Protein AF-A0A9D6WIT3-F1 (afdb_monomer)

Solvent-accessible surface area (backbone atoms only — not comparable to full-atom values): 23420 Å² total; per-residue (Å²): 140,81,87,80,89,79,89,79,88,78,91,86,83,83,88,82,92,84,84,86,88,78,90,77,88,78,84,79,80,78,80,74,71,82,71,76,78,69,75,80,72,73,62,34,66,44,81,76,45,66,59,95,50,35,38,30,36,36,42,45,43,90,58,74,47,80,42,80,44,73,57,97,87,44,78,23,31,46,61,43,38,78,65,44,44,74,50,80,89,53,70,12,30,73,40,42,34,26,33,79,48,34,37,59,41,41,62,51,43,46,81,46,81,43,80,76,46,73,44,70,48,70,54,88,69,76,51,52,56,32,32,19,60,39,81,34,64,45,74,53,96,87,45,89,83,59,78,40,82,65,54,68,45,62,60,63,33,67,72,56,50,58,32,87,50,56,40,60,82,60,52,62,46,79,63,61,69,53,66,63,82,48,39,31,33,36,34,36,42,35,35,47,46,28,40,20,43,61,75,21,39,39,41,38,36,36,31,39,32,38,35,40,35,45,43,39,93,85,56,87,44,65,78,31,34,25,35,72,65,86,67,66,86,52,44,63,55,47,56,75,54,23,77,47,33,83,65,40,41,43,20,13,54,71,84,70,74,72,78,69,72,78,76,52,93,82,56,43,83,42,81,28,66,56,70,42,81,45,76,47,42,34,67,58,41,45,74,75,63,51,66,65,85,43,45,50,49,14,42,34,42,26,49,92,81,42,77,44,58,29,43,63,44,67,32,87,81,41,53,48,45,85,76,25,33,39,37,37,79,41,57,39,30,89,53,100,87,41,48,60,23,67,35,36,40,40,67,61,83,65,70,37,56,61,56,83,87,74,91,76,78,74,89,80,68,78,86,68,95,70,80,92,79,85,84,87,85,84,82,85,90,71,90,82,74,96,63,135

Foldseek 3Di:
DDDDDDDDDDDDDDDDDDDDDDDDPDDDDDPPPPPPPDPQPDLQKDWDDDDQFKTKIKGAFQDKDWDWDQDPNDIAIEIGTRNWDWDQDDFQAFTATKHKAKAFHFQQWDKDKDWPDWDKDKDPDFHRGFTRWDFDWPPDVPCNPDGDGPDTDRHHDVVNLQAQDWPPPDQKDWDDWDDPDQTTIIMMMGGQWTARRNRRMIMGTRMIMMMIGTDRPPDDDLQRQAAQDDPPPCLVVQVVRHNPSVNRNGRTHDDPPLPPLPPDVQKDKDKDLAWDKDKAFLVNCVVSPRDQPFQQQFKFKDFSNHTDAKAWAPNPVSGSDRRTMIIDTDDFDDDPVGRMGMMIIDGDDDGYHHDDDDDPPDPDDPDDPDDDDDDDDDDDPDDDDPDD

Mean predicted aligned error: 16.09 Å

Structure (mmCIF, N/CA/C/O backbone):
data_AF-A0A9D6WIT3-F1
#
_entry.id   AF-A0A9D6WIT3-F1
#
loop_
_atom_site.group_PDB
_atom_site.id
_atom_site.type_symbol
_atom_site.label_atom_id
_atom_site.label_alt_id
_atom_site.label_comp_id
_atom_site.label_asym_id
_atom_site.label_entity_id
_atom_site.label_seq_id
_atom_site.pdbx_PDB_ins_code
_atom_site.Cartn_x
_atom_site.Cartn_y
_atom_site.Cartn_z
_atom_site.occupancy
_atom_site.B_iso_or_equiv
_atom_site.auth_seq_id
_atom_site.auth_comp_id
_atom_site.auth_asym_id
_atom_site.auth_atom_id
_atom_site.pdbx_PDB_model_num
ATOM 1 N N . MET A 1 1 ? 76.792 -41.025 44.762 1.00 42.53 1 MET A N 1
ATOM 2 C CA . MET A 1 1 ? 76.712 -39.551 44.869 1.00 42.53 1 MET A CA 1
ATOM 3 C C . MET A 1 1 ? 75.248 -39.204 45.094 1.00 42.53 1 MET A C 1
ATOM 5 O O . MET A 1 1 ? 74.536 -38.863 44.169 1.00 42.53 1 MET A O 1
ATOM 9 N N . ASP A 1 2 ? 74.652 -39.734 46.148 1.00 32.66 2 ASP A N 1
ATOM 10 C CA . ASP A 1 2 ? 74.742 -39.351 47.561 1.00 32.66 2 ASP A CA 1
ATOM 11 C C . ASP A 1 2 ? 73.666 -38.317 47.921 1.00 32.66 2 ASP A C 1
ATOM 13 O O . ASP A 1 2 ? 73.581 -37.224 47.367 1.00 32.66 2 ASP A O 1
ATOM 17 N N . ARG A 1 3 ? 72.781 -38.788 48.797 1.00 34.69 3 ARG A N 1
ATOM 18 C CA . ARG A 1 3 ? 71.613 -38.129 49.371 1.00 34.69 3 ARG A CA 1
ATOM 19 C C . ARG A 1 3 ? 72.086 -37.384 50.610 1.00 34.69 3 ARG A C 1
ATOM 21 O O . ARG A 1 3 ? 72.700 -38.025 51.448 1.00 34.69 3 ARG A O 1
ATOM 28 N N . ALA A 1 4 ? 71.653 -36.150 50.851 1.00 34.16 4 ALA A N 1
ATOM 29 C CA . ALA A 1 4 ? 71.568 -35.626 52.223 1.00 34.16 4 ALA A CA 1
ATOM 30 C C . ALA A 1 4 ? 70.828 -34.280 52.249 1.00 34.16 4 ALA A C 1
ATOM 32 O O . ALA A 1 4 ? 71.194 -33.364 51.531 1.00 34.16 4 ALA A O 1
ATOM 33 N N . GLN A 1 5 ? 69.687 -34.202 52.943 1.00 35.25 5 GLN A N 1
ATOM 34 C CA . GLN A 1 5 ? 69.521 -33.654 54.311 1.00 35.25 5 GLN A CA 1
ATOM 35 C C . GLN A 1 5 ? 69.148 -32.162 54.293 1.00 35.25 5 GLN A C 1
ATOM 37 O O . GLN A 1 5 ? 69.837 -31.344 53.706 1.00 35.25 5 GLN A O 1
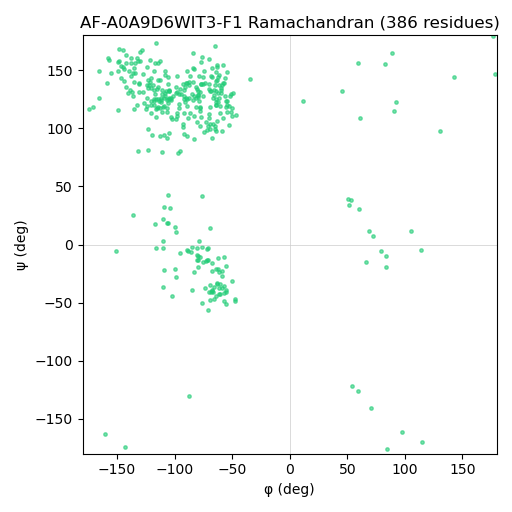ATOM 42 N N . LYS A 1 6 ? 68.023 -31.756 54.890 1.00 33.69 6 LYS A N 1
ATOM 43 C CA . LYS A 1 6 ? 67.839 -31.482 56.335 1.00 33.69 6 LYS A CA 1
ATOM 44 C C . LYS A 1 6 ? 66.315 -31.404 56.606 1.00 33.69 6 LYS A C 1
ATOM 46 O O . LYS A 1 6 ? 65.621 -30.777 55.819 1.00 33.69 6 LYS A O 1
ATOM 51 N N . ARG A 1 7 ? 65.692 -32.140 57.551 1.00 32.84 7 ARG A N 1
ATOM 52 C CA . ARG A 1 7 ? 65.614 -31.911 59.027 1.00 32.84 7 ARG A CA 1
ATOM 53 C C . ARG A 1 7 ? 65.289 -30.432 59.361 1.00 32.84 7 ARG A C 1
ATOM 55 O O . ARG A 1 7 ? 65.980 -29.574 58.845 1.00 32.84 7 ARG A O 1
ATOM 62 N N . LEU A 1 8 ? 64.357 -30.016 60.228 1.00 30.70 8 LEU A N 1
ATOM 63 C CA . LEU A 1 8 ? 63.749 -30.586 61.442 1.00 30.70 8 LEU A CA 1
ATOM 64 C C . LEU A 1 8 ? 62.738 -29.550 62.016 1.00 30.70 8 LEU A C 1
ATOM 66 O O . LEU A 1 8 ? 63.080 -28.375 62.013 1.00 30.70 8 LEU A O 1
ATOM 70 N N . SER A 1 9 ? 61.629 -30.002 62.635 1.00 29.45 9 SER A N 1
ATOM 71 C CA . SER A 1 9 ? 60.844 -29.346 63.728 1.00 29.45 9 SER A CA 1
ATOM 72 C C . SER A 1 9 ? 60.228 -27.943 63.475 1.00 29.45 9 SER A C 1
ATOM 74 O O . SER A 1 9 ? 60.692 -27.204 62.631 1.00 29.45 9 SER A O 1
ATOM 76 N N . ALA A 1 10 ? 59.177 -27.452 64.135 1.00 32.03 10 ALA A N 1
ATOM 77 C CA . ALA A 1 10 ? 58.555 -27.767 65.412 1.00 32.03 10 ALA A CA 1
ATOM 78 C C . ALA A 1 10 ? 57.086 -27.279 65.421 1.00 32.03 10 ALA A C 1
ATOM 80 O O . ALA A 1 10 ? 56.687 -26.418 64.641 1.00 32.03 10 ALA A O 1
ATOM 81 N N . ARG A 1 11 ? 56.292 -27.842 66.339 1.00 33.56 11 ARG A N 1
ATOM 82 C CA . ARG A 1 11 ? 54.910 -27.460 66.677 1.00 33.56 11 ARG A CA 1
ATOM 83 C C . ARG A 1 11 ? 54.818 -26.043 67.25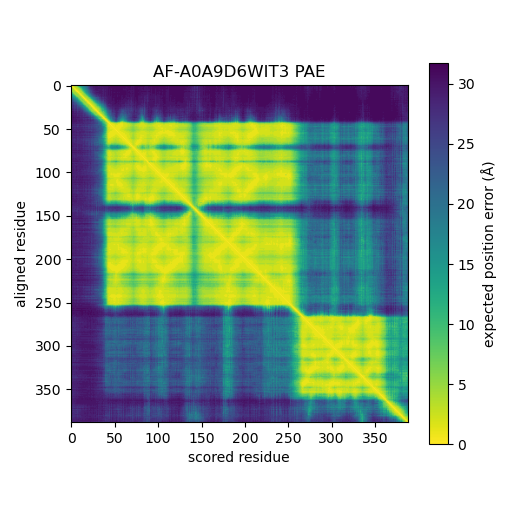9 1.00 33.56 11 ARG A C 1
ATOM 85 O O . ARG A 1 11 ? 55.653 -25.682 68.081 1.00 33.56 11 ARG A O 1
ATOM 92 N N . SER A 1 12 ? 53.690 -25.374 66.998 1.00 30.84 12 SER A N 1
ATOM 93 C CA . SER A 1 12 ? 52.768 -24.730 67.968 1.00 30.84 12 SER A CA 1
ATOM 94 C C . SER A 1 12 ? 52.200 -23.407 67.438 1.00 30.84 12 SER A C 1
ATOM 96 O O . SER A 1 12 ? 52.899 -22.663 66.764 1.00 30.84 12 SER A O 1
ATOM 98 N N . GLY A 1 13 ? 50.937 -23.108 67.768 1.00 30.62 13 GLY A N 1
ATOM 99 C CA . GLY A 1 13 ? 50.405 -21.741 67.678 1.00 30.62 13 GLY A CA 1
ATOM 100 C C . GLY A 1 13 ? 49.074 -21.579 66.942 1.00 30.62 13 GLY A C 1
ATOM 101 O O . GLY A 1 13 ? 49.019 -21.495 65.727 1.00 30.62 13 GLY A O 1
ATOM 102 N N . ARG A 1 14 ? 48.011 -21.518 67.741 1.00 33.56 14 ARG A N 1
ATOM 103 C CA . ARG A 1 14 ? 46.609 -21.147 67.487 1.00 33.56 14 ARG A CA 1
ATOM 104 C C . ARG A 1 14 ? 46.319 -20.043 66.438 1.00 33.56 14 ARG A C 1
ATOM 106 O O . ARG A 1 14 ? 46.932 -18.989 66.469 1.00 33.56 14 ARG A O 1
ATOM 113 N N . VAL A 1 15 ? 45.222 -20.287 65.699 1.00 32.53 15 VAL A N 1
ATOM 114 C CA . VAL A 1 15 ? 44.086 -19.391 65.350 1.00 32.53 15 VAL A CA 1
ATOM 115 C C . VAL A 1 15 ? 44.373 -18.110 64.546 1.00 32.53 15 VAL A C 1
ATOM 117 O O . VAL A 1 15 ? 44.800 -17.1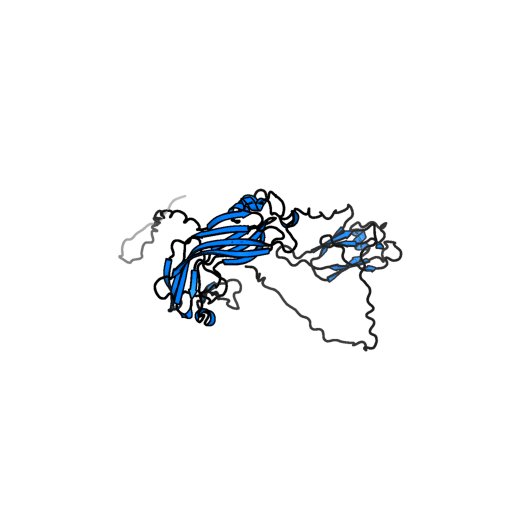16 65.115 1.00 32.53 15 VAL A O 1
ATOM 120 N N . ALA A 1 16 ? 43.950 -18.099 63.271 1.00 31.34 16 ALA A N 1
ATOM 121 C CA . ALA A 1 16 ? 43.075 -17.069 62.679 1.00 31.34 16 ALA A CA 1
ATOM 122 C C . ALA A 1 16 ? 42.679 -17.432 61.225 1.00 31.34 16 ALA A C 1
ATOM 124 O O . ALA A 1 16 ? 43.520 -17.568 60.345 1.00 31.34 16 ALA A O 1
ATOM 125 N N . THR A 1 17 ? 41.375 -17.635 61.034 1.00 34.62 17 THR A N 1
ATOM 126 C CA . THR A 1 17 ? 40.500 -17.319 59.886 1.00 34.62 17 THR A CA 1
ATOM 127 C C . THR A 1 17 ? 41.139 -16.880 58.554 1.00 34.62 17 THR A C 1
ATOM 129 O O . THR A 1 17 ? 41.741 -15.821 58.531 1.00 34.62 17 THR A O 1
ATOM 132 N N . VAL A 1 18 ? 40.859 -17.580 57.437 1.00 32.31 18 VAL A N 1
ATOM 133 C CA . VAL A 1 18 ? 40.330 -17.026 56.158 1.00 32.31 18 VAL A CA 1
ATOM 134 C C . VAL A 1 18 ? 39.661 -18.162 55.362 1.00 32.31 18 VAL A C 1
ATOM 136 O O . VAL A 1 18 ? 40.117 -19.302 55.348 1.00 32.31 18 VAL A O 1
ATOM 139 N N . ALA A 1 19 ? 38.519 -17.811 54.776 1.00 33.16 19 ALA A N 1
ATOM 140 C CA . ALA A 1 19 ? 37.466 -18.637 54.217 1.00 33.16 19 ALA A CA 1
ATOM 141 C C . ALA A 1 19 ? 37.821 -19.444 52.956 1.00 33.16 19 ALA A C 1
ATOM 143 O O . ALA A 1 19 ? 38.638 -19.056 52.124 1.00 33.16 19 ALA A O 1
ATOM 144 N N . ALA A 1 20 ? 37.105 -20.562 52.832 1.00 32.41 20 ALA A N 1
ATOM 145 C CA . ALA A 1 20 ? 37.090 -21.489 51.715 1.00 32.41 20 ALA A CA 1
ATOM 146 C C . ALA A 1 20 ? 36.343 -20.921 50.496 1.00 32.41 20 ALA A C 1
ATOM 148 O O . ALA A 1 20 ? 35.253 -20.367 50.632 1.00 32.41 20 ALA A O 1
ATOM 149 N N . LEU A 1 21 ? 36.890 -21.155 49.302 1.00 31.03 21 LEU A N 1
ATOM 150 C CA . LEU A 1 21 ? 36.177 -21.032 48.032 1.00 31.03 21 LEU A CA 1
ATOM 151 C C . LEU A 1 21 ? 36.193 -22.411 47.354 1.00 31.03 21 LEU A C 1
ATOM 153 O O . LEU A 1 21 ? 37.160 -22.782 46.696 1.00 31.03 21 LEU A O 1
ATOM 157 N N . ILE A 1 22 ? 35.137 -23.198 47.564 1.00 37.66 22 ILE A N 1
ATOM 158 C CA . ILE A 1 22 ? 34.844 -24.402 46.776 1.00 37.66 22 ILE A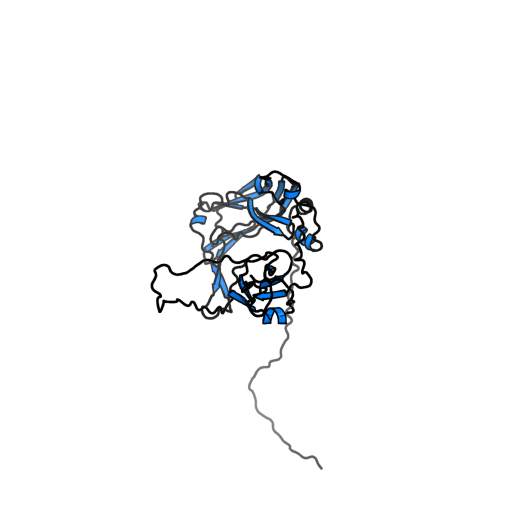 CA 1
ATOM 159 C C . ILE A 1 22 ? 33.599 -24.073 45.960 1.00 37.66 22 ILE A C 1
ATOM 161 O O . ILE A 1 22 ? 32.532 -23.814 46.515 1.00 37.66 22 ILE A O 1
ATOM 165 N N . GLY A 1 23 ? 33.767 -24.024 44.639 1.00 28.97 23 GLY A N 1
ATOM 166 C CA . GLY A 1 23 ? 32.695 -23.773 43.688 1.00 28.97 23 GLY A CA 1
ATOM 167 C C . GLY A 1 23 ? 31.655 -24.890 43.718 1.00 28.97 23 GLY A C 1
ATOM 168 O O . GLY A 1 23 ? 31.966 -26.046 43.442 1.00 28.97 23 GLY A O 1
ATOM 169 N N . LEU A 1 24 ? 30.415 -24.519 44.029 1.00 32.31 24 LEU A N 1
ATOM 170 C CA . LEU A 1 24 ? 29.230 -25.343 43.840 1.00 32.31 24 LEU A CA 1
ATOM 171 C C . LEU A 1 24 ? 28.569 -24.906 42.525 1.00 32.31 24 LEU A C 1
ATOM 173 O O . LEU A 1 24 ? 28.034 -23.802 42.424 1.00 32.31 24 LEU A O 1
ATOM 177 N N . VAL A 1 25 ? 28.621 -25.762 41.506 1.00 32.81 25 VAL A N 1
ATOM 178 C CA . VAL A 1 25 ? 27.847 -25.597 40.271 1.00 32.81 25 VAL A CA 1
ATOM 179 C C . VAL A 1 25 ? 26.384 -25.896 40.601 1.00 32.81 25 VAL A C 1
ATOM 181 O O . VAL A 1 25 ? 25.979 -27.051 40.703 1.00 32.81 25 VAL A O 1
ATOM 184 N N . GLY A 1 26 ? 25.595 -24.845 40.817 1.00 30.98 26 GLY A N 1
ATOM 185 C CA . GLY A 1 26 ? 24.141 -24.930 40.916 1.00 30.98 26 GLY A CA 1
ATOM 186 C C . GLY A 1 26 ? 23.524 -24.982 39.521 1.00 30.98 26 GLY A C 1
ATOM 187 O O . GLY A 1 26 ? 23.473 -23.972 38.824 1.00 30.98 26 GLY A O 1
ATOM 188 N N . ILE A 1 27 ? 23.053 -26.158 39.111 1.00 38.28 27 ILE A N 1
ATOM 189 C CA . ILE A 1 27 ? 22.209 -26.325 37.924 1.00 38.28 27 ILE A CA 1
ATOM 190 C C . ILE A 1 27 ? 20.821 -25.774 38.270 1.00 38.28 27 ILE A C 1
ATOM 192 O O . ILE A 1 27 ? 20.059 -26.394 39.011 1.00 38.28 27 ILE A O 1
ATOM 196 N N . VAL A 1 28 ? 20.496 -24.592 37.749 1.00 32.88 28 VAL A N 1
ATOM 197 C CA . VAL A 1 28 ? 19.140 -24.035 37.800 1.00 32.88 28 VAL A CA 1
ATOM 198 C C . VAL A 1 28 ? 18.308 -24.738 36.729 1.00 32.88 28 VAL A C 1
ATOM 200 O O . VAL A 1 28 ? 18.411 -24.430 35.543 1.00 32.88 28 VAL A O 1
ATOM 203 N N . PHE A 1 29 ? 17.483 -25.701 37.141 1.00 32.56 29 PHE A N 1
ATOM 204 C CA . PHE A 1 29 ? 16.409 -26.228 36.305 1.00 32.56 29 PHE A CA 1
ATOM 205 C C . PHE A 1 29 ? 15.336 -25.144 36.143 1.00 32.56 29 PHE A C 1
ATOM 207 O O . PHE A 1 29 ? 14.542 -24.894 37.049 1.00 32.56 29 PHE A O 1
ATOM 214 N N . PHE A 1 30 ? 15.302 -24.496 34.978 1.00 33.72 30 PHE A N 1
ATOM 215 C CA . PHE A 1 30 ? 14.117 -23.772 34.531 1.00 33.72 30 PHE A CA 1
ATOM 216 C C . PHE A 1 30 ? 13.014 -24.801 34.262 1.00 33.72 30 PHE A C 1
ATOM 218 O O . PHE A 1 30 ? 13.025 -25.484 33.239 1.00 33.72 30 PHE A O 1
ATOM 225 N N . PHE A 1 31 ? 12.049 -24.914 35.175 1.00 35.56 31 PHE A N 1
ATOM 226 C CA . PHE A 1 31 ? 10.761 -25.513 34.849 1.00 35.56 31 PHE A CA 1
ATOM 227 C C . PHE A 1 31 ? 10.055 -24.573 33.868 1.00 35.56 31 PHE A C 1
ATOM 229 O O . PHE A 1 31 ? 9.379 -23.624 34.259 1.00 35.56 31 PHE A O 1
ATOM 236 N N . ALA A 1 32 ? 10.252 -24.813 32.572 1.00 33.91 32 ALA A N 1
ATOM 237 C CA . ALA A 1 32 ? 9.352 -24.310 31.554 1.00 33.91 32 ALA A CA 1
ATOM 238 C C . ALA A 1 32 ? 8.008 -25.009 31.781 1.00 33.91 32 ALA A C 1
ATOM 240 O O . ALA A 1 32 ? 7.835 -26.174 31.420 1.00 33.91 32 ALA A O 1
ATOM 241 N N . SER A 1 33 ? 7.071 -24.325 32.439 1.00 37.16 33 SER A N 1
ATOM 242 C CA . SER A 1 33 ? 5.679 -24.761 32.451 1.00 37.16 33 SER A CA 1
ATOM 243 C C . SER A 1 33 ? 5.264 -25.007 30.999 1.00 37.16 33 SER A C 1
ATOM 245 O O . SER A 1 33 ? 5.503 -24.123 30.167 1.00 37.16 33 SER A O 1
ATOM 247 N N . PRO A 1 34 ? 4.677 -26.170 30.657 1.00 37.19 34 PRO A N 1
ATOM 248 C CA . PRO A 1 34 ? 4.137 -26.369 29.326 1.00 37.19 34 PRO A CA 1
ATOM 249 C C . PRO A 1 34 ? 3.103 -25.270 29.125 1.00 37.19 34 PRO A C 1
ATOM 251 O O . PRO A 1 34 ? 2.064 -25.238 29.782 1.00 37.19 34 PRO A O 1
ATOM 254 N N . THR A 1 35 ? 3.442 -24.309 28.270 1.00 37.12 35 THR A N 1
ATOM 255 C CA . THR A 1 35 ? 2.479 -23.329 27.796 1.00 37.12 35 THR A CA 1
ATOM 256 C C . THR A 1 35 ? 1.471 -24.175 27.047 1.00 37.12 35 THR A C 1
ATOM 258 O O . THR A 1 35 ? 1.799 -24.739 26.004 1.00 37.12 35 THR A O 1
ATOM 261 N N . SER A 1 36 ? 0.292 -24.376 27.633 1.00 40.31 36 SER A N 1
ATOM 262 C CA . SER A 1 36 ? -0.839 -24.930 26.912 1.00 40.31 36 SER A CA 1
ATOM 263 C C . SER A 1 36 ? -0.951 -24.100 25.645 1.00 40.31 36 SER A C 1
ATOM 265 O O . SER A 1 36 ? -1.195 -22.896 25.707 1.00 40.31 36 SER A O 1
ATOM 267 N N . ALA A 1 37 ? -0.643 -24.724 24.508 1.00 37.91 37 ALA A N 1
ATOM 268 C CA . ALA A 1 37 ? -0.770 -24.102 23.210 1.00 37.91 37 ALA A CA 1
ATOM 269 C C . ALA A 1 37 ? -2.240 -23.717 23.069 1.00 37.91 37 ALA A C 1
ATOM 271 O O . ALA A 1 37 ? -3.103 -24.554 22.803 1.00 37.91 37 ALA A O 1
ATOM 272 N N . GLN A 1 38 ? -2.527 -22.452 23.360 1.00 32.25 38 GLN A N 1
ATOM 273 C CA . GLN A 1 38 ? -3.816 -21.853 23.110 1.00 32.25 38 GLN A CA 1
ATOM 274 C C . GLN A 1 38 ? -4.076 -22.079 21.618 1.00 32.25 38 GLN A C 1
ATOM 276 O O . GLN A 1 38 ? -3.199 -21.744 20.814 1.00 32.25 38 GLN A O 1
ATOM 281 N N . PRO A 1 39 ? -5.193 -22.722 21.232 1.00 33.53 39 PRO A N 1
ATOM 282 C CA . PRO A 1 39 ? -5.475 -22.962 19.826 1.00 33.53 39 PRO A CA 1
ATOM 283 C C . PRO A 1 39 ? -5.345 -21.628 19.100 1.00 33.53 39 PRO A C 1
ATOM 285 O O . PRO A 1 39 ? -5.896 -20.628 19.569 1.00 33.53 39 PRO A O 1
ATOM 288 N N . ALA A 1 40 ? -4.547 -21.612 18.026 1.00 37.84 40 ALA A N 1
ATOM 289 C CA . ALA A 1 40 ? -4.336 -20.433 17.202 1.00 37.84 40 ALA A CA 1
ATOM 290 C C . ALA A 1 40 ? -5.709 -19.823 16.926 1.00 37.84 40 ALA A C 1
ATOM 292 O O . ALA A 1 40 ? -6.558 -20.458 16.296 1.00 37.84 40 ALA A O 1
ATOM 293 N N . ALA A 1 41 ? -5.960 -18.649 17.509 1.00 43.00 41 ALA A N 1
ATOM 294 C CA . ALA A 1 41 ? -7.220 -17.963 17.322 1.00 43.00 41 ALA A CA 1
ATOM 295 C C . ALA A 1 41 ? -7.416 -17.829 15.812 1.00 43.00 41 ALA A C 1
ATOM 297 O O . ALA A 1 41 ? -6.530 -17.324 15.121 1.00 43.00 41 ALA A O 1
ATOM 298 N N . SER A 1 42 ? -8.532 -18.347 15.295 1.00 54.84 42 SER A N 1
ATOM 299 C CA . SER A 1 42 ? -8.895 -18.139 13.897 1.00 54.84 42 SER A CA 1
ATOM 300 C C . SER A 1 42 ? -8.779 -16.650 13.612 1.00 54.84 42 SER A C 1
ATOM 302 O O . SER A 1 42 ? -9.323 -15.853 14.378 1.00 54.84 42 SER A O 1
ATOM 304 N N . ASP A 1 43 ? -8.101 -16.282 12.535 1.00 77.19 43 ASP A N 1
ATOM 305 C CA . ASP A 1 43 ? -7.675 -14.908 12.262 1.00 77.19 43 ASP A CA 1
ATOM 306 C C . ASP A 1 43 ? -8.824 -13.925 11.938 1.00 77.19 43 ASP A C 1
ATOM 308 O O . ASP A 1 43 ? -8.635 -12.860 11.355 1.00 77.19 43 ASP A O 1
ATOM 312 N N . GLY A 1 44 ? -10.062 -14.335 12.228 1.00 89.00 44 GLY A N 1
ATOM 313 C CA . GLY A 1 44 ? -11.307 -13.607 12.012 1.00 89.00 44 GLY A CA 1
ATOM 314 C C . GLY A 1 44 ? -11.664 -13.379 10.545 1.00 89.00 44 GLY A C 1
ATOM 315 O O . GLY A 1 44 ? -12.803 -13.027 10.256 1.00 89.00 44 GLY A O 1
ATOM 316 N N . LEU A 1 45 ? -10.719 -13.564 9.626 1.00 94.75 45 LEU A N 1
ATOM 317 C CA . LEU A 1 45 ? -10.822 -13.172 8.233 1.00 94.75 45 LEU A CA 1
ATOM 318 C C . LEU A 1 45 ? -11.307 -14.333 7.365 1.00 94.75 45 LEU A C 1
ATOM 320 O O . LEU A 1 45 ? -10.741 -15.427 7.383 1.00 94.75 45 LEU A O 1
ATOM 324 N N . ARG A 1 46 ? -12.334 -14.079 6.557 1.00 95.38 46 ARG A N 1
ATOM 325 C CA . ARG A 1 46 ? -12.914 -15.066 5.646 1.00 95.38 46 ARG A CA 1
ATOM 326 C C . ARG A 1 46 ? -13.177 -14.454 4.279 1.00 95.38 46 ARG A C 1
ATOM 328 O O . ARG A 1 46 ? -13.854 -13.435 4.168 1.00 95.38 46 ARG A O 1
ATOM 335 N N . LEU A 1 47 ? -12.686 -15.107 3.229 1.00 97.75 47 LEU A N 1
ATOM 336 C CA . LEU A 1 47 ? -13.049 -14.782 1.851 1.00 97.75 47 LEU A CA 1
ATOM 337 C C . LEU A 1 47 ? -14.458 -15.316 1.551 1.00 97.75 47 LEU A C 1
ATOM 339 O O . LEU A 1 47 ? -14.733 -16.493 1.775 1.00 97.75 47 LEU A O 1
ATOM 343 N N . ILE A 1 48 ? -15.340 -14.460 1.038 1.00 98.12 48 ILE A N 1
ATOM 344 C CA . ILE A 1 48 ? -16.713 -14.812 0.641 1.00 98.12 48 ILE A CA 1
ATOM 345 C C . ILE A 1 48 ? -16.807 -14.962 -0.879 1.00 98.12 48 ILE A C 1
ATOM 347 O O . ILE A 1 48 ? -17.419 -15.904 -1.374 1.00 98.12 48 ILE A O 1
ATOM 351 N N . LYS A 1 49 ? -16.200 -14.032 -1.623 1.00 98.06 49 LYS A N 1
ATOM 352 C CA . LYS A 1 49 ? -16.263 -13.969 -3.087 1.00 98.06 49 LYS A CA 1
ATOM 353 C C . LYS A 1 49 ? -14.950 -13.433 -3.644 1.00 98.06 49 LYS A C 1
ATOM 355 O O . LYS A 1 49 ? -14.370 -12.522 -3.062 1.00 98.06 49 LYS A O 1
ATOM 360 N N . SER A 1 50 ? -14.511 -13.953 -4.787 1.00 98.31 50 SER A N 1
ATOM 361 C CA . SER A 1 50 ? -13.425 -13.358 -5.565 1.00 98.31 50 SER A CA 1
ATOM 362 C C . SER A 1 50 ? -13.618 -13.639 -7.047 1.00 98.31 50 SER A C 1
ATOM 364 O O . SER A 1 50 ? -13.517 -14.787 -7.476 1.00 98.31 50 SER A O 1
ATOM 366 N N . ASP A 1 51 ? -13.819 -12.586 -7.828 1.00 97.75 51 ASP A N 1
ATOM 367 C CA . ASP A 1 51 ? -13.848 -12.618 -9.286 1.00 97.75 51 ASP A CA 1
ATOM 368 C C . ASP A 1 51 ? -13.214 -11.344 -9.868 1.00 97.75 51 ASP A C 1
ATOM 370 O O . ASP A 1 51 ? -12.633 -10.533 -9.150 1.00 97.75 51 ASP A O 1
ATOM 374 N N . THR A 1 52 ? -13.272 -11.176 -11.188 1.00 95.81 52 THR A N 1
ATOM 375 C CA . THR A 1 52 ? -12.667 -10.036 -11.890 1.00 95.81 52 THR A CA 1
ATOM 376 C C . THR A 1 52 ? -13.388 -8.702 -11.673 1.00 95.81 52 THR A C 1
ATOM 378 O O . THR A 1 52 ? -12.911 -7.690 -12.182 1.00 95.81 52 THR A O 1
ATOM 381 N N . HIS A 1 53 ? -14.512 -8.681 -10.953 1.00 97.25 53 HIS A N 1
ATOM 382 C CA . HIS A 1 53 ? -15.301 -7.487 -10.642 1.00 97.25 53 HIS A CA 1
ATOM 383 C C . HIS A 1 53 ? -15.209 -7.101 -9.171 1.00 97.25 53 HIS A C 1
ATOM 385 O O . HIS A 1 53 ? -15.219 -5.912 -8.859 1.00 97.25 53 HIS A O 1
ATOM 391 N N . SER A 1 54 ? -15.148 -8.072 -8.259 1.00 98.38 54 SER A N 1
ATOM 392 C CA . SER A 1 54 ? -14.997 -7.776 -6.841 1.00 98.38 54 SER A CA 1
ATOM 393 C C . SER A 1 54 ? -14.403 -8.908 -6.012 1.00 98.38 54 SER A C 1
ATOM 395 O O . SER A 1 54 ? -14.457 -10.092 -6.356 1.00 98.38 54 SER A O 1
ATOM 397 N N . VAL A 1 55 ? -13.868 -8.515 -4.858 1.00 98.69 55 VAL A N 1
ATOM 398 C CA . VAL A 1 55 ? -13.513 -9.411 -3.759 1.00 98.69 55 VAL A CA 1
ATOM 399 C C . VAL A 1 55 ? -14.362 -9.028 -2.555 1.00 98.69 55 VAL A C 1
ATOM 401 O O . VAL A 1 55 ? -14.327 -7.883 -2.115 1.00 98.69 55 VAL A O 1
ATOM 404 N N . VAL A 1 56 ? -15.116 -9.980 -2.011 1.00 98.81 56 VAL A N 1
ATOM 405 C CA . VAL A 1 56 ? -15.909 -9.793 -0.790 1.00 98.81 56 VAL A CA 1
ATOM 406 C C . VAL A 1 56 ? -15.286 -10.621 0.315 1.00 98.81 56 VAL A C 1
ATOM 408 O O . VAL A 1 56 ? -15.040 -11.816 0.136 1.00 98.81 56 VAL A O 1
ATOM 411 N N . PHE A 1 57 ? -15.047 -9.997 1.460 1.00 98.38 57 PHE A N 1
ATOM 412 C CA . PHE A 1 57 ? -14.473 -10.649 2.628 1.00 98.38 57 PHE A CA 1
ATOM 413 C C . PHE A 1 57 ? -15.101 -10.123 3.916 1.00 98.38 57 PHE A C 1
ATOM 415 O O . PHE A 1 57 ? -15.647 -9.021 3.977 1.00 98.38 57 PHE A O 1
ATOM 422 N N . GLU A 1 58 ? -15.032 -10.949 4.949 1.00 98.25 58 GLU A N 1
ATOM 423 C CA . GLU A 1 58 ? -15.592 -10.688 6.266 1.00 98.25 58 GLU A CA 1
ATOM 424 C C . GLU A 1 58 ? -14.493 -10.754 7.319 1.00 98.25 58 GLU A C 1
ATOM 426 O O . GLU A 1 58 ? -13.651 -11.651 7.284 1.00 98.25 58 GLU A O 1
ATOM 431 N N . LEU A 1 59 ? -14.526 -9.810 8.254 1.00 98.12 59 LEU A N 1
ATOM 432 C CA . LEU A 1 59 ? -13.747 -9.827 9.482 1.00 98.12 59 LEU A CA 1
ATOM 433 C C . LEU A 1 59 ? -14.688 -10.072 10.666 1.00 98.12 59 LEU A C 1
ATOM 435 O O . LEU A 1 59 ? -15.655 -9.335 10.858 1.00 98.12 59 LEU A O 1
ATOM 439 N N . SER A 1 60 ? -14.375 -11.081 11.474 1.00 97.56 60 SER A N 1
ATOM 440 C CA . SER A 1 60 ? -15.061 -11.433 12.715 1.00 97.56 60 SER A CA 1
ATOM 441 C C . SER A 1 60 ? -14.120 -11.260 13.904 1.00 97.56 60 SER A C 1
ATOM 443 O O . SER A 1 60 ? -13.122 -11.966 14.020 1.00 97.56 60 SER A O 1
ATOM 445 N N . VAL A 1 61 ? -14.470 -10.359 14.820 1.00 96.75 61 VAL A N 1
ATOM 446 C CA . VAL A 1 61 ? -13.718 -10.053 16.044 1.00 96.75 61 VAL A CA 1
ATOM 447 C C . VAL A 1 61 ? -14.649 -10.264 17.241 1.00 96.75 61 VAL A C 1
ATOM 449 O O . VAL A 1 61 ? -15.259 -9.305 17.711 1.00 96.75 61 VAL A O 1
ATOM 452 N N . PRO A 1 62 ? -14.834 -11.515 17.713 1.00 95.44 62 PRO A N 1
ATOM 453 C CA . PRO A 1 62 ? -15.856 -11.860 18.708 1.00 95.44 62 PRO A CA 1
ATOM 454 C C . PRO A 1 62 ? -15.455 -11.535 20.151 1.00 95.44 62 PRO A C 1
ATOM 456 O O . PRO A 1 62 ? -16.313 -11.529 21.033 1.00 95.44 62 PRO A O 1
ATOM 459 N N . THR A 1 63 ? -14.178 -11.249 20.407 1.00 95.88 63 THR A N 1
ATOM 460 C CA . THR A 1 63 ? -13.656 -10.918 21.736 1.00 95.88 63 THR A CA 1
ATOM 461 C C . THR A 1 63 ? -12.663 -9.761 21.670 1.00 95.88 63 THR A C 1
ATOM 463 O O . THR A 1 63 ? -12.046 -9.506 20.635 1.00 95.88 63 THR A O 1
ATOM 466 N N . TYR A 1 64 ? -12.500 -9.067 22.795 1.00 96.94 64 TYR A N 1
ATOM 467 C CA . TYR A 1 64 ? -11.488 -8.036 23.001 1.00 96.94 64 TYR A CA 1
ATOM 468 C C . TYR A 1 64 ? -10.951 -8.112 24.434 1.00 96.94 64 TYR A C 1
ATOM 470 O O . TYR A 1 64 ? -11.566 -8.716 25.315 1.00 96.94 64 TYR A O 1
ATOM 478 N N . GLN A 1 65 ? -9.807 -7.483 24.667 1.00 97.38 65 GLN A N 1
ATOM 479 C CA . GLN A 1 65 ? -9.223 -7.262 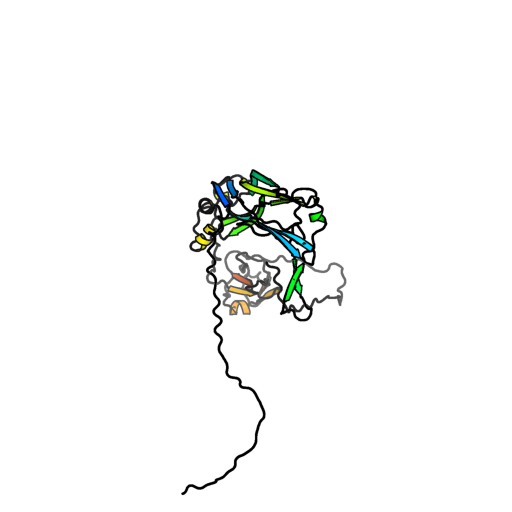25.983 1.00 97.38 65 GLN A CA 1
ATOM 480 C C . GLN A 1 65 ? -9.015 -5.764 26.178 1.00 97.38 65 GLN A C 1
ATOM 482 O O . GLN A 1 65 ? -8.510 -5.086 25.285 1.00 97.38 65 GLN A O 1
ATOM 487 N N . LEU A 1 66 ? -9.399 -5.257 27.348 1.00 97.00 66 LEU A N 1
ATOM 488 C CA . LEU A 1 66 ? -9.165 -3.875 27.746 1.00 97.00 66 LEU A CA 1
ATOM 489 C C . LEU A 1 66 ? -8.327 -3.877 29.020 1.00 97.00 66 LEU A C 1
ATOM 491 O O . LEU A 1 66 ? -8.774 -4.345 30.066 1.00 97.00 66 LEU A O 1
ATOM 495 N N . ALA A 1 67 ? -7.098 -3.386 28.920 1.00 95.81 67 ALA A N 1
ATOM 496 C CA . ALA A 1 67 ? -6.141 -3.418 30.011 1.00 95.81 67 ALA A CA 1
ATOM 497 C C . ALA A 1 67 ? -5.755 -2.005 30.439 1.00 95.81 67 ALA A C 1
ATOM 499 O O . ALA A 1 67 ? -5.315 -1.202 29.620 1.00 95.81 67 ALA A O 1
ATOM 500 N N . ARG A 1 68 ? -5.834 -1.717 31.739 1.00 94.31 68 ARG A N 1
ATOM 501 C CA . ARG A 1 68 ? -5.322 -0.459 32.284 1.00 94.31 68 ARG A CA 1
ATOM 502 C C . ARG A 1 68 ? -3.800 -0.518 32.412 1.00 94.31 68 ARG A C 1
ATOM 504 O O . ARG A 1 68 ? -3.243 -1.497 32.924 1.00 94.31 68 ARG A O 1
ATOM 511 N N . ARG A 1 69 ? -3.119 0.515 31.921 1.00 88.75 69 ARG A N 1
ATOM 512 C CA . ARG A 1 69 ? -1.660 0.662 31.932 1.00 88.75 69 ARG A CA 1
ATOM 513 C C . ARG A 1 69 ? -1.300 2.087 32.330 1.00 88.75 69 ARG A C 1
ATOM 515 O O . ARG A 1 69 ? -1.841 3.039 31.781 1.00 88.75 69 ARG A O 1
ATOM 522 N N . ALA A 1 70 ? -0.379 2.232 33.276 1.00 85.25 70 ALA A N 1
ATOM 523 C CA . ALA A 1 70 ? 0.204 3.530 33.585 1.00 85.25 70 ALA A CA 1
ATOM 524 C C . ALA A 1 70 ? 1.351 3.810 32.604 1.00 85.25 70 ALA A C 1
ATOM 526 O O . ALA A 1 70 ? 2.272 2.999 32.501 1.00 85.25 70 ALA A O 1
ATOM 527 N N . ARG A 1 71 ? 1.297 4.940 31.895 1.00 78.19 71 ARG A N 1
ATOM 528 C CA . ARG A 1 71 ? 2.387 5.453 31.053 1.00 78.19 71 ARG A CA 1
ATOM 529 C C . ARG A 1 71 ? 2.720 6.871 31.523 1.00 78.19 71 ARG A C 1
ATOM 531 O O . ARG A 1 71 ? 1.838 7.721 31.566 1.00 78.19 71 ARG A O 1
ATOM 538 N N . ASN A 1 72 ? 3.958 7.102 31.971 1.00 74.00 72 ASN A N 1
ATOM 539 C CA . ASN A 1 72 ? 4.412 8.379 32.554 1.00 74.00 72 ASN A CA 1
ATOM 540 C C . ASN A 1 72 ? 3.499 8.931 33.676 1.00 74.00 72 ASN A C 1
ATOM 542 O O . ASN A 1 72 ? 3.238 10.127 33.750 1.00 74.00 72 ASN A O 1
ATOM 546 N N . GLY A 1 73 ? 2.978 8.051 34.540 1.00 78.00 73 GLY A N 1
ATOM 547 C CA . GLY A 1 73 ? 2.079 8.429 35.641 1.00 78.00 73 GLY A CA 1
ATOM 548 C C . GLY A 1 73 ? 0.620 8.684 35.238 1.00 78.00 73 GLY A C 1
ATOM 549 O O . GLY A 1 73 ? -0.225 8.843 36.115 1.00 78.00 73 GLY A O 1
ATOM 550 N N . ILE A 1 74 ? 0.295 8.654 33.941 1.00 84.00 74 ILE A N 1
ATOM 551 C CA . ILE A 1 74 ? -1.075 8.764 33.428 1.00 84.00 74 ILE A CA 1
ATOM 552 C C . ILE A 1 74 ? -1.625 7.359 33.169 1.00 84.00 74 ILE A C 1
ATOM 554 O O . ILE A 1 74 ? -0.987 6.529 32.517 1.00 84.00 74 ILE A O 1
ATOM 558 N N . ALA A 1 75 ? -2.816 7.072 33.694 1.00 90.62 75 ALA A N 1
ATOM 559 C CA . ALA A 1 75 ? -3.505 5.815 33.434 1.00 90.62 75 ALA A CA 1
ATOM 560 C C . ALA A 1 75 ? -4.231 5.872 32.082 1.00 90.62 75 ALA A C 1
ATOM 562 O O . ALA A 1 75 ? -5.161 6.660 31.891 1.00 90.62 75 ALA A O 1
ATOM 563 N N . PHE A 1 76 ? -3.828 4.991 31.174 1.00 94.50 76 PHE A N 1
ATOM 564 C CA . PHE A 1 76 ? -4.486 4.761 29.897 1.00 94.50 76 PHE A CA 1
ATOM 565 C C . PHE A 1 76 ? -5.074 3.355 29.835 1.00 94.50 76 PHE A C 1
ATOM 567 O O . PHE A 1 76 ? -4.611 2.427 30.504 1.00 94.50 76 PHE A O 1
ATOM 574 N N . ASP A 1 77 ? -6.078 3.195 28.990 1.00 96.00 77 ASP A N 1
ATOM 575 C CA . ASP A 1 77 ? -6.648 1.913 28.630 1.00 96.00 77 ASP A CA 1
ATOM 576 C C . ASP A 1 77 ? -6.049 1.466 27.285 1.00 96.00 77 ASP A C 1
ATOM 578 O O . ASP A 1 77 ? -5.973 2.226 26.320 1.00 96.00 77 ASP A O 1
ATOM 582 N N . VAL A 1 78 ? -5.576 0.225 27.227 1.00 95.62 78 VAL A N 1
ATOM 583 C CA . VAL A 1 78 ? -5.013 -0.400 26.028 1.00 95.62 78 VAL A CA 1
ATOM 584 C C . VAL A 1 78 ? -5.987 -1.465 25.562 1.00 95.62 78 VAL A C 1
ATOM 586 O O . VAL A 1 78 ? -6.275 -2.417 26.293 1.00 95.62 78 VAL A O 1
ATOM 589 N N . LEU A 1 79 ? -6.502 -1.282 24.352 1.00 96.75 79 LEU A N 1
ATOM 590 C CA . LEU A 1 79 ? -7.417 -2.208 23.705 1.00 96.75 79 LEU A CA 1
ATOM 591 C C . LEU A 1 79 ? -6.621 -3.185 22.834 1.00 96.75 79 LEU A C 1
ATOM 593 O O . LEU A 1 79 ? -5.688 -2.780 22.146 1.00 96.75 79 LEU A O 1
ATOM 597 N N . ALA A 1 80 ? -6.992 -4.460 22.859 1.00 96.62 80 ALA A N 1
ATOM 598 C CA . ALA A 1 80 ? -6.424 -5.499 22.006 1.00 96.62 80 ALA A CA 1
ATOM 599 C C . ALA A 1 80 ? -7.508 -6.501 21.595 1.00 96.62 80 ALA A C 1
ATOM 601 O O . ALA A 1 80 ? -8.457 -6.737 22.344 1.00 96.62 80 ALA A O 1
ATOM 602 N N . ALA A 1 81 ? -7.362 -7.120 20.425 1.00 95.75 81 ALA A N 1
ATOM 603 C CA . ALA A 1 81 ? -8.248 -8.189 19.977 1.00 95.75 81 ALA A CA 1
ATOM 604 C C . ALA A 1 81 ? -7.482 -9.254 19.169 1.00 95.75 81 ALA A C 1
ATOM 606 O O . ALA A 1 81 ? -6.463 -8.935 18.548 1.00 95.75 81 ALA A O 1
ATOM 607 N N . PRO A 1 82 ? -7.936 -10.521 19.154 1.00 93.19 82 PRO A N 1
ATOM 608 C CA . PRO A 1 82 ? -7.295 -11.565 18.356 1.00 93.19 82 PRO A CA 1
ATOM 609 C C . PRO A 1 82 ? -7.225 -11.203 16.866 1.00 93.19 82 PRO A C 1
ATOM 611 O O . PRO A 1 82 ? -8.179 -10.655 16.317 1.00 93.19 82 PRO A O 1
ATOM 614 N N . GLY A 1 83 ? -6.096 -11.510 16.222 1.00 91.06 83 GLY A N 1
ATOM 615 C CA . GLY A 1 83 ? -5.876 -11.235 14.798 1.00 91.06 83 GLY A CA 1
ATOM 616 C C . GLY A 1 83 ? -5.667 -9.757 14.455 1.00 91.06 83 GLY A C 1
ATOM 617 O O . GLY A 1 83 ? -5.617 -9.417 13.278 1.00 91.06 83 GLY A O 1
ATOM 618 N N . THR A 1 84 ? -5.542 -8.868 15.443 1.00 95.69 84 THR A N 1
ATOM 619 C CA . THR A 1 84 ? -5.326 -7.430 15.218 1.00 95.69 84 THR A CA 1
ATOM 620 C C . THR A 1 84 ? -3.990 -6.962 15.776 1.00 95.69 84 THR A C 1
ATOM 622 O O . THR A 1 84 ? -3.447 -7.555 16.706 1.00 95.69 84 THR A O 1
ATOM 625 N N . GLU A 1 85 ? -3.489 -5.867 15.222 1.00 94.81 85 GLU A N 1
ATOM 626 C CA . GLU A 1 85 ? -2.273 -5.184 15.646 1.00 94.81 85 GLU A CA 1
ATOM 627 C C . GLU A 1 85 ? -2.593 -3.719 15.964 1.00 94.81 85 GLU A C 1
ATOM 629 O O . GLU A 1 85 ? -3.540 -3.171 15.397 1.00 94.81 85 GLU A O 1
ATOM 634 N N . PRO A 1 86 ? -1.846 -3.051 16.856 1.00 94.62 86 PRO A N 1
ATOM 635 C CA . PRO A 1 86 ? -2.012 -1.618 17.068 1.00 94.62 86 PRO A CA 1
ATOM 636 C C . PRO A 1 86 ? -1.782 -0.837 15.769 1.00 94.62 86 PRO A C 1
ATOM 638 O O . PRO A 1 86 ? -0.828 -1.103 15.039 1.00 94.62 86 PRO A O 1
ATOM 641 N N . ASN A 1 87 ? -2.619 0.159 15.490 1.00 93.88 87 ASN A N 1
ATOM 642 C CA . ASN A 1 87 ? -2.332 1.118 14.431 1.00 93.88 87 ASN A CA 1
ATOM 643 C C . ASN A 1 87 ? -1.063 1.931 14.746 1.00 93.88 87 ASN A C 1
ATOM 645 O O . ASN A 1 87 ? -0.695 2.148 15.903 1.00 93.88 87 ASN A O 1
ATOM 649 N N . ALA A 1 88 ? -0.404 2.391 13.685 1.00 87.06 88 ALA A N 1
ATOM 650 C CA . ALA A 1 88 ? 0.859 3.123 13.761 1.00 87.06 88 ALA A CA 1
ATOM 651 C C . ALA A 1 88 ? 0.874 4.347 12.824 1.00 87.06 88 ALA A C 1
ATOM 653 O O . ALA A 1 88 ? 1.931 4.760 12.363 1.00 87.06 88 ALA A O 1
ATOM 654 N N . ASP A 1 89 ? -0.306 4.895 12.501 1.00 85.44 89 ASP A N 1
ATOM 655 C CA . ASP A 1 89 ? -0.451 5.919 11.459 1.00 85.44 89 ASP A CA 1
ATOM 656 C C . ASP A 1 89 ? 0.145 7.279 11.879 1.00 85.44 89 ASP A C 1
ATOM 658 O O . ASP A 1 89 ? 0.991 7.832 11.182 1.00 85.44 89 ASP A O 1
ATOM 662 N N . THR A 1 90 ? -0.296 7.856 13.001 1.00 91.81 90 THR A N 1
ATOM 663 C CA . THR A 1 90 ? 0.141 9.190 13.452 1.00 91.81 90 THR A CA 1
ATOM 664 C C . THR A 1 90 ? 0.449 9.160 14.946 1.00 91.81 90 THR A C 1
ATOM 666 O O . THR A 1 90 ? -0.457 8.904 15.738 1.00 91.81 90 THR A O 1
ATOM 669 N N . PRO A 1 91 ? 1.704 9.398 15.364 1.00 92.44 91 PRO A N 1
ATOM 670 C CA . PRO A 1 91 ? 2.045 9.396 16.780 1.00 92.44 91 PRO A CA 1
ATOM 671 C C . PRO A 1 91 ? 1.202 10.384 17.594 1.00 92.44 91 PRO A C 1
ATOM 673 O O . PRO A 1 91 ? 0.870 11.470 17.123 1.00 92.44 91 PRO A O 1
ATOM 676 N N . GLY A 1 92 ? 0.848 9.998 18.818 1.00 94.06 92 GLY A N 1
ATOM 677 C CA . GLY A 1 92 ? -0.019 10.781 19.696 1.00 94.06 92 GLY A CA 1
ATOM 678 C C . GLY A 1 92 ? -1.522 10.599 19.455 1.00 94.06 92 GLY A C 1
ATOM 679 O O . GLY A 1 92 ? -2.299 10.886 20.363 1.00 94.06 92 GLY A O 1
ATOM 680 N N . ASP A 1 93 ? -1.966 10.105 18.295 1.00 96.00 93 ASP A N 1
ATOM 681 C CA . ASP A 1 93 ? -3.384 9.786 18.066 1.00 96.00 93 ASP A CA 1
ATOM 682 C C . ASP A 1 93 ? -3.815 8.553 18.887 1.00 96.00 93 ASP A C 1
ATOM 684 O O . ASP A 1 93 ? -2.962 7.765 19.294 1.00 96.00 93 ASP A O 1
ATOM 688 N N . PRO A 1 94 ? -5.120 8.341 19.149 1.00 96.69 94 PRO A N 1
ATOM 689 C CA . PRO A 1 94 ? -5.593 7.162 19.873 1.00 96.69 94 PRO A CA 1
ATOM 690 C C . PRO A 1 94 ? -5.160 5.840 19.221 1.00 96.69 94 PRO A C 1
ATOM 692 O O . PRO A 1 94 ? -5.411 5.591 18.038 1.00 96.69 94 PRO A O 1
ATOM 695 N N . GLN A 1 95 ? -4.550 4.964 20.020 1.00 96.44 95 GLN A N 1
ATOM 696 C CA . GLN A 1 95 ? -4.118 3.639 19.596 1.00 96.44 95 GLN A CA 1
ATOM 697 C C . GLN A 1 95 ? -5.313 2.679 19.546 1.00 96.44 95 GLN A C 1
ATOM 699 O O . GLN A 1 95 ? -5.949 2.387 20.560 1.00 96.44 95 GLN A O 1
ATOM 704 N N . LEU A 1 96 ? -5.598 2.161 18.355 1.00 97.38 96 LEU A N 1
ATOM 705 C CA . LEU A 1 96 ? -6.685 1.234 18.064 1.00 97.38 96 LEU A CA 1
ATOM 706 C C . LEU A 1 96 ? -6.144 -0.053 17.432 1.00 97.38 96 LEU A C 1
ATOM 708 O O . LEU A 1 96 ? -5.267 0.019 16.570 1.00 97.38 96 LEU A O 1
ATOM 712 N N . PRO A 1 97 ? -6.693 -1.230 17.782 1.00 97.31 97 PRO A N 1
ATOM 713 C CA . PRO A 1 97 ? -6.389 -2.458 17.065 1.00 97.31 97 PRO A CA 1
ATOM 714 C C . PRO A 1 97 ? -6.986 -2.435 15.658 1.00 97.31 97 PRO A C 1
ATOM 716 O O . PRO A 1 97 ? -8.168 -2.132 15.472 1.00 97.31 97 PRO A O 1
ATOM 719 N N . VAL A 1 98 ? -6.178 -2.796 14.670 1.00 97.44 98 VAL A N 1
ATOM 720 C CA . VAL A 1 98 ? -6.536 -2.889 13.257 1.00 97.44 98 VAL A CA 1
ATOM 721 C C . VAL A 1 98 ? -6.102 -4.228 12.678 1.00 97.44 98 VAL A C 1
ATOM 723 O O . VAL A 1 98 ? -5.209 -4.895 13.192 1.00 97.44 98 VAL A O 1
ATOM 726 N N . ARG A 1 99 ? -6.734 -4.632 11.580 1.00 96.62 99 ARG A N 1
ATOM 727 C CA . ARG A 1 99 ? -6.370 -5.816 10.810 1.00 96.62 99 ARG A CA 1
ATOM 728 C C . ARG A 1 99 ? -5.877 -5.405 9.429 1.00 96.62 99 ARG A C 1
ATOM 730 O O . ARG A 1 99 ? -6.646 -4.846 8.649 1.00 96.62 99 ARG A O 1
ATOM 737 N N . GLY A 1 100 ? -4.625 -5.722 9.116 1.00 95.38 100 GLY A N 1
ATOM 738 C CA . GLY A 1 100 ? -4.084 -5.625 7.761 1.00 95.38 100 GLY A CA 1
ATOM 739 C C . GLY A 1 100 ? -4.353 -6.895 6.949 1.00 95.38 100 GLY A C 1
ATOM 740 O O . GLY A 1 100 ? -4.343 -8.003 7.487 1.00 95.38 100 GLY A O 1
ATOM 741 N N . LEU A 1 101 ? -4.586 -6.747 5.648 1.00 96.00 101 LEU A N 1
ATOM 742 C CA . LEU A 1 101 ? -4.549 -7.854 4.691 1.00 96.00 101 LEU A CA 1
ATOM 743 C C . LEU A 1 101 ? -4.082 -7.376 3.314 1.00 96.00 101 LEU A C 1
ATOM 745 O O . LEU A 1 101 ? -4.225 -6.200 2.972 1.00 96.00 101 LEU A O 1
ATOM 749 N N . LEU A 1 102 ? -3.579 -8.306 2.502 1.00 98.25 102 LEU A N 1
ATOM 750 C CA . LEU A 1 102 ? -3.363 -8.075 1.078 1.00 98.25 102 LEU A CA 1
ATOM 751 C C . LEU A 1 102 ? -4.446 -8.791 0.277 1.00 98.25 102 LEU A C 1
ATOM 753 O O . LEU A 1 102 ? -4.712 -9.980 0.474 1.00 98.25 102 LEU A O 1
ATOM 757 N N . ILE A 1 103 ? -5.033 -8.071 -0.673 1.00 98.50 103 ILE A N 1
ATOM 758 C CA . ILE A 1 103 ? -5.817 -8.672 -1.748 1.00 98.50 103 ILE A CA 1
ATOM 759 C C . ILE A 1 103 ? -5.107 -8.414 -3.066 1.00 98.50 103 ILE A C 1
ATOM 761 O O . ILE A 1 103 ? -4.550 -7.340 -3.298 1.00 98.50 103 ILE A O 1
ATOM 765 N N . ALA A 1 104 ? -5.123 -9.398 -3.945 1.00 98.44 104 ALA A N 1
ATOM 766 C CA . ALA A 1 104 ? -4.718 -9.190 -5.314 1.00 98.44 104 ALA A CA 1
ATOM 767 C C . ALA A 1 104 ? -5.811 -8.436 -6.063 1.00 98.44 104 ALA A C 1
ATOM 769 O O . ALA A 1 104 ? -7.003 -8.664 -5.842 1.00 98.44 104 ALA A O 1
ATOM 770 N N . ILE A 1 105 ? -5.379 -7.569 -6.972 1.00 98.25 105 ILE A N 1
ATOM 771 C CA . ILE A 1 105 ? -6.252 -6.757 -7.816 1.00 98.25 105 ILE A CA 1
ATOM 772 C C . ILE A 1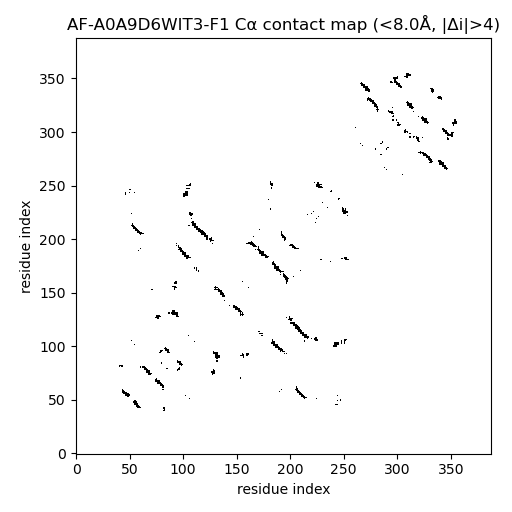 105 ? -5.850 -6.938 -9.287 1.00 98.25 105 ILE A C 1
ATOM 774 O O . ILE A 1 105 ? -4.660 -7.117 -9.564 1.00 98.25 105 ILE A O 1
ATOM 778 N N . PRO A 1 106 ? -6.797 -6.886 -10.239 1.00 98.06 106 PRO A N 1
ATOM 779 C CA . PRO A 1 106 ? -6.473 -6.916 -11.663 1.00 98.06 106 PRO A CA 1
ATOM 780 C C . PRO A 1 106 ? -5.543 -5.768 -12.090 1.00 98.06 106 PRO A C 1
ATOM 782 O O . PRO A 1 106 ? -5.515 -4.702 -11.467 1.00 98.06 106 PRO A O 1
ATOM 785 N N . GLN A 1 107 ? -4.778 -5.964 -13.165 1.00 95.62 107 GLN A N 1
ATOM 786 C CA . GLN A 1 107 ? -3.700 -5.051 -13.581 1.00 95.62 107 GLN A CA 1
ATOM 787 C C . GLN A 1 107 ? -4.163 -3.602 -13.815 1.00 95.62 107 GLN A C 1
ATOM 789 O O . GLN A 1 107 ? -3.569 -2.667 -13.285 1.00 95.62 107 GLN A O 1
ATOM 794 N N . GLY A 1 108 ? -5.244 -3.414 -14.571 1.00 94.75 108 GLY A N 1
ATOM 795 C CA . GLY A 1 108 ? -5.808 -2.113 -14.940 1.00 94.75 108 GLY A CA 1
ATOM 796 C C . GLY A 1 108 ? -7.013 -1.681 -14.104 1.00 94.75 108 GLY A C 1
ATOM 797 O O . GLY A 1 108 ? -7.740 -0.791 -14.537 1.00 94.75 108 GLY A O 1
ATOM 798 N N . ALA A 1 109 ? -7.259 -2.330 -12.962 1.00 97.06 109 ALA A N 1
ATOM 799 C CA . ALA A 1 109 ? -8.368 -1.984 -12.079 1.00 97.06 109 ALA A CA 1
ATOM 800 C C . ALA A 1 109 ? -7.989 -0.888 -11.069 1.00 97.06 109 ALA A C 1
ATOM 802 O O . ALA A 1 109 ? -6.918 -0.917 -10.458 1.00 97.06 109 ALA A O 1
ATOM 803 N N . GLU A 1 110 ? -8.903 0.035 -10.823 1.00 96.44 110 GLU A N 1
ATOM 804 C CA . GLU A 1 110 ? -8.956 0.835 -9.606 1.00 96.44 110 GLU A CA 1
ATOM 805 C C . GLU A 1 110 ? -9.807 0.109 -8.563 1.00 96.44 110 GLU A C 1
ATOM 807 O O . GLU A 1 110 ? -10.721 -0.645 -8.903 1.00 96.44 110 GLU A O 1
ATOM 812 N N . ILE A 1 111 ? -9.487 0.310 -7.287 1.00 97.38 111 ILE A N 1
ATOM 813 C CA . ILE A 1 111 ? -10.164 -0.348 -6.172 1.00 97.38 111 ILE A CA 1
ATOM 814 C C . ILE A 1 111 ? -11.030 0.653 -5.412 1.00 97.38 111 ILE A C 1
ATOM 816 O O . ILE A 1 111 ? -10.557 1.709 -4.998 1.00 97.38 111 ILE A O 1
ATOM 820 N N . VAL A 1 112 ? -12.288 0.286 -5.178 1.00 97.62 112 VAL A N 1
ATOM 821 C CA . VAL A 1 112 ? -13.220 1.042 -4.336 1.00 97.62 112 VAL A CA 1
ATOM 822 C C . VAL A 1 112 ? -13.752 0.120 -3.249 1.00 97.62 112 VAL A C 1
ATOM 824 O O . VAL A 1 112 ? -14.281 -0.949 -3.548 1.00 97.62 112 VAL A O 1
ATOM 827 N N . LEU A 1 113 ? -13.622 0.520 -1.983 1.00 98.25 113 LEU A N 1
ATOM 828 C CA . LEU A 1 113 ? -14.169 -0.246 -0.863 1.00 98.25 113 LEU A CA 1
ATOM 829 C C . LEU A 1 113 ? -15.598 0.181 -0.547 1.00 98.25 113 LEU A C 1
ATOM 831 O O . LEU A 1 113 ? -15.906 1.372 -0.504 1.00 98.25 113 LEU A O 1
ATOM 835 N N . ARG A 1 114 ? -16.450 -0.798 -0.250 1.00 98.12 114 ARG A N 1
ATOM 836 C CA . ARG A 1 114 ? -17.795 -0.591 0.285 1.00 98.12 114 ARG A CA 1
ATOM 837 C C . ARG A 1 114 ? -18.020 -1.486 1.491 1.00 98.12 114 ARG A C 1
ATOM 839 O O . ARG A 1 114 ? -17.782 -2.688 1.429 1.00 98.12 114 ARG A O 1
ATOM 846 N N . VAL A 1 115 ? -18.514 -0.906 2.578 1.00 98.25 115 VAL A N 1
ATOM 847 C CA . VAL A 1 115 ? -19.018 -1.684 3.714 1.00 98.25 115 VAL A CA 1
ATOM 848 C C . VAL A 1 115 ? -20.401 -2.203 3.337 1.00 98.25 115 VAL A C 1
ATOM 850 O O . VAL A 1 115 ? -21.314 -1.410 3.123 1.00 98.25 115 VAL A O 1
ATOM 853 N N . LEU A 1 116 ? -20.544 -3.523 3.223 1.00 98.44 116 LEU A N 1
ATOM 854 C CA . LEU A 1 116 ? -21.819 -4.162 2.887 1.00 98.44 116 LEU A CA 1
ATOM 855 C C . LEU A 1 116 ? -22.685 -4.376 4.129 1.00 98.44 116 LEU A C 1
ATOM 857 O O . LEU A 1 116 ? -23.899 -4.207 4.080 1.00 98.44 116 LEU A O 1
ATOM 861 N N . ALA A 1 117 ? -22.055 -4.760 5.238 1.00 98.19 117 ALA A N 1
ATOM 862 C CA . ALA A 1 117 ? -22.730 -5.009 6.502 1.00 98.19 117 ALA A CA 1
ATOM 863 C C . ALA A 1 117 ? -21.762 -4.820 7.671 1.00 98.19 117 ALA A C 1
ATOM 865 O O . ALA A 1 117 ? -20.573 -5.130 7.561 1.00 98.19 117 ALA A O 1
ATOM 866 N N . GLN A 1 118 ? -22.287 -4.359 8.805 1.00 97.62 118 GLN A N 1
ATOM 867 C CA . GLN A 1 118 ? -21.561 -4.340 10.068 1.00 97.62 118 GLN A CA 1
ATOM 868 C C . GLN A 1 118 ? -22.498 -4.630 11.242 1.00 97.62 118 GLN A C 1
ATOM 870 O O . GLN A 1 118 ? -23.625 -4.140 11.279 1.00 97.62 118 GLN A O 1
ATOM 875 N N . GLU A 1 119 ? -22.014 -5.399 12.211 1.00 98.31 119 GLU A N 1
ATOM 876 C CA . GLU A 1 119 ? -22.663 -5.619 13.502 1.00 98.31 119 GLU A CA 1
ATOM 877 C C . GLU A 1 119 ? -21.797 -4.972 14.582 1.00 98.31 119 GLU A C 1
ATOM 879 O O . GLU A 1 119 ? -20.644 -5.368 14.774 1.00 98.31 119 GLU A O 1
ATOM 884 N N . SER A 1 120 ? -22.331 -3.968 15.280 1.00 97.94 120 SER A N 1
ATOM 885 C CA . SER A 1 120 ? -21.558 -3.190 16.248 1.00 97.94 120 SER A CA 1
ATOM 886 C C . SER A 1 120 ? -22.281 -2.973 17.567 1.00 97.94 120 SER A C 1
ATOM 888 O O . SER A 1 120 ? -23.495 -2.784 17.588 1.00 97.94 120 SER A O 1
ATOM 890 N N . VAL A 1 121 ? -21.510 -2.907 18.648 1.00 98.31 121 VAL A N 1
ATOM 891 C CA . VAL A 1 121 ? -21.961 -2.532 19.993 1.00 98.31 121 VAL A CA 1
ATOM 892 C C . VAL A 1 121 ? -21.001 -1.504 20.588 1.00 98.31 121 VAL A C 1
ATOM 894 O O . VAL A 1 121 ? -19.859 -1.395 20.146 1.00 98.31 121 VAL A O 1
ATOM 897 N N . GLU A 1 122 ? -21.430 -0.753 21.596 1.00 98.06 122 GLU A N 1
ATOM 898 C CA . GLU A 1 122 ? -20.512 0.098 22.360 1.00 98.06 122 GLU A CA 1
ATOM 899 C C . GLU A 1 122 ? -19.921 -0.662 23.542 1.00 98.06 122 GLU A C 1
ATOM 901 O O . GLU A 1 122 ? -20.614 -1.424 24.220 1.00 98.06 122 GLU A O 1
ATOM 906 N N . ILE A 1 123 ? -18.624 -0.460 23.775 1.00 97.62 123 ILE A N 1
ATOM 907 C CA . ILE A 1 123 ? -17.952 -0.981 24.964 1.00 97.62 123 ILE A CA 1
ATOM 908 C C . ILE A 1 123 ? -18.500 -0.227 26.190 1.00 97.62 123 ILE A C 1
ATOM 910 O O . ILE A 1 123 ? -18.566 1.004 26.153 1.00 97.62 123 ILE A O 1
ATOM 914 N N . PRO A 1 124 ? -18.884 -0.921 27.279 1.00 96.00 124 PRO A N 1
ATOM 915 C CA . PRO A 1 124 ? -19.390 -0.267 28.481 1.00 96.00 124 PRO A CA 1
ATOM 916 C C . PRO A 1 124 ? -18.360 0.648 29.156 1.00 96.00 124 PRO A C 1
ATOM 918 O O . PRO A 1 124 ? -17.192 0.288 29.300 1.00 96.00 124 PRO A O 1
ATOM 921 N N . GLY A 1 125 ? -18.829 1.787 29.670 1.00 95.44 125 GLY A N 1
ATOM 922 C CA . GLY A 1 125 ? -18.015 2.734 30.436 1.00 95.44 125 GLY A CA 1
ATOM 923 C C . GLY A 1 125 ? -17.233 3.729 29.575 1.00 95.44 125 GLY A C 1
ATOM 924 O O . GLY A 1 125 ? -17.384 3.792 28.358 1.00 95.44 125 GLY A O 1
ATOM 925 N N . ARG A 1 126 ? -16.415 4.552 30.240 1.00 96.81 126 ARG A N 1
ATOM 926 C CA . ARG A 1 126 ? -15.498 5.488 29.577 1.00 96.81 126 ARG A CA 1
ATOM 927 C C . ARG A 1 126 ? -14.145 4.818 29.384 1.00 96.81 126 ARG A C 1
ATOM 929 O O . ARG A 1 126 ? -13.613 4.247 30.334 1.00 96.81 126 ARG A O 1
ATOM 936 N N . VAL A 1 127 ? -13.597 4.929 28.181 1.00 97.06 127 VAL A N 1
ATOM 937 C CA . VAL A 1 127 ? -12.306 4.353 27.797 1.00 97.06 127 VAL A CA 1
ATOM 938 C C . VAL A 1 127 ? -11.344 5.481 27.459 1.00 97.06 127 VAL A C 1
ATOM 940 O O . VAL A 1 127 ? -11.575 6.221 26.508 1.00 97.06 127 VAL A O 1
ATOM 943 N N . ASN A 1 128 ? -10.260 5.610 28.218 1.00 95.50 128 ASN A N 1
ATOM 944 C CA . ASN A 1 128 ? -9.198 6.571 27.945 1.00 95.50 128 ASN A CA 1
ATOM 945 C C . ASN A 1 128 ? -8.081 5.890 27.148 1.00 95.50 128 ASN A C 1
ATOM 947 O O . ASN A 1 128 ? -7.087 5.457 27.732 1.00 95.50 128 ASN A O 1
ATOM 951 N N . LEU A 1 129 ? -8.261 5.741 25.832 1.00 96.25 129 LEU A N 1
ATOM 952 C CA . LEU A 1 129 ? -7.299 5.002 25.010 1.00 96.25 129 LEU A CA 1
ATOM 953 C C . LEU A 1 129 ? -5.891 5.594 25.101 1.00 96.25 129 LEU A C 1
ATOM 955 O O . LEU A 1 129 ? -5.719 6.814 25.076 1.00 96.25 129 LEU A O 1
ATOM 959 N N . ALA A 1 130 ? -4.890 4.720 25.185 1.00 95.12 130 ALA A N 1
ATOM 960 C CA . ALA A 1 130 ? -3.492 5.113 25.077 1.00 95.12 130 ALA A CA 1
ATOM 961 C C . ALA A 1 130 ? -3.206 5.736 23.701 1.00 95.12 130 ALA A C 1
ATOM 963 O O . ALA A 1 130 ? -3.791 5.289 22.711 1.00 95.12 130 ALA A O 1
ATOM 964 N N . PRO A 1 131 ? -2.309 6.726 23.608 1.00 95.31 131 PRO A N 1
ATOM 965 C CA . PRO A 1 131 ? -1.882 7.241 22.319 1.00 95.31 131 PRO A CA 1
ATOM 966 C C . PRO A 1 131 ? -0.903 6.282 21.633 1.00 95.31 131 PRO A C 1
ATOM 968 O O . PRO A 1 131 ? -0.284 5.419 22.270 1.00 95.31 131 PRO A O 1
ATOM 971 N N . ILE A 1 132 ? -0.749 6.443 20.320 1.00 94.44 132 ILE A N 1
ATOM 972 C CA . ILE A 1 132 ? 0.300 5.790 19.540 1.00 94.44 132 ILE A CA 1
ATOM 973 C C . ILE A 1 132 ? 1.656 6.326 20.032 1.00 94.44 132 ILE A C 1
ATOM 975 O O . ILE A 1 132 ? 1.887 7.537 19.946 1.00 94.44 132 ILE A O 1
ATOM 979 N N . PRO A 1 133 ? 2.551 5.463 20.546 1.00 90.69 133 PRO A N 1
ATOM 980 C CA . PRO A 1 133 ? 3.822 5.897 21.113 1.00 90.69 133 PRO A CA 1
ATOM 981 C C . PRO A 1 133 ? 4.825 6.305 20.030 1.00 90.69 133 PRO A C 1
ATOM 983 O O . PRO A 1 133 ? 4.872 5.704 18.956 1.00 90.69 133 PRO A O 1
ATOM 986 N N . THR A 1 134 ? 5.710 7.249 20.352 1.00 86.75 134 THR A N 1
ATOM 987 C CA . THR A 1 134 ? 6.918 7.529 19.558 1.00 86.75 134 THR A CA 1
ATOM 988 C C . THR A 1 134 ? 8.139 6.926 20.252 1.00 86.75 134 THR A C 1
ATOM 990 O O . THR A 1 134 ? 8.394 7.268 21.408 1.00 86.75 134 THR A O 1
ATOM 993 N N . PRO A 1 135 ? 8.938 6.062 19.601 1.00 81.00 135 PRO A N 1
ATOM 994 C CA . PRO A 1 135 ? 10.195 5.596 20.176 1.00 81.00 135 PRO A CA 1
ATOM 995 C C . PRO A 1 135 ? 11.151 6.770 20.407 1.00 81.00 135 PRO A C 1
ATOM 997 O O . PRO A 1 135 ? 11.473 7.518 19.483 1.00 81.00 135 PRO A O 1
ATOM 1000 N N . ARG A 1 136 ? 11.644 6.920 21.637 1.00 78.81 136 ARG A N 1
ATOM 1001 C CA . ARG A 1 136 ? 12.721 7.858 21.952 1.00 78.81 136 ARG A CA 1
ATOM 1002 C C . ARG A 1 136 ? 14.050 7.142 21.780 1.00 78.81 136 ARG A C 1
ATOM 1004 O O . ARG A 1 136 ? 14.291 6.099 22.384 1.00 78.81 136 ARG A O 1
ATOM 1011 N N . ILE A 1 137 ? 14.924 7.723 20.970 1.00 73.81 137 ILE A N 1
ATOM 1012 C CA . ILE A 1 137 ? 16.289 7.239 20.772 1.00 73.81 137 ILE A CA 1
ATOM 1013 C C . ILE A 1 137 ? 17.221 8.278 21.386 1.00 73.81 137 ILE A C 1
ATOM 1015 O O . ILE A 1 137 ? 17.167 9.448 21.001 1.00 73.81 137 ILE A O 1
ATOM 1019 N N . ASP A 1 138 ? 18.053 7.867 22.345 1.00 67.75 138 ASP A N 1
ATOM 1020 C CA . ASP A 1 138 ? 19.120 8.725 22.856 1.00 67.75 138 ASP A CA 1
ATOM 1021 C C . ASP A 1 138 ? 20.183 8.853 21.763 1.00 67.75 138 ASP A C 1
ATOM 1023 O O . ASP A 1 138 ? 20.946 7.925 21.492 1.00 67.75 138 ASP A O 1
ATOM 1027 N N . ARG A 1 139 ? 20.168 9.995 21.075 1.00 61.78 139 ARG A N 1
ATOM 1028 C CA . ARG A 1 139 ? 21.204 10.388 20.123 1.00 61.78 139 ARG A CA 1
ATOM 1029 C C . ARG A 1 139 ? 22.167 11.317 20.849 1.00 61.78 139 ARG A C 1
ATOM 1031 O O . ARG A 1 139 ? 22.086 12.538 20.694 1.00 61.78 139 ARG A O 1
ATOM 1038 N N . GLN A 1 140 ? 23.075 10.764 21.650 1.00 59.22 140 GLN A N 1
ATOM 1039 C CA . GLN A 1 140 ? 24.181 11.571 22.158 1.00 59.22 140 GLN A CA 1
ATOM 1040 C C . GLN A 1 140 ? 25.040 12.012 20.972 1.00 59.22 140 GLN A C 1
ATOM 1042 O O . GLN A 1 140 ? 25.495 11.189 20.183 1.00 59.22 140 GLN A O 1
ATOM 1047 N N . ARG A 1 141 ? 25.263 13.326 20.835 1.00 53.09 141 ARG A N 1
ATOM 1048 C CA . ARG A 1 141 ? 25.944 13.947 19.678 1.00 53.09 141 ARG A CA 1
ATOM 1049 C C . ARG A 1 141 ? 27.365 13.423 19.402 1.00 53.09 141 ARG A C 1
ATOM 1051 O O . ARG A 1 141 ? 27.910 13.746 18.354 1.00 53.09 141 ARG A O 1
ATOM 1058 N N . PHE A 1 142 ? 27.948 12.648 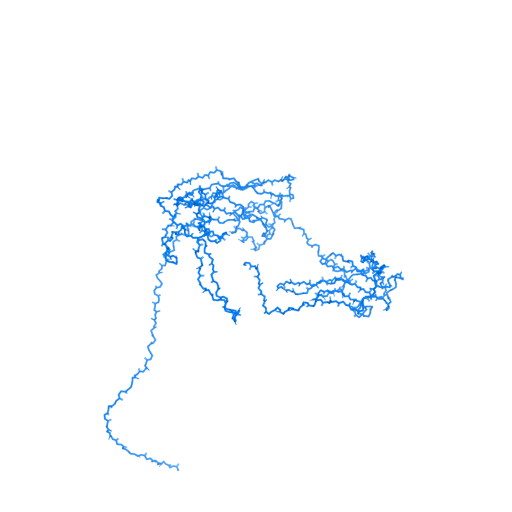20.317 1.00 50.53 142 PHE A N 1
ATOM 1059 C CA . PHE A 1 142 ? 29.329 12.161 20.258 1.00 50.53 142 PHE A CA 1
ATOM 1060 C C . PHE A 1 142 ? 29.460 10.632 20.159 1.00 50.53 142 PHE A C 1
ATOM 1062 O O . PHE A 1 142 ? 30.575 10.145 20.015 1.00 50.53 142 PHE A O 1
ATOM 1069 N N . ASP A 1 143 ? 28.354 9.882 20.203 1.00 53.94 143 ASP A N 1
ATOM 1070 C CA . ASP A 1 143 ? 28.350 8.427 20.011 1.00 53.94 143 ASP A CA 1
ATOM 1071 C C . ASP A 1 143 ? 27.247 8.050 19.014 1.00 53.94 143 ASP A C 1
ATOM 1073 O O . ASP A 1 143 ? 26.127 7.682 19.365 1.00 53.94 143 ASP A O 1
ATOM 1077 N N . THR A 1 144 ? 27.559 8.215 17.729 1.00 53.94 144 THR A N 1
ATOM 1078 C CA . THR A 1 144 ? 26.666 7.890 16.608 1.00 53.94 144 THR A CA 1
ATOM 1079 C C . THR A 1 144 ? 26.573 6.388 16.327 1.00 53.94 144 THR A C 1
ATOM 1081 O O . THR A 1 144 ? 25.821 5.995 15.437 1.00 53.94 144 THR A O 1
ATOM 1084 N N . GLN A 1 145 ? 27.307 5.545 17.067 1.00 55.62 145 GLN A N 1
ATOM 1085 C CA . GLN A 1 145 ? 27.306 4.090 16.890 1.00 55.62 145 GLN A CA 1
ATOM 1086 C C . GLN A 1 145 ? 26.420 3.358 17.903 1.00 55.62 145 GLN A C 1
ATOM 1088 O O . GLN A 1 145 ? 25.965 2.252 17.616 1.00 55.62 145 GLN A O 1
ATOM 1093 N N . ASN A 1 146 ? 26.099 3.979 19.041 1.00 56.44 146 ASN A N 1
ATOM 1094 C CA . ASN A 1 146 ? 25.233 3.387 20.057 1.00 56.44 146 ASN A CA 1
ATOM 1095 C C . ASN A 1 146 ? 23.886 4.108 20.150 1.00 56.44 146 ASN A C 1
ATOM 1097 O O . ASN A 1 146 ? 23.634 4.888 21.069 1.00 56.44 146 ASN A O 1
ATOM 1101 N N . TYR A 1 147 ? 22.966 3.797 19.233 1.00 60.16 147 TYR A N 1
ATOM 1102 C CA . TYR A 1 147 ? 21.560 4.161 19.415 1.00 60.16 147 TYR A CA 1
ATOM 1103 C C . TYR A 1 147 ? 20.997 3.412 20.627 1.00 60.16 147 TYR A C 1
ATOM 1105 O O . TYR A 1 147 ? 20.686 2.222 20.553 1.00 60.16 147 TYR A O 1
ATOM 1113 N N . ARG A 1 148 ? 20.861 4.098 21.766 1.00 66.00 148 ARG A N 1
ATOM 1114 C CA . ARG A 1 148 ? 20.220 3.519 22.952 1.00 66.00 148 ARG A CA 1
ATOM 1115 C C . ARG A 1 148 ? 18.737 3.856 22.928 1.00 66.00 148 ARG A C 1
ATOM 1117 O O . ARG A 1 148 ? 18.346 5.019 22.833 1.00 66.00 148 ARG A O 1
ATOM 1124 N N . TYR A 1 149 ? 17.903 2.826 23.023 1.00 70.12 149 TYR A N 1
ATOM 1125 C CA . TYR A 1 149 ? 16.475 3.002 23.250 1.00 70.12 149 TYR A CA 1
ATOM 1126 C C . TYR A 1 149 ? 16.262 3.722 24.590 1.00 70.12 149 TYR A C 1
ATOM 1128 O O . TYR A 1 149 ? 16.668 3.225 25.639 1.00 70.12 149 TYR A O 1
ATOM 1136 N N . ALA A 1 150 ? 15.644 4.900 24.540 1.00 72.50 150 ALA A N 1
ATOM 1137 C CA . ALA A 1 150 ? 15.442 5.804 25.672 1.00 72.50 150 ALA A CA 1
ATOM 1138 C C . ALA A 1 150 ? 13.982 5.820 26.160 1.00 72.50 150 ALA A C 1
ATOM 1140 O O . ALA A 1 150 ? 13.560 6.752 26.848 1.00 72.50 150 ALA A O 1
ATOM 1141 N N . GLY A 1 151 ? 13.207 4.795 25.791 1.00 77.62 151 GLY A N 1
ATOM 1142 C CA . GLY A 1 151 ? 11.792 4.654 26.122 1.00 77.62 151 GLY A CA 1
ATOM 1143 C C . GLY A 1 151 ? 10.859 5.104 24.999 1.00 77.62 151 GLY A C 1
ATOM 1144 O O . GLY A 1 151 ? 11.252 5.204 23.839 1.00 77.62 151 GLY A O 1
ATOM 1145 N N . VAL A 1 152 ? 9.608 5.373 25.360 1.00 79.81 152 VAL A N 1
ATOM 1146 C CA . VAL A 1 152 ? 8.573 5.902 24.463 1.00 79.81 152 VAL A CA 1
ATOM 1147 C C . VAL A 1 152 ? 8.097 7.267 24.941 1.00 79.81 152 VAL A C 1
ATOM 1149 O O . VAL A 1 152 ? 8.103 7.562 26.137 1.00 79.81 152 VAL A O 1
ATOM 1152 N N . ASP A 1 153 ? 7.698 8.101 23.992 1.00 82.69 153 ASP A N 1
ATOM 1153 C CA . ASP A 1 153 ? 6.862 9.268 24.226 1.00 82.69 153 ASP A CA 1
ATOM 1154 C C . ASP A 1 153 ? 5.401 8.890 23.951 1.00 82.69 153 ASP A C 1
ATOM 1156 O O . ASP A 1 153 ? 5.052 8.505 22.836 1.00 82.69 153 ASP A O 1
ATOM 1160 N N . ASP A 1 154 ? 4.573 8.982 24.988 1.00 85.62 154 ASP A N 1
ATOM 1161 C CA . ASP A 1 154 ? 3.137 8.691 24.975 1.00 85.62 154 ASP A CA 1
ATOM 1162 C C . ASP A 1 154 ? 2.312 9.983 25.105 1.00 85.62 154 ASP A C 1
ATOM 1164 O O . ASP A 1 154 ? 1.259 9.992 25.741 1.00 85.62 154 ASP A O 1
ATOM 1168 N N . THR A 1 155 ? 2.805 11.106 24.584 1.00 90.75 155 THR A N 1
ATOM 1169 C CA . THR A 1 155 ? 2.077 12.380 24.633 1.00 90.75 155 THR A CA 1
ATOM 1170 C C . THR A 1 155 ? 0.842 12.328 23.721 1.00 90.75 155 THR A C 1
ATOM 1172 O O . THR A 1 155 ? 0.997 12.172 22.507 1.00 90.75 155 THR A O 1
ATOM 1175 N N . PRO A 1 156 ? -0.391 12.475 24.254 1.00 92.81 156 PRO A N 1
ATOM 1176 C CA . PRO A 1 156 ? -1.592 12.511 23.427 1.00 92.81 156 PRO A CA 1
ATOM 1177 C C . PRO A 1 156 ? -1.603 13.735 22.512 1.00 92.81 156 PRO A C 1
ATOM 1179 O O . PRO A 1 156 ? -1.334 14.851 22.957 1.00 92.81 156 PRO A O 1
ATOM 1182 N N . ASN A 1 157 ? -1.997 13.546 21.255 1.00 94.69 157 ASN A N 1
ATOM 1183 C CA . ASN A 1 157 ? -2.273 14.636 20.329 1.00 94.69 157 ASN A CA 1
ATOM 1184 C C . ASN A 1 157 ? -3.563 15.360 20.770 1.00 94.69 157 ASN A C 1
ATOM 1186 O O . ASN A 1 157 ? -4.651 14.782 20.650 1.00 94.69 157 ASN A O 1
ATOM 1190 N N . PRO A 1 158 ? -3.503 16.627 21.229 1.00 95.50 158 PRO A N 1
ATOM 1191 C CA . PRO A 1 158 ? -4.677 17.317 21.763 1.00 95.50 158 PRO A CA 1
ATOM 1192 C C . PRO A 1 158 ? -5.812 17.449 20.743 1.00 95.50 158 PRO A C 1
ATOM 1194 O O . PRO A 1 158 ? -6.981 17.363 21.109 1.00 95.50 158 PRO A O 1
ATOM 1197 N N . GLN A 1 159 ? -5.485 17.612 19.456 1.00 96.38 159 GLN A N 1
ATOM 1198 C CA . GLN A 1 159 ? -6.492 17.736 18.401 1.00 96.38 159 GLN A CA 1
ATOM 1199 C C . GLN A 1 159 ? -7.215 16.413 18.150 1.00 96.38 159 GLN A C 1
ATOM 1201 O O . GLN A 1 159 ? -8.432 16.410 17.976 1.00 96.38 159 GLN A O 1
ATOM 1206 N N . ALA A 1 160 ? -6.495 15.287 18.159 1.00 95.44 160 ALA A N 1
ATOM 1207 C CA . ALA A 1 160 ? -7.101 13.966 18.006 1.00 95.44 160 ALA A CA 1
ATOM 1208 C C . ALA A 1 160 ? -7.983 13.609 19.211 1.00 95.44 160 ALA A C 1
ATOM 1210 O O . ALA A 1 160 ? -9.095 13.112 19.037 1.00 95.44 160 ALA A O 1
ATOM 1211 N N . TYR A 1 161 ? -7.534 13.941 20.426 1.00 96.06 161 TYR A N 1
ATOM 1212 C CA . TYR A 1 161 ? -8.287 13.671 21.653 1.00 96.06 161 TYR A CA 1
ATOM 1213 C C . TYR A 1 161 ? -9.475 14.622 21.883 1.00 96.06 161 TYR A C 1
ATOM 1215 O O . TYR A 1 161 ? -10.376 14.295 22.654 1.00 96.06 161 TYR A O 1
ATOM 1223 N N . ALA A 1 162 ? -9.534 15.752 21.173 1.00 96.81 162 ALA A N 1
ATOM 1224 C CA . ALA A 1 162 ? -10.671 16.672 21.182 1.00 96.81 162 ALA A CA 1
ATOM 1225 C C . ALA A 1 162 ? -11.753 16.346 20.130 1.00 96.81 162 ALA A C 1
ATOM 1227 O O . ALA A 1 162 ? -12.792 17.012 20.101 1.00 96.81 162 ALA A O 1
ATOM 1228 N N . ARG A 1 163 ? -11.551 15.347 19.253 1.00 95.56 163 ARG A N 1
ATOM 1229 C CA . ARG A 1 163 ? -12.524 15.018 18.195 1.00 95.56 163 ARG A CA 1
ATOM 1230 C C . ARG A 1 163 ? -13.852 14.530 18.776 1.00 95.56 163 ARG A C 1
ATOM 1232 O O . ARG A 1 163 ? -13.897 13.638 19.627 1.00 95.56 163 ARG A O 1
ATOM 1239 N N . ASN A 1 164 ? -14.941 15.105 18.265 1.00 97.06 164 ASN A N 1
ATOM 1240 C CA . ASN A 1 164 ? -16.318 14.833 18.681 1.00 97.06 164 ASN A CA 1
ATOM 1241 C C . ASN A 1 164 ? -17.081 13.989 17.637 1.00 97.06 164 ASN A C 1
ATOM 1243 O O . ASN A 1 164 ? -18.211 14.302 17.267 1.00 97.06 164 ASN A O 1
ATOM 1247 N N . ASN A 1 165 ? -16.422 12.965 17.097 1.00 97.25 165 ASN A N 1
ATOM 1248 C CA . ASN A 1 165 ? -16.972 11.979 16.169 1.00 97.25 165 ASN A CA 1
ATOM 1249 C C . ASN A 1 165 ? -16.264 10.625 16.379 1.00 97.25 165 ASN A C 1
ATOM 1251 O O . ASN A 1 165 ? -15.267 10.549 17.092 1.00 97.25 165 ASN A O 1
ATOM 1255 N N . PHE A 1 166 ? -16.796 9.548 15.794 1.00 97.25 166 PHE A N 1
ATOM 1256 C CA . PHE A 1 166 ? -16.136 8.239 15.812 1.00 97.25 166 PHE A CA 1
ATOM 1257 C C . PHE A 1 166 ? -15.055 8.160 14.729 1.00 97.25 166 PHE A C 1
ATOM 1259 O O . PHE A 1 166 ? -15.359 8.355 13.553 1.00 97.25 166 PHE A O 1
ATOM 1266 N N . GLU A 1 167 ? -13.834 7.801 15.126 1.00 95.69 167 GLU A N 1
ATOM 1267 C CA . GLU A 1 167 ? -12.679 7.641 14.239 1.00 95.69 167 GLU A CA 1
ATOM 1268 C C . GLU A 1 167 ? -12.098 6.215 14.287 1.00 95.69 167 GLU A C 1
ATOM 1270 O O . GLU A 1 167 ? -12.044 5.623 15.366 1.00 95.69 167 GLU A O 1
ATOM 1275 N N . PRO A 1 168 ? -11.628 5.655 13.157 1.00 95.75 168 PRO A N 1
ATOM 1276 C CA . PRO A 1 168 ? -11.742 6.233 11.818 1.00 95.75 168 PRO A CA 1
ATOM 1277 C C . PRO A 1 168 ? -13.202 6.248 11.347 1.00 95.75 168 PRO A C 1
ATOM 1279 O O . PRO A 1 168 ? -13.949 5.317 11.643 1.00 95.75 168 PRO A O 1
ATOM 1282 N N . ALA A 1 169 ? -13.608 7.272 10.592 1.00 95.19 169 ALA A N 1
ATOM 1283 C CA . ALA A 1 169 ? -14.984 7.393 10.092 1.00 95.19 169 ALA A CA 1
ATOM 1284 C C . ALA A 1 169 ? -15.457 6.167 9.278 1.00 95.19 169 ALA A C 1
ATOM 1286 O O . ALA A 1 169 ? -16.598 5.724 9.426 1.00 95.19 169 ALA A O 1
ATOM 1287 N N . SER A 1 170 ? -14.571 5.588 8.457 1.00 96.25 170 SER A N 1
ATOM 1288 C CA . SER A 1 170 ? -14.794 4.314 7.760 1.00 96.25 170 SER A CA 1
ATOM 1289 C C . SER A 1 170 ? -13.998 3.190 8.431 1.00 96.25 170 SER A C 1
ATOM 1291 O O . SER A 1 170 ? -12.793 3.354 8.637 1.00 96.25 170 SER A O 1
ATOM 1293 N N . PRO A 1 171 ? -14.607 2.021 8.703 1.00 97.50 171 PRO A N 1
ATOM 1294 C CA . PRO A 1 171 ? -13.915 0.879 9.294 1.00 97.50 171 PRO A CA 1
ATOM 1295 C C . PRO A 1 171 ? -13.075 0.087 8.279 1.00 97.50 171 PRO A C 1
ATOM 1297 O O . PRO A 1 171 ? -12.504 -0.940 8.630 1.00 97.50 171 PRO A O 1
ATOM 1300 N N . ALA A 1 172 ? -13.003 0.522 7.019 1.00 98.06 172 ALA A N 1
ATOM 1301 C CA . ALA A 1 172 ? -12.165 -0.085 5.994 1.00 98.06 172 ALA A CA 1
ATOM 1302 C C . ALA A 1 172 ? -11.503 1.000 5.139 1.00 98.06 172 ALA A C 1
ATOM 1304 O O . ALA A 1 172 ? -12.175 1.933 4.685 1.00 98.06 172 ALA A O 1
ATOM 1305 N N . ARG A 1 173 ? -10.195 0.868 4.900 1.00 97.19 173 ARG A N 1
ATOM 1306 C CA . ARG A 1 173 ? -9.420 1.772 4.040 1.00 97.19 173 ARG A CA 1
ATOM 1307 C C . ARG A 1 173 ? -8.476 1.012 3.117 1.00 97.19 173 ARG A C 1
ATOM 1309 O O . ARG A 1 173 ? -7.933 -0.026 3.496 1.00 97.19 173 ARG A O 1
ATOM 1316 N N . VAL A 1 174 ? -8.260 1.562 1.925 1.00 97.00 174 VAL A N 1
ATOM 1317 C CA . VAL A 1 174 ? -7.186 1.131 1.023 1.00 97.00 174 VAL A CA 1
ATOM 1318 C C . VAL A 1 174 ? -5.907 1.844 1.453 1.00 97.00 174 VAL A C 1
ATOM 1320 O O . VAL A 1 174 ? -5.906 3.061 1.624 1.00 97.00 174 VAL A O 1
ATOM 1323 N N . GLY A 1 175 ? -4.845 1.078 1.667 1.00 92.69 175 GLY A N 1
ATOM 1324 C CA . GLY A 1 175 ? -3.489 1.574 1.852 1.00 92.69 175 GLY A CA 1
ATOM 1325 C C . GLY A 1 175 ? -2.783 1.723 0.508 1.00 92.69 175 GLY A C 1
ATOM 1326 O O . GLY A 1 175 ? -3.311 2.306 -0.437 1.00 92.69 175 GLY A O 1
ATOM 1327 N N . THR A 1 176 ? -1.576 1.176 0.407 1.00 92.44 176 THR A N 1
ATOM 1328 C CA . THR A 1 176 ? -0.806 1.226 -0.839 1.00 92.44 176 THR A CA 1
ATOM 1329 C C . THR A 1 176 ? -1.218 0.119 -1.809 1.00 92.44 176 THR A C 1
ATOM 1331 O O . THR A 1 176 ? -1.646 -0.970 -1.415 1.00 92.44 176 THR A O 1
ATOM 1334 N N . THR A 1 177 ? -1.064 0.393 -3.105 1.00 95.50 177 THR A N 1
ATOM 1335 C CA . THR A 1 177 ? -1.065 -0.643 -4.143 1.00 95.50 177 THR A CA 1
ATOM 1336 C C . THR A 1 177 ? 0.351 -0.867 -4.639 1.00 95.50 177 THR A C 1
ATOM 1338 O O . THR A 1 177 ? 1.105 0.092 -4.795 1.00 95.50 177 THR A O 1
ATOM 1341 N N . GLY A 1 178 ? 0.694 -2.108 -4.957 1.00 94.56 178 GLY A N 1
ATOM 1342 C CA . GLY A 1 178 ? 2.032 -2.453 -5.417 1.00 94.56 178 GLY A CA 1
ATOM 1343 C C . GLY A 1 178 ? 2.071 -3.777 -6.162 1.00 94.56 178 GLY A C 1
ATOM 1344 O O . GLY A 1 178 ? 1.042 -4.299 -6.595 1.00 94.56 178 GLY A O 1
ATOM 1345 N N . TYR A 1 179 ? 3.281 -4.312 -6.302 1.00 95.31 179 TYR A N 1
ATOM 1346 C CA . TYR A 1 179 ? 3.537 -5.586 -6.959 1.00 95.31 179 TYR A CA 1
ATOM 1347 C C . TYR A 1 179 ? 4.366 -6.501 -6.060 1.00 95.31 179 TYR A C 1
ATOM 1349 O O . TYR A 1 179 ? 5.411 -6.104 -5.549 1.00 95.31 179 TYR A O 1
ATOM 1357 N N . LEU A 1 180 ? 3.923 -7.747 -5.919 1.00 93.06 180 LEU A N 1
ATOM 1358 C CA . LEU A 1 180 ? 4.731 -8.865 -5.446 1.00 93.06 180 LEU A CA 1
ATOM 1359 C C . LEU A 1 180 ? 5.068 -9.726 -6.664 1.00 93.06 180 LEU A C 1
ATOM 1361 O O . LEU A 1 180 ? 4.263 -10.546 -7.105 1.00 93.06 180 LEU A O 1
ATOM 1365 N N . ARG A 1 181 ? 6.256 -9.502 -7.240 1.00 92.81 181 ARG A N 1
ATOM 1366 C CA . ARG A 1 181 ? 6.645 -10.046 -8.556 1.00 92.81 181 ARG A CA 1
ATOM 1367 C C . ARG A 1 181 ? 5.603 -9.669 -9.617 1.00 92.81 181 ARG A C 1
ATOM 1369 O O . ARG A 1 181 ? 5.366 -8.483 -9.811 1.00 92.81 181 ARG A O 1
ATOM 1376 N N . SER A 1 182 ? 4.977 -10.633 -10.296 1.00 94.81 182 SER A N 1
ATOM 1377 C CA . SER A 1 182 ? 3.914 -10.346 -11.269 1.00 94.81 182 SER A CA 1
ATOM 1378 C C . SER A 1 182 ? 2.538 -10.095 -10.641 1.00 94.81 182 SER A C 1
ATOM 1380 O O . SER A 1 182 ? 1.621 -9.668 -11.340 1.00 94.81 182 SER A O 1
ATOM 1382 N N . GLN A 1 183 ? 2.351 -10.324 -9.341 1.00 97.69 183 GLN A N 1
ATOM 1383 C CA . GLN A 1 183 ? 1.052 -10.157 -8.698 1.00 97.69 183 GLN A CA 1
ATOM 1384 C C . GLN A 1 183 ? 0.847 -8.713 -8.238 1.00 97.69 183 GLN A C 1
ATOM 1386 O O . GLN A 1 183 ? 1.506 -8.255 -7.305 1.00 97.69 183 GLN A O 1
ATOM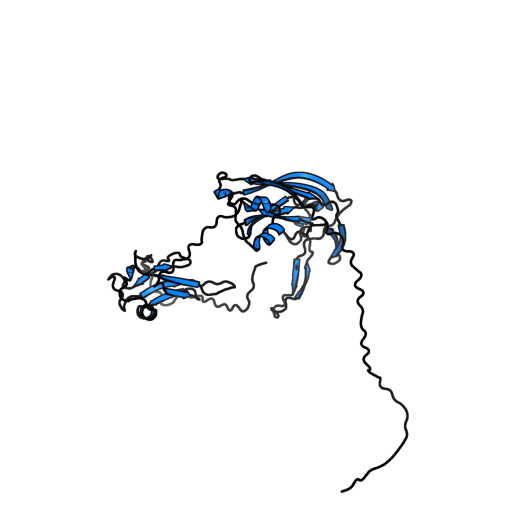 1391 N N . ARG A 1 184 ? -0.101 -8.001 -8.854 1.00 97.94 184 ARG A N 1
ATOM 1392 C CA . ARG A 1 184 ? -0.544 -6.692 -8.358 1.00 97.94 184 ARG A CA 1
ATOM 1393 C C . ARG A 1 184 ? -1.440 -6.878 -7.132 1.00 97.94 184 ARG A C 1
ATOM 1395 O O . ARG A 1 184 ? -2.287 -7.776 -7.126 1.00 97.94 184 ARG A O 1
ATOM 1402 N N . PHE A 1 185 ? -1.258 -6.046 -6.110 1.00 98.19 185 PHE A N 1
ATOM 1403 C CA . PHE A 1 185 ? -2.008 -6.116 -4.854 1.00 98.19 185 PHE A CA 1
ATOM 1404 C C . PHE A 1 185 ? -2.437 -4.736 -4.343 1.00 98.19 185 PHE A C 1
ATOM 1406 O O . PHE A 1 185 ? -1.854 -3.715 -4.713 1.00 98.19 185 PHE A O 1
ATOM 1413 N N . ALA A 1 186 ? -3.435 -4.733 -3.459 1.00 98.25 186 ALA A N 1
ATOM 1414 C CA . ALA A 1 186 ? -3.800 -3.625 -2.585 1.00 98.25 186 ALA A CA 1
ATOM 1415 C C . ALA A 1 186 ? -3.692 -4.066 -1.121 1.00 98.25 186 ALA A C 1
ATOM 1417 O O . ALA A 1 186 ? -4.176 -5.140 -0.753 1.00 98.25 186 ALA A O 1
ATOM 1418 N N . GLN A 1 187 ? -3.080 -3.227 -0.289 1.00 97.94 187 GLN A N 1
ATOM 1419 C CA . GLN A 1 187 ? -3.145 -3.361 1.160 1.00 97.94 187 GLN A CA 1
ATOM 1420 C C . GLN A 1 187 ? -4.480 -2.801 1.648 1.00 97.94 187 GLN A C 1
ATOM 1422 O O . GLN A 1 187 ? -4.826 -1.667 1.324 1.00 97.94 187 GLN A O 1
ATOM 1427 N N . ILE A 1 188 ? -5.220 -3.572 2.438 1.00 97.94 188 ILE A N 1
ATOM 1428 C CA . ILE A 1 188 ? -6.461 -3.133 3.075 1.00 97.94 188 ILE A CA 1
ATOM 1429 C C . ILE A 1 188 ? -6.254 -3.123 4.583 1.00 97.94 188 ILE A C 1
ATOM 1431 O O . ILE A 1 188 ? -5.751 -4.100 5.142 1.00 97.94 188 ILE A O 1
ATOM 1435 N N . THR A 1 189 ? -6.684 -2.047 5.237 1.00 97.62 189 THR A N 1
ATOM 1436 C CA . THR A 1 189 ? -6.743 -1.983 6.699 1.00 97.62 189 THR A CA 1
ATOM 1437 C C . THR A 1 189 ? -8.192 -1.935 7.153 1.00 97.62 189 THR A C 1
ATOM 1439 O O . THR A 1 189 ? -8.960 -1.073 6.722 1.00 97.62 189 THR A O 1
ATOM 1442 N N . LEU A 1 190 ? -8.550 -2.859 8.041 1.00 98.19 190 LEU A N 1
ATOM 1443 C CA . LEU A 1 190 ? -9.857 -2.965 8.673 1.00 98.19 190 LEU A CA 1
ATOM 1444 C C . LEU A 1 190 ? -9.755 -2.537 10.136 1.00 98.19 190 LEU A C 1
ATOM 1446 O O . LEU A 1 190 ? -8.869 -2.985 10.861 1.00 98.19 190 LEU A O 1
ATOM 1450 N N . SER A 1 191 ? -10.671 -1.688 10.576 1.00 97.69 191 SER A N 1
ATOM 1451 C CA . SER A 1 191 ? -10.727 -1.139 11.927 1.00 97.69 191 SER A CA 1
ATOM 1452 C C . SER A 1 191 ? -11.967 -1.685 12.640 1.00 97.69 191 SER A C 1
ATOM 1454 O O . SER A 1 191 ? -13.045 -1.106 12.509 1.00 97.69 191 SER A O 1
ATOM 1456 N N . PRO A 1 192 ? -11.845 -2.793 13.399 1.00 97.88 192 PRO A N 1
ATOM 1457 C CA . PRO A 1 192 ? -12.955 -3.354 14.172 1.00 97.88 192 PRO A CA 1
ATOM 1458 C C . PRO A 1 192 ? -13.343 -2.491 15.381 1.00 97.88 192 PRO A C 1
ATOM 1460 O O . PRO A 1 192 ? -14.298 -2.813 16.083 1.00 97.88 192 PRO A O 1
ATOM 1463 N N . PHE A 1 193 ? -12.629 -1.395 15.633 1.00 98.50 193 PHE A N 1
ATOM 1464 C CA . PHE A 1 193 ? -12.940 -0.436 16.681 1.00 98.50 193 PHE A CA 1
ATOM 1465 C C . PHE A 1 193 ? -12.927 0.983 16.121 1.00 98.50 193 PHE A C 1
ATOM 1467 O O . PHE A 1 193 ? -12.035 1.341 15.352 1.00 98.50 193 PHE A O 1
ATOM 1474 N N . GLN A 1 194 ? -13.904 1.785 16.535 1.00 98.38 194 GLN A N 1
ATOM 1475 C CA . GLN A 1 194 ? -13.935 3.225 16.301 1.00 98.38 194 GLN A CA 1
ATOM 1476 C C . GLN A 1 194 ? -13.995 3.940 17.649 1.00 98.38 194 GLN A C 1
ATOM 1478 O O . GLN A 1 194 ? -14.719 3.509 18.548 1.00 98.38 194 GLN A O 1
ATOM 1483 N N . TYR A 1 195 ? -13.274 5.043 17.795 1.00 98.44 195 TYR A N 1
ATOM 1484 C CA . TYR A 1 195 ? -13.178 5.784 19.044 1.00 98.44 195 TYR A CA 1
ATOM 1485 C C . TYR A 1 195 ? -13.717 7.197 18.903 1.00 98.44 195 TYR A C 1
ATOM 1487 O O . TYR A 1 195 ? -13.386 7.910 17.962 1.00 98.44 195 TYR A O 1
ATOM 1495 N N . HIS A 1 196 ? -14.537 7.594 19.866 1.00 98.38 196 HIS A N 1
ATOM 1496 C CA . HIS A 1 196 ? -15.046 8.943 20.004 1.00 98.38 196 HIS A CA 1
ATOM 1497 C C . HIS A 1 196 ? -14.349 9.628 21.180 1.00 98.38 196 HIS A C 1
ATOM 1499 O O . HIS A 1 196 ? -14.814 9.560 22.323 1.00 98.38 196 HIS A O 1
ATOM 1505 N N . ALA A 1 197 ? -13.243 10.315 20.899 1.00 97.06 197 ALA A N 1
ATOM 1506 C CA . ALA A 1 197 ? -12.298 10.746 21.925 1.00 97.06 197 ALA A CA 1
ATOM 1507 C C . ALA A 1 197 ? -12.868 11.750 22.936 1.00 97.06 197 ALA A C 1
ATOM 1509 O O . ALA A 1 197 ? -12.742 11.523 24.138 1.00 97.06 197 ALA A O 1
ATOM 1510 N N . ALA A 1 198 ? -13.603 12.773 22.481 1.00 97.12 198 ALA A N 1
ATOM 1511 C CA . ALA A 1 198 ? -14.193 13.780 23.372 1.00 97.12 198 ALA A CA 1
ATOM 1512 C C . ALA A 1 198 ? -15.205 13.204 24.386 1.00 97.12 198 ALA A C 1
ATOM 1514 O O . ALA A 1 198 ? -15.446 13.794 25.436 1.00 97.12 198 ALA A O 1
ATOM 1515 N N . GLN A 1 199 ? -15.798 12.045 24.080 1.00 97.44 199 GLN A N 1
ATOM 1516 C CA . GLN A 1 199 ? -16.775 11.360 24.935 1.00 97.44 199 GLN A CA 1
ATOM 1517 C C . GLN A 1 199 ? -16.223 10.069 25.550 1.00 97.44 199 GLN A C 1
ATOM 1519 O O . GLN A 1 199 ? -16.928 9.423 26.323 1.00 97.44 199 GLN A O 1
ATOM 1524 N N . GLN A 1 200 ? -14.985 9.688 25.215 1.00 97.56 200 GLN A N 1
ATOM 1525 C CA . GLN A 1 200 ? -14.328 8.463 25.672 1.00 97.56 200 GLN A CA 1
ATOM 1526 C C . GLN A 1 200 ? -15.158 7.193 25.409 1.00 97.56 200 GLN A C 1
ATOM 1528 O O . GLN A 1 200 ? -15.207 6.287 26.240 1.00 97.56 200 GLN A O 1
ATOM 1533 N N . ARG A 1 201 ? -15.836 7.130 24.255 1.00 98.31 201 ARG A N 1
ATOM 1534 C CA . ARG A 1 201 ? -16.673 5.989 23.838 1.00 98.31 201 ARG A CA 1
ATOM 1535 C C . ARG A 1 201 ? -15.978 5.186 22.750 1.00 98.31 201 ARG A C 1
ATOM 1537 O O . ARG A 1 201 ? -15.440 5.763 21.809 1.00 98.31 201 ARG A O 1
ATOM 1544 N N . VAL A 1 202 ? -16.041 3.861 22.839 1.00 98.62 202 VAL A N 1
ATOM 1545 C CA . VAL A 1 202 ? -15.519 2.951 21.809 1.00 98.62 202 VAL A CA 1
ATOM 1546 C C . VAL A 1 202 ? -16.673 2.153 21.219 1.00 98.62 202 VAL A C 1
ATOM 1548 O O . VAL A 1 202 ? -17.394 1.464 21.940 1.00 98.62 202 VAL A O 1
ATOM 1551 N N . ARG A 1 203 ? -16.821 2.210 19.896 1.00 98.69 203 ARG A N 1
ATOM 1552 C CA . ARG A 1 203 ? -17.672 1.298 19.135 1.00 98.69 203 ARG A CA 1
ATOM 1553 C C . ARG A 1 203 ? -16.842 0.095 18.718 1.00 98.69 203 ARG A C 1
ATOM 1555 O O . ARG A 1 203 ? -15.805 0.254 18.084 1.00 98.69 203 ARG A O 1
ATOM 1562 N N . TRP A 1 204 ? -17.323 -1.093 19.042 1.00 98.62 204 TRP A N 1
ATOM 1563 C CA . TRP A 1 204 ? -16.745 -2.372 18.661 1.00 98.62 204 TRP A CA 1
ATOM 1564 C C . TRP A 1 204 ? -17.603 -3.025 17.579 1.00 98.62 204 TRP A C 1
ATOM 1566 O O . TRP A 1 204 ? -18.771 -3.344 17.797 1.00 98.62 204 TRP A O 1
ATOM 1576 N N . ILE A 1 205 ? -17.013 -3.216 16.406 1.00 98.50 205 ILE A N 1
ATOM 1577 C CA . ILE A 1 205 ? -17.600 -3.884 15.251 1.00 98.50 205 ILE A CA 1
ATOM 1578 C C . ILE A 1 205 ? -17.208 -5.362 15.325 1.00 98.50 205 ILE A C 1
ATOM 1580 O O . ILE A 1 205 ? -16.087 -5.746 14.993 1.00 98.50 205 ILE A O 1
ATOM 1584 N N . LYS A 1 206 ? -18.142 -6.197 15.784 1.00 97.38 206 LYS A N 1
ATOM 1585 C CA . LYS A 1 206 ? -17.945 -7.643 15.964 1.00 97.38 206 LYS A CA 1
ATOM 1586 C C . LYS A 1 206 ? -17.811 -8.372 14.639 1.00 97.38 206 LYS A C 1
ATOM 1588 O O . LYS A 1 206 ? -17.080 -9.354 14.542 1.00 97.38 206 LYS A O 1
ATOM 1593 N N . ARG A 1 207 ? -18.544 -7.906 13.630 1.00 98.19 207 ARG A N 1
ATOM 1594 C CA . ARG A 1 207 ? -18.549 -8.469 12.284 1.00 98.19 207 ARG A CA 1
ATOM 1595 C C . ARG A 1 207 ? -18.604 -7.344 11.269 1.00 98.19 207 ARG A C 1
ATOM 1597 O O . ARG A 1 207 ? -19.456 -6.467 11.378 1.00 98.19 207 ARG A O 1
ATOM 1604 N N . LEU A 1 208 ? -17.712 -7.387 10.289 1.00 98.56 208 LEU A N 1
ATOM 1605 C CA . LEU A 1 208 ? -17.598 -6.401 9.222 1.00 98.56 208 LEU A CA 1
ATOM 1606 C C . LEU A 1 208 ? -17.478 -7.127 7.883 1.00 98.56 208 LEU A C 1
ATOM 1608 O O . LEU A 1 208 ? -16.527 -7.875 7.682 1.00 98.56 208 LEU A O 1
ATOM 1612 N N . THR A 1 209 ? -18.416 -6.897 6.966 1.00 98.75 209 THR A N 1
ATOM 1613 C CA . THR A 1 209 ? -18.346 -7.397 5.585 1.00 98.75 209 THR A CA 1
ATOM 1614 C C . THR A 1 209 ? -18.010 -6.250 4.645 1.00 98.75 209 THR A C 1
ATOM 1616 O O . THR A 1 209 ? -18.718 -5.240 4.614 1.00 98.75 209 THR A O 1
ATOM 1619 N N . VAL A 1 210 ? -16.947 -6.415 3.862 1.00 98.75 210 VAL A N 1
ATOM 1620 C CA . VAL A 1 210 ? -16.439 -5.405 2.929 1.00 98.75 210 VAL A CA 1
ATOM 1621 C C . VAL A 1 210 ? -16.374 -5.989 1.526 1.00 98.75 210 VAL A C 1
ATOM 1623 O O . VAL A 1 210 ? -15.922 -7.116 1.327 1.00 98.75 210 VAL A O 1
ATOM 1626 N N . GLU A 1 211 ? -16.800 -5.200 0.547 1.00 98.81 211 GLU A N 1
ATOM 1627 C CA . GLU A 1 211 ? -16.542 -5.444 -0.865 1.00 98.81 211 GLU A CA 1
ATOM 1628 C C . GLU A 1 211 ? -15.436 -4.513 -1.358 1.00 98.81 211 GLU A C 1
ATOM 1630 O O . GLU A 1 211 ? -15.536 -3.292 -1.242 1.00 98.81 211 GLU A O 1
ATOM 1635 N N . ALA A 1 212 ? -14.398 -5.094 -1.947 1.00 98.62 212 ALA A N 1
ATOM 1636 C CA . ALA A 1 212 ? -13.455 -4.403 -2.804 1.00 98.62 212 ALA A CA 1
ATOM 1637 C C . ALA A 1 212 ? -13.917 -4.535 -4.257 1.00 98.62 212 ALA A C 1
ATOM 1639 O O . ALA A 1 212 ? -13.773 -5.595 -4.865 1.00 98.62 212 ALA A O 1
ATOM 1640 N N . GLN A 1 213 ? -14.487 -3.463 -4.800 1.00 98.50 213 GLN A N 1
ATOM 1641 C CA . GLN A 1 213 ? -14.932 -3.381 -6.188 1.00 98.50 213 GLN A CA 1
ATOM 1642 C C . GLN A 1 213 ? -13.770 -3.008 -7.105 1.00 98.50 213 GLN A C 1
ATOM 1644 O O . GLN A 1 213 ? -12.964 -2.139 -6.769 1.00 98.50 213 GLN A O 1
ATOM 1649 N N . PHE A 1 214 ? -13.719 -3.638 -8.274 1.00 98.25 214 PHE A N 1
ATOM 1650 C CA . PHE A 1 214 ? -12.742 -3.384 -9.323 1.00 98.25 214 PHE A CA 1
ATOM 1651 C C . PHE A 1 214 ? -13.381 -2.570 -10.442 1.00 98.25 214 PHE A C 1
ATOM 1653 O O . PHE A 1 214 ? -14.220 -3.059 -11.198 1.00 98.25 214 PHE A O 1
ATOM 1660 N N . VAL A 1 215 ? -12.967 -1.312 -10.549 1.00 97.75 215 VAL A N 1
ATOM 1661 C CA . VAL A 1 215 ? -13.403 -0.390 -11.597 1.00 97.75 215 VAL A CA 1
ATOM 1662 C C . VAL A 1 215 ? -12.338 -0.373 -12.683 1.00 97.75 215 VAL A C 1
ATOM 1664 O O . VAL A 1 215 ? -11.163 -0.215 -12.384 1.00 97.75 215 VAL A O 1
ATOM 1667 N N . PHE A 1 216 ? -12.726 -0.520 -13.949 1.00 97.00 216 PHE A N 1
ATOM 1668 C CA . PHE A 1 216 ? -11.808 -0.407 -15.085 1.00 97.00 216 PHE A CA 1
ATOM 1669 C C . PHE A 1 216 ? -12.117 0.883 -15.853 1.00 97.00 216 PHE A C 1
ATOM 1671 O O . PHE A 1 216 ? -12.980 0.858 -16.733 1.00 97.00 216 PHE A O 1
ATOM 1678 N N . PRO A 1 217 ? -11.431 2.010 -15.571 1.00 92.69 217 PRO A N 1
ATOM 1679 C CA . PRO A 1 217 ? -11.773 3.308 -16.163 1.00 92.69 217 PRO A CA 1
ATOM 1680 C C . PRO A 1 217 ? -11.728 3.325 -17.696 1.00 92.69 217 PRO A C 1
ATOM 1682 O O . PRO A 1 217 ? -12.427 4.103 -18.334 1.00 92.69 217 PRO A O 1
ATOM 1685 N N . ARG A 1 218 ? -10.901 2.459 -18.298 1.00 91.75 218 ARG A N 1
ATOM 1686 C CA . ARG A 1 218 ? -10.737 2.321 -19.757 1.00 91.75 218 ARG A CA 1
ATOM 1687 C C . ARG A 1 218 ? -11.391 1.059 -20.326 1.00 91.75 218 ARG A C 1
ATOM 1689 O O . ARG A 1 218 ? -11.048 0.631 -21.424 1.00 91.75 218 ARG A O 1
ATOM 1696 N N . GLY A 1 219 ? -12.311 0.459 -19.576 1.00 92.88 219 GLY A N 1
ATOM 1697 C CA . GLY A 1 219 ? -12.942 -0.806 -19.927 1.00 92.88 219 GLY A CA 1
ATOM 1698 C C . GLY A 1 219 ? -12.103 -2.022 -19.541 1.00 92.88 219 GLY A C 1
ATOM 1699 O O . GLY A 1 219 ? -10.881 -1.968 -19.383 1.00 92.88 219 GLY A O 1
ATOM 1700 N N . GLN A 1 220 ? -12.797 -3.140 -19.356 1.00 94.62 220 GLN A N 1
ATOM 1701 C CA . GLN A 1 220 ? -12.196 -4.404 -18.966 1.00 94.62 220 GLN A CA 1
ATOM 1702 C C . GLN A 1 220 ? -11.791 -5.198 -20.212 1.00 94.62 220 GLN A C 1
ATOM 1704 O O . GLN A 1 220 ? -12.622 -5.562 -21.038 1.00 94.62 220 GLN A O 1
ATOM 1709 N N . THR A 1 221 ? -10.500 -5.483 -20.338 1.00 94.56 221 THR A N 1
ATOM 1710 C CA . THR A 1 221 ? -9.916 -6.312 -21.397 1.00 94.56 221 THR A CA 1
ATOM 1711 C C . THR A 1 221 ? -9.033 -7.395 -20.783 1.00 94.56 221 THR A C 1
ATOM 1713 O O . THR A 1 221 ? -8.651 -7.318 -19.615 1.00 94.56 221 THR A O 1
ATOM 1716 N N . ARG A 1 222 ? -8.633 -8.395 -21.577 1.00 92.06 222 ARG A N 1
ATOM 1717 C CA . ARG A 1 222 ? -7.680 -9.421 -21.122 1.00 92.06 222 ARG A CA 1
ATOM 1718 C C . ARG A 1 222 ? -6.371 -8.806 -20.606 1.00 92.06 222 ARG A C 1
ATOM 1720 O O . ARG A 1 222 ? -5.880 -9.218 -19.564 1.00 92.06 222 ARG A O 1
ATOM 1727 N N . ALA A 1 223 ? -5.853 -7.779 -21.282 1.00 90.81 223 ALA A N 1
ATOM 1728 C CA . ALA A 1 223 ? -4.623 -7.098 -20.879 1.00 90.81 223 ALA A CA 1
ATOM 1729 C C . ALA A 1 223 ? -4.766 -6.347 -19.544 1.00 90.81 223 ALA A C 1
ATOM 1731 O O . ALA A 1 223 ? -3.832 -6.328 -18.746 1.00 90.81 223 ALA A O 1
ATOM 1732 N N . THR A 1 224 ? -5.933 -5.750 -19.275 1.00 94.06 224 THR A N 1
ATOM 1733 C CA . THR A 1 224 ? -6.184 -5.056 -18.002 1.00 94.06 224 THR A CA 1
ATOM 1734 C C . THR A 1 224 ? -6.537 -6.017 -16.872 1.00 94.06 224 THR A C 1
ATOM 1736 O O . THR A 1 224 ? -6.419 -5.641 -15.711 1.00 94.06 224 THR A O 1
ATOM 1739 N N . ILE A 1 225 ? -6.960 -7.248 -17.162 1.00 96.50 225 ILE A N 1
ATOM 1740 C CA . ILE A 1 225 ? -7.115 -8.280 -16.132 1.00 96.50 225 ILE A CA 1
ATOM 1741 C C . ILE A 1 225 ? -5.742 -8.836 -15.740 1.00 96.50 225 ILE A C 1
ATOM 1743 O O . ILE A 1 225 ? -5.409 -8.857 -14.555 1.00 96.50 225 ILE A O 1
ATOM 1747 N N . GLY A 1 226 ? -4.943 -9.220 -16.734 1.00 95.25 226 GLY A N 1
ATOM 1748 C CA . GLY A 1 226 ? -3.685 -9.943 -16.573 1.00 95.25 226 GLY A CA 1
ATOM 1749 C C . GLY A 1 226 ? -3.763 -11.345 -17.177 1.00 95.25 226 GLY A C 1
ATOM 1750 O O . GLY A 1 226 ? -4.708 -11.683 -17.894 1.00 95.25 226 GLY A O 1
ATOM 1751 N N . GLU A 1 227 ? -2.753 -12.163 -16.900 1.00 94.50 227 GLU A N 1
ATOM 1752 C CA . GLU A 1 227 ? -2.679 -13.540 -17.387 1.00 94.50 227 GLU A CA 1
ATOM 1753 C C . GLU A 1 227 ? -2.262 -14.531 -16.293 1.00 94.50 227 GLU A C 1
ATOM 1755 O O . GLU A 1 227 ? -1.629 -14.139 -15.309 1.00 94.50 227 GLU A O 1
ATOM 1760 N N . PRO A 1 228 ? -2.614 -15.825 -16.429 1.00 95.06 228 PRO A N 1
ATOM 1761 C CA . PRO A 1 228 ? -2.080 -16.867 -15.569 1.00 95.06 228 PRO A CA 1
ATOM 1762 C C . PRO A 1 228 ? -0.561 -16.952 -15.679 1.00 95.06 228 PRO A C 1
ATOM 1764 O O . PRO A 1 228 ? -0.014 -17.060 -16.775 1.00 95.06 228 PRO A O 1
ATOM 1767 N N . ARG A 1 229 ? 0.118 -16.966 -14.536 1.00 91.19 229 ARG A N 1
ATOM 1768 C CA . ARG A 1 229 ? 1.568 -17.165 -14.465 1.00 91.19 229 ARG A CA 1
ATOM 1769 C C . ARG A 1 229 ? 1.901 -18.060 -13.289 1.00 91.19 229 ARG A C 1
ATOM 1771 O O . ARG A 1 229 ? 1.188 -18.010 -12.296 1.00 91.19 229 ARG A O 1
ATOM 1778 N N . ASP A 1 230 ? 2.971 -18.832 -13.396 1.00 91.94 230 ASP A N 1
ATOM 1779 C CA . ASP A 1 230 ? 3.556 -19.581 -12.284 1.00 91.94 230 ASP A CA 1
ATOM 1780 C C . ASP A 1 230 ? 4.843 -18.874 -11.824 1.00 91.94 230 ASP A C 1
ATOM 1782 O O . ASP A 1 230 ? 5.710 -18.554 -12.639 1.00 91.94 230 ASP A O 1
ATOM 1786 N N . GLU A 1 231 ? 4.938 -18.567 -10.533 1.00 93.19 231 GLU A N 1
ATOM 1787 C CA . GLU A 1 231 ? 6.093 -17.921 -9.889 1.00 93.19 231 GLU A CA 1
ATOM 1788 C C . GLU A 1 231 ? 7.019 -18.936 -9.189 1.00 93.19 231 GLU A C 1
ATOM 1790 O O . GLU A 1 231 ? 7.917 -18.561 -8.423 1.00 93.19 231 GLU A O 1
ATOM 1795 N N . GLY A 1 232 ? 6.807 -20.231 -9.436 1.00 93.88 232 GLY A N 1
ATOM 1796 C CA . GLY A 1 232 ? 7.597 -21.336 -8.914 1.00 93.88 232 GLY A CA 1
ATOM 1797 C C . GLY A 1 232 ? 7.590 -21.371 -7.389 1.00 93.88 232 GLY A C 1
ATOM 1798 O O . GLY A 1 232 ? 6.548 -21.343 -6.739 1.00 93.88 232 GLY A O 1
ATOM 1799 N N . ALA A 1 233 ? 8.777 -21.391 -6.780 1.00 93.69 233 ALA A N 1
ATOM 1800 C CA . ALA A 1 233 ? 8.913 -21.453 -5.322 1.00 93.69 233 ALA A CA 1
ATOM 1801 C C . ALA A 1 233 ? 8.244 -20.273 -4.585 1.00 93.69 233 ALA A C 1
ATOM 1803 O O . ALA A 1 233 ? 7.896 -20.397 -3.410 1.00 93.69 233 ALA A O 1
ATOM 1804 N N . PHE A 1 234 ? 8.041 -19.135 -5.259 1.00 94.06 234 PHE A N 1
ATOM 1805 C CA . PHE A 1 234 ? 7.417 -17.964 -4.645 1.00 94.06 234 PHE A CA 1
ATOM 1806 C C . PHE A 1 234 ? 5.892 -18.077 -4.519 1.00 94.06 234 PHE A C 1
ATOM 1808 O O . PHE A 1 234 ? 5.285 -17.295 -3.789 1.00 94.06 234 PHE A O 1
ATOM 1815 N N . GLU A 1 235 ? 5.264 -19.070 -5.154 1.00 96.50 235 GLU A N 1
ATOM 1816 C CA . GLU A 1 235 ? 3.819 -19.296 -5.032 1.00 96.50 235 GLU A CA 1
ATOM 1817 C C . GLU A 1 235 ? 3.376 -19.497 -3.587 1.00 96.50 235 GLU A C 1
ATOM 1819 O O . GLU A 1 235 ? 2.333 -18.992 -3.184 1.00 96.50 235 GLU A O 1
ATOM 1824 N N . ARG A 1 236 ? 4.205 -20.152 -2.765 1.00 96.50 236 ARG A N 1
ATOM 1825 C CA . ARG A 1 236 ? 3.913 -20.345 -1.340 1.00 96.50 236 ARG A CA 1
ATOM 1826 C C . ARG A 1 236 ? 3.843 -19.018 -0.579 1.00 96.50 236 ARG A C 1
ATOM 1828 O O . ARG A 1 236 ? 3.041 -18.881 0.337 1.00 96.50 236 ARG A O 1
ATOM 1835 N N . VAL A 1 237 ? 4.656 -18.034 -0.967 1.00 95.69 237 VAL A N 1
ATOM 1836 C CA . VAL A 1 237 ? 4.600 -16.689 -0.380 1.00 95.69 237 VAL A CA 1
ATOM 1837 C C . VAL A 1 237 ? 3.307 -15.999 -0.801 1.00 95.69 237 VAL A C 1
ATOM 1839 O O . VAL A 1 237 ? 2.590 -15.492 0.053 1.00 95.69 237 VAL A O 1
ATOM 1842 N N . LEU A 1 238 ? 2.963 -16.034 -2.092 1.00 96.06 238 LEU A N 1
ATOM 1843 C CA . LEU A 1 238 ? 1.724 -15.428 -2.593 1.00 96.06 238 LEU A CA 1
ATOM 1844 C C . LEU A 1 238 ? 0.479 -16.061 -1.959 1.00 96.06 238 LEU A C 1
ATOM 1846 O O . LEU A 1 238 ? -0.418 -15.336 -1.541 1.00 96.06 238 LEU A O 1
ATOM 1850 N N . GLN A 1 239 ? 0.452 -17.387 -1.828 1.00 96.94 239 GLN A N 1
ATOM 1851 C CA . GLN A 1 239 ? -0.645 -18.126 -1.206 1.00 96.94 239 GLN A CA 1
ATOM 1852 C C . GLN A 1 239 ? -0.853 -17.753 0.265 1.00 96.94 239 GLN A C 1
ATOM 1854 O O . GLN A 1 239 ? -1.993 -17.672 0.711 1.00 96.94 239 GLN A O 1
ATOM 1859 N N . ASN A 1 240 ? 0.229 -17.513 1.008 1.00 95.06 240 ASN A N 1
ATOM 1860 C CA . ASN A 1 240 ? 0.152 -17.179 2.430 1.00 95.06 240 ASN A CA 1
ATOM 1861 C C . ASN A 1 240 ? -0.129 -15.692 2.690 1.00 95.06 240 ASN A C 1
ATOM 1863 O O . ASN A 1 240 ? -0.604 -15.347 3.766 1.00 95.06 240 ASN A O 1
ATOM 1867 N N . GLN A 1 241 ? 0.197 -14.814 1.740 1.00 95.50 241 GLN A N 1
ATOM 1868 C CA . GLN A 1 241 ? 0.094 -13.362 1.918 1.00 95.50 241 GLN A CA 1
ATOM 1869 C C . GLN A 1 241 ? -1.186 -12.771 1.317 1.00 95.50 241 GLN A C 1
ATOM 1871 O O . GLN A 1 241 ? -1.661 -11.742 1.790 1.00 95.50 241 GLN A O 1
ATOM 1876 N N . ILE A 1 242 ? -1.748 -13.389 0.272 1.00 97.56 242 ILE A N 1
ATOM 1877 C CA . ILE A 1 242 ? -2.865 -12.829 -0.497 1.00 97.56 242 ILE A CA 1
ATOM 1878 C C . ILE A 1 242 ? -4.146 -13.610 -0.224 1.00 97.56 242 ILE A C 1
ATOM 1880 O O . ILE A 1 242 ? -4.255 -14.785 -0.572 1.00 97.56 242 ILE A O 1
ATOM 1884 N N . LEU A 1 243 ? -5.159 -12.920 0.305 1.00 97.81 243 LEU A N 1
ATOM 1885 C CA . LEU A 1 243 ? -6.427 -13.533 0.708 1.00 97.81 243 LEU A CA 1
ATOM 1886 C C . LEU A 1 243 ? -7.127 -14.279 -0.441 1.00 97.81 243 LEU A C 1
ATOM 1888 O O . LEU A 1 243 ? -7.662 -15.367 -0.254 1.00 97.81 243 LEU A O 1
ATOM 1892 N N . ASN A 1 244 ? -7.130 -13.692 -1.638 1.00 98.06 244 ASN A N 1
ATOM 1893 C CA . ASN A 1 244 ? -7.796 -14.221 -2.828 1.00 98.06 244 ASN A CA 1
ATOM 1894 C C . ASN A 1 244 ? -6.821 -14.845 -3.840 1.00 98.06 244 ASN A C 1
ATOM 1896 O O . ASN A 1 244 ? -7.058 -14.803 -5.050 1.00 98.06 244 ASN A O 1
ATOM 1900 N N . TYR A 1 245 ? -5.721 -15.421 -3.344 1.00 97.88 245 TYR A N 1
ATOM 1901 C CA . TYR A 1 245 ? -4.643 -15.987 -4.154 1.00 97.88 245 TYR A CA 1
ATOM 1902 C C . TYR A 1 245 ? -5.139 -16.894 -5.289 1.00 97.88 245 TYR A C 1
ATOM 1904 O O . TYR A 1 245 ? -4.715 -16.723 -6.430 1.00 97.88 245 TYR A O 1
ATOM 1912 N N . SER A 1 246 ? -6.044 -17.834 -4.995 1.00 96.50 246 SER A N 1
ATOM 1913 C CA . SER A 1 246 ? -6.496 -18.861 -5.944 1.00 96.50 246 SER A CA 1
ATOM 1914 C C . SER A 1 246 ? -7.048 -18.263 -7.241 1.00 96.50 246 SER A C 1
ATOM 1916 O O . SER A 1 246 ? -6.580 -18.623 -8.322 1.00 96.50 246 SER A O 1
ATOM 1918 N N . THR A 1 247 ? -7.981 -17.313 -7.142 1.00 97.19 247 THR A N 1
ATOM 1919 C CA . THR A 1 247 ? -8.533 -16.592 -8.298 1.00 97.19 247 THR A CA 1
ATOM 1920 C C . THR A 1 247 ? -7.484 -15.681 -8.939 1.00 97.19 247 THR A C 1
ATOM 1922 O O . THR A 1 247 ? -7.356 -15.613 -10.166 1.00 97.19 247 THR A O 1
ATOM 1925 N N . ALA A 1 248 ? -6.694 -15.008 -8.103 1.00 97.12 248 ALA A N 1
ATOM 1926 C CA . ALA A 1 248 ? -5.744 -13.987 -8.513 1.00 97.12 248 ALA A CA 1
ATOM 1927 C C . ALA A 1 248 ? -4.554 -14.493 -9.330 1.00 97.12 248 ALA A C 1
ATOM 1929 O O . ALA A 1 248 ? -3.914 -13.696 -10.019 1.00 97.12 248 ALA A O 1
ATOM 1930 N N . ARG A 1 249 ? -4.289 -15.808 -9.327 1.00 97.12 249 ARG A N 1
ATOM 1931 C CA . ARG A 1 249 ? -3.292 -16.438 -10.210 1.00 97.12 249 ARG A CA 1
ATOM 1932 C C . ARG A 1 249 ? -3.465 -16.033 -11.671 1.00 97.12 249 ARG A C 1
ATOM 1934 O O . ARG A 1 249 ? -2.472 -15.945 -12.380 1.00 97.12 249 ARG A O 1
ATOM 1941 N N . SER A 1 250 ? -4.704 -15.772 -12.095 1.00 96.50 250 SER A N 1
ATOM 1942 C CA . SER A 1 250 ? -5.064 -15.365 -13.458 1.00 96.50 250 SER A CA 1
ATOM 1943 C C . SER A 1 250 ? -4.937 -13.861 -13.745 1.00 96.50 250 SER A C 1
ATOM 1945 O O . SER A 1 250 ? -5.186 -13.439 -14.870 1.00 96.50 250 SER A O 1
ATOM 1947 N N . TRP A 1 251 ? -4.567 -13.043 -12.756 1.00 97.38 251 TRP A N 1
ATOM 1948 C CA . TRP A 1 251 ? -4.550 -11.575 -12.844 1.00 97.38 251 TRP A CA 1
ATOM 1949 C C . TRP A 1 251 ? -3.136 -10.998 -12.854 1.00 97.38 251 TRP A C 1
ATOM 1951 O O . TRP A 1 251 ? -2.918 -9.858 -12.441 1.00 97.38 251 TRP A O 1
ATOM 1961 N N . ARG A 1 252 ? -2.136 -11.793 -13.234 1.00 96.38 252 ARG A N 1
ATOM 1962 C CA . ARG A 1 252 ? -0.733 -11.406 -13.093 1.00 96.38 252 ARG A CA 1
ATOM 1963 C C . ARG A 1 252 ? -0.272 -10.551 -14.261 1.00 96.38 252 ARG A C 1
ATOM 1965 O O . ARG A 1 252 ? -0.816 -10.621 -15.362 1.00 96.38 252 ARG A O 1
ATOM 1972 N N . ALA A 1 253 ? 0.713 -9.705 -13.983 1.00 93.00 253 ALA A N 1
ATOM 1973 C CA . ALA A 1 253 ? 1.323 -8.841 -14.971 1.00 93.00 253 ALA A CA 1
ATOM 1974 C C . ALA A 1 253 ? 1.928 -9.705 -16.084 1.00 93.00 253 ALA A C 1
ATOM 1976 O O . ALA A 1 253 ? 2.607 -10.694 -15.775 1.00 93.00 253 ALA A O 1
ATOM 1977 N N . PRO A 1 254 ? 1.704 -9.338 -17.355 1.00 84.56 254 PRO A N 1
ATOM 1978 C CA . PRO A 1 254 ? 2.248 -10.094 -18.460 1.00 84.56 254 PRO A CA 1
ATOM 1979 C C . PRO A 1 254 ? 3.772 -10.076 -18.418 1.00 84.56 254 PRO A C 1
ATOM 1981 O O . PRO A 1 254 ? 4.395 -9.069 -18.062 1.00 84.56 254 PRO A O 1
ATOM 1984 N N . HIS A 1 255 ? 4.391 -11.189 -18.803 1.00 72.75 255 HIS A N 1
ATOM 1985 C CA . HIS A 1 255 ? 5.835 -11.199 -18.976 1.00 72.75 255 HIS A CA 1
ATOM 1986 C C . HIS A 1 255 ? 6.172 -10.450 -20.264 1.00 72.75 255 HIS A C 1
ATOM 1988 O O . HIS A 1 255 ? 6.159 -11.024 -21.347 1.00 72.75 255 HIS A O 1
ATOM 1994 N N . THR A 1 256 ? 6.518 -9.167 -20.169 1.00 64.44 256 THR A N 1
ATOM 1995 C CA . THR A 1 256 ? 7.362 -8.578 -21.207 1.00 64.44 256 THR A CA 1
ATOM 1996 C C . THR A 1 256 ? 8.740 -9.197 -21.034 1.00 64.44 256 THR A C 1
ATOM 1998 O O . THR A 1 256 ? 9.394 -8.865 -20.035 1.00 64.44 256 THR A O 1
ATOM 2001 N N . PRO A 1 257 ? 9.202 -10.086 -21.939 1.00 54.66 257 PRO A N 1
ATOM 2002 C CA . PRO A 1 257 ? 10.593 -10.487 -21.920 1.00 54.66 257 PRO A CA 1
ATOM 2003 C C . PRO A 1 257 ? 11.392 -9.197 -21.940 1.00 54.66 257 PRO A C 1
ATOM 2005 O O . PRO A 1 257 ? 11.236 -8.358 -22.835 1.00 54.66 257 PRO A O 1
ATOM 2008 N N . ARG A 1 258 ? 12.185 -8.986 -20.887 1.00 51.53 258 ARG A N 1
ATOM 2009 C CA . ARG A 1 258 ? 13.150 -7.899 -20.878 1.00 51.53 258 ARG A CA 1
ATOM 2010 C C . ARG A 1 258 ? 13.955 -8.144 -22.141 1.00 51.53 258 ARG A C 1
ATOM 2012 O O . ARG A 1 258 ? 14.564 -9.206 -22.233 1.00 51.53 258 ARG A O 1
ATOM 2019 N N . LYS A 1 259 ? 13.876 -7.241 -23.129 1.00 49.12 259 LYS A N 1
ATOM 2020 C CA . LYS A 1 259 ? 14.744 -7.318 -24.304 1.00 49.12 259 LYS A CA 1
ATOM 2021 C C . LYS A 1 259 ? 16.141 -7.394 -23.721 1.00 49.12 259 LYS A C 1
ATOM 2023 O O . LYS A 1 259 ? 16.626 -6.401 -23.177 1.00 49.12 259 LYS A O 1
ATOM 2028 N N . THR A 1 260 ? 16.728 -8.586 -23.710 1.00 46.53 260 THR A N 1
ATOM 2029 C CA . THR A 1 260 ? 18.136 -8.731 -23.402 1.00 46.53 260 THR A CA 1
ATOM 2030 C C . THR A 1 260 ? 18.795 -7.792 -24.389 1.00 46.53 260 THR A C 1
ATOM 2032 O O . THR A 1 260 ? 18.508 -7.924 -25.585 1.00 46.53 260 THR A O 1
ATOM 2035 N N . PRO A 1 261 ? 19.544 -6.770 -23.936 1.00 49.78 261 PRO A N 1
ATOM 2036 C CA . PRO A 1 261 ? 20.336 -6.002 -24.873 1.00 49.78 261 PRO A CA 1
ATOM 2037 C C . PRO A 1 261 ? 21.126 -7.045 -25.655 1.00 49.78 261 PRO A C 1
ATOM 2039 O O . PRO A 1 261 ? 21.855 -7.838 -25.062 1.00 49.78 261 PRO A O 1
ATOM 2042 N N . SER A 1 262 ? 20.839 -7.155 -26.952 1.00 49.44 262 SER A N 1
ATOM 2043 C CA . SER A 1 262 ? 21.614 -8.004 -27.838 1.00 49.44 262 SER A CA 1
ATOM 2044 C C . SER A 1 262 ? 22.993 -7.378 -27.828 1.00 49.44 262 SER A C 1
ATOM 2046 O O . SER A 1 262 ? 23.189 -6.356 -28.477 1.00 49.44 262 SER A O 1
ATOM 2048 N N . ILE A 1 263 ? 23.888 -7.920 -27.006 1.00 52.69 263 ILE A N 1
ATOM 2049 C CA . ILE A 1 263 ? 25.302 -7.579 -27.047 1.00 52.69 263 ILE A CA 1
ATOM 2050 C C . ILE A 1 263 ? 25.765 -8.188 -28.361 1.00 52.69 263 ILE A C 1
ATOM 2052 O O . ILE A 1 263 ? 25.893 -9.410 -28.474 1.00 52.69 263 ILE A O 1
ATOM 2056 N N . ALA A 1 264 ? 25.874 -7.358 -29.393 1.00 57.53 264 ALA A N 1
ATOM 2057 C CA . ALA A 1 264 ? 26.446 -7.818 -30.641 1.00 57.53 264 ALA A CA 1
ATOM 2058 C C . ALA A 1 264 ? 27.937 -8.100 -30.385 1.00 57.53 264 ALA A C 1
ATOM 2060 O O . ALA A 1 264 ? 28.568 -7.385 -29.598 1.00 57.53 264 ALA A O 1
ATOM 2061 N N . PRO A 1 265 ? 28.531 -9.129 -31.014 1.00 57.47 265 PRO A N 1
ATOM 2062 C CA . PRO A 1 265 ? 29.982 -9.249 -31.056 1.00 57.47 265 PRO A CA 1
ATOM 2063 C C . PRO A 1 265 ? 30.579 -7.911 -31.527 1.00 57.47 265 PRO A C 1
ATOM 2065 O O . PRO A 1 265 ? 30.264 -7.461 -32.626 1.00 57.47 265 PRO A O 1
ATOM 2068 N N . GLY A 1 266 ? 31.381 -7.261 -30.678 1.00 72.06 266 GLY A N 1
ATOM 2069 C CA . GLY A 1 266 ? 31.985 -5.953 -30.964 1.00 72.06 266 GLY A CA 1
ATOM 2070 C C . GLY A 1 266 ? 31.519 -4.782 -30.089 1.00 72.06 266 GLY A C 1
ATOM 2071 O O . GLY A 1 266 ? 32.103 -3.711 -30.213 1.00 72.06 266 GLY A O 1
ATOM 2072 N N . ASP A 1 267 ? 30.540 -4.953 -29.194 1.00 86.56 267 ASP A N 1
ATOM 2073 C CA . ASP A 1 267 ? 30.145 -3.897 -28.247 1.00 86.56 267 ASP A CA 1
ATOM 2074 C C . ASP A 1 267 ? 31.141 -3.769 -27.075 1.00 86.56 267 ASP A C 1
ATOM 2076 O O . ASP A 1 267 ? 31.565 -4.762 -26.480 1.00 86.56 267 ASP A O 1
ATOM 2080 N N . PHE A 1 268 ? 31.472 -2.535 -26.687 1.00 91.50 268 PHE A N 1
ATOM 2081 C CA . PHE A 1 268 ? 32.456 -2.239 -25.640 1.00 91.50 268 PHE A CA 1
ATOM 2082 C C . PHE A 1 268 ? 31.795 -1.708 -24.367 1.00 91.50 268 PHE A C 1
ATOM 2084 O O . PHE A 1 268 ? 31.034 -0.739 -24.394 1.00 91.50 268 PHE A O 1
ATOM 2091 N N . LYS A 1 269 ? 32.105 -2.327 -23.223 1.00 93.00 269 LYS A N 1
ATOM 2092 C CA . LYS A 1 269 ? 31.582 -1.928 -21.910 1.00 93.00 269 LYS A CA 1
ATOM 2093 C C . LYS A 1 269 ? 32.350 -0.726 -21.361 1.00 93.00 269 LYS A C 1
ATOM 2095 O O . LYS A 1 269 ? 33.574 -0.755 -21.287 1.00 93.00 269 LYS A O 1
ATOM 2100 N N . ILE A 1 270 ? 31.624 0.283 -20.890 1.00 95.25 270 ILE A N 1
ATOM 2101 C CA . ILE A 1 270 ? 32.173 1.462 -20.216 1.00 95.25 270 ILE A CA 1
ATOM 2102 C C . ILE A 1 270 ? 31.578 1.527 -18.805 1.00 95.25 270 ILE A C 1
ATOM 2104 O O . ILE A 1 270 ? 30.358 1.585 -18.644 1.00 95.25 270 ILE A O 1
ATOM 2108 N N . ALA A 1 271 ? 32.432 1.488 -17.784 1.00 95.75 271 ALA A N 1
ATOM 2109 C CA . ALA A 1 271 ? 32.038 1.583 -16.380 1.00 95.75 271 ALA A CA 1
ATOM 2110 C C . ALA A 1 271 ? 32.305 2.998 -15.856 1.00 95.75 271 ALA A C 1
ATOM 2112 O O . ALA A 1 271 ? 33.411 3.509 -16.010 1.00 95.75 271 ALA A O 1
ATOM 2113 N N . ILE A 1 272 ? 31.291 3.617 -15.255 1.00 96.12 272 ILE A N 1
ATOM 2114 C CA . ILE A 1 272 ? 31.332 4.993 -14.755 1.00 96.12 272 ILE A CA 1
ATOM 2115 C C . ILE A 1 272 ? 30.956 4.991 -13.278 1.00 96.12 272 ILE A C 1
ATOM 2117 O O . ILE A 1 272 ? 29.826 4.648 -12.938 1.00 96.12 272 ILE A O 1
ATOM 2121 N N . ASN A 1 273 ? 31.887 5.384 -12.415 1.00 93.19 273 ASN A N 1
ATOM 2122 C CA . ASN A 1 273 ? 31.690 5.477 -10.966 1.00 93.19 273 ASN A CA 1
ATOM 2123 C C . ASN A 1 273 ? 31.670 6.923 -10.446 1.00 93.19 273 ASN A C 1
ATOM 2125 O O . ASN A 1 273 ? 31.599 7.132 -9.242 1.00 93.19 273 ASN A O 1
ATOM 2129 N N . GLN A 1 274 ? 31.762 7.914 -11.334 1.00 92.69 274 GLN A N 1
ATOM 2130 C CA . GLN A 1 274 ? 31.660 9.329 -10.992 1.00 92.69 274 GLN A CA 1
ATOM 2131 C C . GLN A 1 274 ? 30.801 10.042 -12.034 1.00 92.69 274 GLN A C 1
ATOM 2133 O O . GLN A 1 274 ? 30.803 9.701 -13.215 1.00 92.69 274 GLN A O 1
ATOM 2138 N N . THR A 1 275 ? 30.025 11.033 -11.616 1.00 94.75 275 THR A N 1
ATOM 2139 C CA . THR A 1 275 ? 29.247 11.832 -12.568 1.00 94.75 275 THR A CA 1
ATOM 2140 C C . THR A 1 275 ? 30.123 12.886 -13.248 1.00 94.75 275 THR A C 1
ATOM 2142 O O . THR A 1 275 ? 30.753 13.699 -12.576 1.00 94.75 275 THR A O 1
ATOM 2145 N N . GLY A 1 276 ? 30.139 12.930 -14.584 1.00 95.31 276 GLY A N 1
ATOM 2146 C CA . GLY A 1 276 ? 30.965 13.889 -15.319 1.00 95.31 276 GLY A CA 1
ATOM 2147 C C . GLY A 1 276 ? 30.930 13.756 -16.841 1.00 95.31 276 GLY A C 1
ATOM 2148 O O . GLY A 1 276 ? 30.247 12.901 -17.405 1.00 95.31 276 GLY A O 1
ATOM 2149 N N . ILE A 1 277 ? 31.671 14.635 -17.522 1.00 95.75 277 ILE A N 1
ATOM 2150 C CA . ILE A 1 277 ? 31.939 14.516 -18.961 1.00 95.75 277 ILE A CA 1
ATOM 2151 C C . ILE A 1 277 ? 33.174 13.639 -19.150 1.00 95.75 277 ILE A C 1
ATOM 2153 O O . ILE A 1 277 ? 34.238 13.929 -18.607 1.00 95.75 277 ILE A O 1
ATOM 2157 N N . TYR A 1 278 ? 33.027 12.595 -19.956 1.00 97.12 278 TYR A N 1
ATOM 2158 C CA . TYR A 1 278 ? 34.072 11.634 -20.272 1.00 97.12 278 TYR A CA 1
ATOM 2159 C C . TYR A 1 278 ? 34.463 11.743 -21.737 1.00 97.12 278 TYR A C 1
ATOM 2161 O O . TYR A 1 278 ? 33.593 11.896 -22.594 1.00 97.12 278 TYR A O 1
ATOM 2169 N N . ARG A 1 279 ? 35.764 11.605 -22.011 1.00 97.56 279 ARG A N 1
ATOM 2170 C CA . ARG A 1 279 ? 36.320 11.540 -23.364 1.00 97.56 279 ARG A CA 1
ATOM 2171 C C . ARG A 1 279 ? 36.935 10.172 -23.625 1.00 97.56 279 ARG A C 1
ATOM 2173 O O . ARG A 1 279 ? 37.842 9.754 -22.912 1.00 97.56 279 ARG A O 1
ATOM 2180 N N . LEU A 1 280 ? 36.492 9.515 -24.690 1.00 97.56 280 LEU A N 1
ATOM 2181 C CA . LEU A 1 280 ? 37.115 8.319 -25.248 1.00 97.56 280 LEU A CA 1
ATOM 2182 C C . LEU A 1 280 ? 37.973 8.748 -26.439 1.00 97.56 280 LEU A C 1
ATOM 2184 O O . LEU A 1 280 ? 37.448 9.168 -27.471 1.00 97.56 280 LEU A O 1
ATOM 2188 N N . SER A 1 281 ? 39.294 8.705 -26.283 1.00 97.19 281 SER A N 1
ATOM 2189 C CA . SER A 1 281 ? 40.229 9.044 -27.361 1.00 97.19 281 SER A CA 1
ATOM 2190 C C . SER A 1 281 ? 40.345 7.907 -28.380 1.00 97.19 281 SER A C 1
ATOM 2192 O O . SER A 1 281 ? 40.126 6.745 -28.037 1.00 97.19 281 SER A O 1
ATOM 2194 N N . TYR A 1 282 ? 40.766 8.218 -29.610 1.00 96.81 282 TYR A N 1
ATOM 2195 C CA . TYR A 1 282 ? 41.138 7.213 -30.613 1.00 96.81 282 TYR A CA 1
ATOM 2196 C C . TYR A 1 282 ? 42.077 6.133 -30.051 1.00 96.81 282 TYR A C 1
ATOM 2198 O O . TYR A 1 282 ? 41.835 4.942 -30.234 1.00 96.81 282 TYR A O 1
ATOM 2206 N N . ALA A 1 283 ? 43.121 6.536 -29.319 1.00 96.94 283 ALA A N 1
ATOM 2207 C CA . ALA A 1 283 ? 44.076 5.611 -28.710 1.00 96.94 283 ALA A CA 1
ATOM 2208 C C . ALA A 1 283 ? 43.417 4.670 -27.685 1.00 96.94 283 ALA A C 1
ATOM 2210 O O . ALA A 1 283 ? 43.692 3.475 -27.690 1.00 96.94 283 ALA A O 1
ATOM 2211 N N . ALA A 1 284 ? 42.517 5.178 -26.834 1.00 95.88 284 ALA A N 1
ATOM 2212 C CA . ALA A 1 284 ? 41.799 4.349 -25.864 1.00 95.88 284 ALA A CA 1
ATOM 2213 C C . ALA A 1 284 ? 40.836 3.367 -26.549 1.00 95.88 284 ALA A C 1
ATOM 2215 O O . ALA A 1 284 ? 40.752 2.203 -26.165 1.00 95.88 284 ALA A O 1
ATOM 2216 N N . LEU A 1 285 ? 40.132 3.829 -27.584 1.00 94.81 285 LEU A N 1
ATOM 2217 C CA . LEU A 1 285 ? 39.186 3.026 -28.357 1.00 94.81 285 LEU A CA 1
ATOM 2218 C C . LEU A 1 285 ? 39.894 1.905 -29.133 1.00 94.81 285 LEU A C 1
ATOM 2220 O O . LEU A 1 285 ? 39.482 0.751 -29.063 1.00 94.81 285 LEU A O 1
ATOM 2224 N N . THR A 1 286 ? 40.989 2.216 -29.825 1.00 94.38 286 THR A N 1
ATOM 2225 C CA . THR A 1 286 ? 41.780 1.213 -30.556 1.00 94.38 286 THR A CA 1
ATOM 2226 C C . THR A 1 286 ? 42.480 0.232 -29.617 1.00 94.38 286 THR A C 1
ATOM 2228 O O . THR A 1 286 ? 42.461 -0.966 -29.887 1.00 94.38 286 THR A O 1
ATOM 2231 N N . ALA A 1 287 ? 43.008 0.691 -28.475 1.00 93.81 287 ALA A N 1
ATOM 2232 C CA . ALA A 1 287 ? 43.579 -0.188 -27.451 1.00 93.81 287 ALA A CA 1
ATOM 2233 C C . ALA A 1 287 ? 42.538 -1.143 -26.841 1.00 93.81 287 ALA A C 1
ATOM 2235 O O . ALA A 1 287 ? 42.864 -2.281 -26.514 1.00 93.81 287 ALA A O 1
ATOM 2236 N N . ALA A 1 288 ? 41.281 -0.702 -26.724 1.00 90.19 288 ALA A N 1
ATOM 2237 C CA . ALA A 1 288 ? 40.169 -1.552 -26.308 1.00 90.19 288 ALA A CA 1
ATOM 2238 C C . ALA A 1 288 ? 39.739 -2.559 -27.391 1.00 90.19 288 ALA A C 1
ATOM 2240 O O . ALA A 1 288 ? 39.024 -3.503 -27.071 1.00 90.19 288 ALA A O 1
ATOM 2241 N N . GLY A 1 289 ? 40.185 -2.388 -28.642 1.00 91.94 289 GLY A N 1
ATOM 2242 C CA . GLY A 1 289 ? 39.901 -3.284 -29.765 1.00 91.94 289 GLY A CA 1
ATOM 2243 C C . GLY A 1 289 ? 38.876 -2.759 -30.774 1.00 91.94 289 GLY A C 1
ATOM 2244 O O . GLY A 1 289 ? 38.414 -3.535 -31.609 1.00 91.94 289 GLY A O 1
ATOM 2245 N N . VAL A 1 290 ? 38.494 -1.475 -30.724 1.00 91.31 290 VAL A N 1
ATOM 2246 C CA . VAL A 1 290 ? 37.629 -0.867 -31.752 1.00 91.31 290 VAL A CA 1
ATOM 2247 C C . VAL A 1 290 ? 38.374 -0.874 -33.096 1.00 91.31 290 VAL A C 1
ATOM 2249 O O . VAL A 1 290 ? 39.460 -0.290 -33.174 1.00 91.31 290 VAL A O 1
ATOM 2252 N N . PRO A 1 291 ? 37.830 -1.494 -34.163 1.00 91.44 291 PRO A N 1
ATOM 2253 C CA . PRO A 1 291 ? 38.506 -1.545 -35.455 1.00 91.44 291 PRO A CA 1
ATOM 2254 C C . PRO A 1 291 ? 38.660 -0.148 -36.061 1.00 91.44 291 PRO A C 1
ATOM 2256 O O . PRO A 1 291 ? 37.735 0.656 -36.020 1.00 91.44 291 PRO A O 1
ATOM 2259 N N . THR A 1 292 ? 39.795 0.129 -36.697 1.00 92.50 292 THR A N 1
ATOM 2260 C CA . THR A 1 292 ? 40.044 1.413 -37.383 1.00 92.50 292 THR A CA 1
ATOM 2261 C C . THR A 1 292 ? 39.234 1.584 -38.672 1.00 92.50 292 THR A C 1
ATOM 2263 O O . THR A 1 292 ? 39.134 2.685 -39.200 1.00 92.50 292 THR A O 1
ATOM 2266 N N . SER A 1 293 ? 38.623 0.508 -39.174 1.00 92.12 293 SER A N 1
ATOM 2267 C CA . SER A 1 293 ? 37.787 0.497 -40.380 1.00 92.12 293 SER A CA 1
ATOM 2268 C C . SER A 1 293 ? 36.353 0.997 -40.165 1.00 92.12 293 SER A C 1
ATOM 2270 O O . SER A 1 293 ? 35.580 1.047 -41.121 1.00 92.12 293 SER A O 1
ATOM 2272 N N . VAL A 1 294 ? 35.963 1.328 -38.931 1.00 92.44 294 VAL A N 1
ATOM 2273 C CA . VAL A 1 294 ? 34.593 1.756 -38.609 1.00 92.44 294 VAL A CA 1
ATOM 2274 C C . VAL A 1 294 ? 34.356 3.216 -39.000 1.00 92.44 294 VAL A C 1
ATOM 2276 O O . VAL A 1 294 ? 35.237 4.057 -38.839 1.00 92.44 294 VAL A O 1
ATOM 2279 N N . ASP A 1 295 ? 33.141 3.543 -39.454 1.00 95.25 295 ASP A N 1
ATOM 2280 C CA . ASP A 1 295 ? 32.736 4.941 -39.650 1.00 95.25 295 ASP A CA 1
ATOM 2281 C C . ASP A 1 295 ? 32.385 5.562 -38.278 1.00 95.25 295 ASP A C 1
ATOM 2283 O O . ASP A 1 295 ? 31.422 5.111 -37.637 1.00 95.25 295 ASP A O 1
ATOM 2287 N N . PRO A 1 296 ? 33.101 6.604 -37.810 1.00 96.50 296 PRO A N 1
ATOM 2288 C CA . PRO A 1 296 ? 32.858 7.230 -36.514 1.00 96.50 296 PRO A CA 1
ATOM 2289 C C . PRO A 1 296 ? 31.464 7.862 -36.383 1.00 96.50 296 PRO A C 1
ATOM 2291 O O . PRO A 1 296 ? 30.941 7.982 -35.272 1.00 96.50 296 PRO A O 1
ATOM 2294 N N . ARG A 1 297 ? 30.790 8.179 -37.496 1.00 96.44 297 ARG A N 1
ATOM 2295 C CA . ARG A 1 297 ? 29.399 8.666 -37.496 1.00 96.44 297 ARG A CA 1
ATOM 2296 C C . ARG A 1 297 ? 28.419 7.621 -36.963 1.00 96.44 297 ARG A C 1
ATOM 2298 O O . ARG A 1 297 ? 27.328 7.951 -36.499 1.00 96.44 297 ARG A O 1
ATOM 2305 N N . THR A 1 298 ? 28.806 6.350 -36.984 1.00 95.88 298 THR A N 1
ATOM 2306 C CA . THR A 1 298 ? 27.978 5.239 -36.501 1.00 95.88 298 THR A CA 1
ATOM 2307 C C . THR A 1 298 ? 28.153 4.944 -35.014 1.00 95.88 298 THR A C 1
ATOM 2309 O O . THR A 1 298 ? 27.407 4.122 -34.486 1.00 95.88 298 THR A O 1
ATOM 2312 N N . PHE A 1 299 ? 29.089 5.607 -34.318 1.00 96.25 299 PHE A N 1
ATOM 2313 C CA . PHE A 1 299 ? 29.247 5.430 -32.876 1.00 96.25 299 PHE A CA 1
ATOM 2314 C C . PHE A 1 299 ? 27.964 5.800 -32.126 1.00 96.25 299 PHE A C 1
ATOM 2316 O O . PHE A 1 299 ? 27.377 6.864 -32.353 1.00 96.25 299 PHE A O 1
ATOM 2323 N N . LYS A 1 300 ? 27.569 4.921 -31.199 1.00 96.31 300 LYS A N 1
ATOM 2324 C CA . LYS A 1 300 ? 26.446 5.093 -30.268 1.00 96.31 300 LYS A CA 1
ATOM 2325 C C . LYS A 1 300 ? 26.874 4.661 -28.878 1.00 96.31 300 LYS A C 1
ATOM 2327 O O . LYS A 1 300 ? 27.498 3.610 -28.737 1.00 96.31 300 LYS A O 1
ATOM 2332 N N . ILE A 1 301 ? 26.465 5.403 -27.854 1.00 96.56 301 ILE A N 1
ATOM 2333 C CA . ILE A 1 301 ? 26.578 4.965 -26.460 1.00 96.56 301 ILE A CA 1
ATOM 2334 C C . ILE A 1 301 ? 25.175 4.706 -25.916 1.00 96.56 301 ILE A C 1
ATOM 2336 O O . ILE A 1 301 ? 24.272 5.520 -26.100 1.00 96.56 301 ILE A O 1
ATOM 2340 N N . LYS A 1 302 ? 24.977 3.566 -25.247 1.00 94.31 302 LYS A N 1
ATOM 2341 C CA . LYS A 1 302 ? 23.693 3.166 -24.659 1.00 94.31 302 LYS A CA 1
ATOM 2342 C C . LYS A 1 302 ? 23.788 3.007 -23.146 1.00 94.31 302 LYS A C 1
ATOM 2344 O O . LYS A 1 302 ? 24.710 2.368 -22.648 1.00 94.31 302 LYS A O 1
ATOM 2349 N N . LYS A 1 303 ? 22.776 3.506 -22.432 1.00 92.56 303 LYS A N 1
ATOM 2350 C CA . LYS A 1 303 ? 22.537 3.294 -20.997 1.00 92.56 303 LYS A CA 1
ATOM 2351 C C . LYS A 1 303 ? 21.203 2.579 -20.812 1.00 92.56 303 LYS A C 1
ATOM 2353 O O . LYS A 1 303 ? 20.178 3.059 -21.291 1.00 92.56 303 LYS A O 1
ATOM 2358 N N . ASN A 1 304 ? 21.185 1.440 -20.115 1.00 84.69 304 ASN A N 1
ATOM 2359 C CA . ASN A 1 304 ? 19.972 0.626 -19.916 1.00 84.69 304 ASN A CA 1
ATOM 2360 C C . ASN A 1 304 ? 19.226 0.285 -21.226 1.00 84.69 304 ASN A C 1
ATOM 2362 O O . ASN A 1 304 ? 18.000 0.215 -21.250 1.00 84.69 304 ASN A O 1
ATOM 2366 N N . GLY A 1 305 ? 19.971 0.098 -22.321 1.00 84.31 305 GLY A N 1
ATOM 2367 C CA . GLY A 1 305 ? 19.426 -0.185 -23.655 1.00 84.31 305 GLY A CA 1
ATOM 2368 C C . GLY A 1 305 ? 18.981 1.044 -24.456 1.00 84.31 305 GLY A C 1
ATOM 2369 O O . GLY A 1 305 ? 18.741 0.911 -25.653 1.00 84.31 305 GLY A O 1
ATOM 2370 N N . ASN A 1 306 ? 18.932 2.228 -23.843 1.00 88.06 306 ASN A N 1
ATOM 2371 C CA . ASN A 1 306 ? 18.568 3.477 -24.509 1.00 88.06 306 ASN A CA 1
ATOM 2372 C C . ASN A 1 306 ? 19.821 4.226 -24.961 1.00 88.06 306 ASN A C 1
ATOM 2374 O O . ASN A 1 306 ? 20.767 4.373 -24.189 1.00 88.06 306 ASN A O 1
ATOM 2378 N N . GLU A 1 307 ? 19.823 4.704 -26.199 1.00 94.25 307 GLU A N 1
ATOM 2379 C CA . GLU A 1 307 ? 20.904 5.524 -26.744 1.00 94.25 307 GLU A CA 1
ATOM 2380 C C . GLU A 1 307 ? 20.926 6.916 -26.100 1.00 94.25 307 GLU A C 1
ATOM 2382 O O . GLU A 1 307 ? 19.875 7.520 -25.881 1.00 94.25 307 GLU A O 1
ATOM 2387 N N . ILE A 1 308 ? 22.122 7.410 -25.780 1.00 96.12 308 ILE A N 1
ATOM 2388 C CA . ILE A 1 308 ? 22.334 8.762 -25.258 1.00 96.12 308 ILE A CA 1
ATOM 2389 C C . ILE A 1 308 ? 23.002 9.645 -26.320 1.00 96.12 308 ILE A C 1
ATOM 2391 O O . ILE A 1 308 ? 23.795 9.138 -27.115 1.00 96.12 308 ILE A O 1
ATOM 2395 N N . PRO A 1 309 ? 22.732 10.962 -26.332 1.00 96.69 309 PRO A N 1
ATOM 2396 C CA . PRO A 1 309 ? 23.458 11.883 -27.194 1.00 96.69 309 PRO A CA 1
ATOM 2397 C C . PRO A 1 309 ? 24.947 11.907 -26.843 1.00 96.69 309 PRO A C 1
ATOM 2399 O O . PRO A 1 309 ? 25.312 12.097 -25.680 1.00 96.69 309 PRO A O 1
ATOM 2402 N N . ILE A 1 310 ? 25.798 11.768 -27.856 1.00 97.81 310 ILE A N 1
ATOM 2403 C CA . ILE A 1 310 ? 27.256 11.894 -27.738 1.00 97.81 310 ILE A CA 1
ATOM 2404 C C . ILE A 1 310 ? 27.769 13.003 -28.654 1.00 97.81 310 ILE A C 1
ATOM 2406 O O . ILE A 1 310 ? 27.118 13.369 -29.630 1.00 97.81 310 ILE A O 1
ATOM 2410 N N . ARG A 1 311 ? 28.947 13.543 -28.372 1.00 96.56 311 ARG A N 1
ATOM 2411 C CA . ARG A 1 311 ? 29.674 14.388 -29.318 1.00 96.56 311 ARG A CA 1
ATOM 2412 C C . ARG A 1 311 ? 30.833 13.578 -29.870 1.00 96.56 311 ARG A C 1
ATOM 2414 O O . ARG A 1 311 ? 31.672 13.128 -29.103 1.00 96.56 311 ARG A O 1
ATOM 2421 N N . VAL A 1 312 ? 30.897 13.408 -31.184 1.00 96.81 312 VAL A N 1
ATOM 2422 C CA . VAL A 1 312 ? 32.054 12.781 -31.828 1.00 96.81 312 VAL A CA 1
ATOM 2423 C C . VAL A 1 312 ? 32.848 13.875 -32.526 1.00 96.81 312 VAL A C 1
ATOM 2425 O O . VAL A 1 312 ? 32.368 14.542 -33.439 1.00 96.81 312 VAL A O 1
ATOM 2428 N N . ASN A 1 313 ? 34.058 14.115 -32.042 1.00 95.19 313 ASN A N 1
ATOM 2429 C CA . ASN A 1 313 ? 34.948 15.120 -32.601 1.00 95.19 313 ASN A CA 1
ATOM 2430 C C . ASN A 1 313 ? 35.582 14.576 -33.888 1.00 95.19 313 ASN A C 1
ATOM 2432 O O . ASN A 1 313 ? 35.996 13.421 -33.922 1.00 95.19 313 ASN A O 1
ATOM 2436 N N . ASN A 1 314 ? 35.673 15.420 -34.921 1.00 93.75 314 ASN A N 1
ATOM 2437 C CA . ASN A 1 314 ? 36.270 15.097 -36.226 1.00 93.75 314 ASN A CA 1
ATOM 2438 C C . ASN A 1 314 ? 35.599 13.939 -36.999 1.00 93.75 314 ASN A C 1
ATOM 2440 O O . ASN A 1 314 ? 36.244 13.268 -37.792 1.00 93.75 314 ASN A O 1
ATOM 2444 N N . GLU A 1 315 ? 34.288 13.724 -36.834 1.00 91.25 315 GLU A N 1
ATOM 2445 C CA . GLU A 1 315 ? 33.560 12.648 -37.536 1.00 91.25 315 GLU A CA 1
ATOM 2446 C C . GLU A 1 315 ? 33.177 12.953 -38.998 1.00 91.25 315 GLU A C 1
ATOM 2448 O O . GLU A 1 315 ? 32.722 12.066 -39.724 1.00 91.25 315 GLU A O 1
ATOM 2453 N N . THR A 1 316 ? 33.331 14.200 -39.455 1.00 89.25 316 THR A N 1
ATOM 2454 C CA . THR A 1 316 ? 32.833 14.662 -40.764 1.00 89.25 316 THR A CA 1
ATOM 2455 C C . THR A 1 316 ? 33.417 13.866 -41.931 1.00 89.25 316 THR A C 1
ATOM 2457 O O . THR A 1 316 ? 32.697 13.545 -42.877 1.00 89.25 316 THR A O 1
ATOM 2460 N N . SER A 1 317 ? 34.694 13.480 -41.848 1.00 87.94 317 SER A N 1
ATOM 2461 C CA . SER A 1 317 ? 35.377 12.675 -42.870 1.00 87.94 317 SER A CA 1
ATOM 2462 C C . SER A 1 317 ? 34.834 11.245 -42.968 1.00 87.94 317 SER A C 1
ATOM 2464 O O . SER A 1 317 ? 34.962 10.621 -44.017 1.00 87.94 317 SER A O 1
ATOM 2466 N N . GLY A 1 318 ? 34.196 10.728 -41.909 1.00 92.00 318 GLY A N 1
ATOM 2467 C CA . GLY A 1 318 ? 33.803 9.317 -41.814 1.00 92.00 318 GLY A CA 1
ATOM 2468 C C . GLY A 1 318 ? 34.993 8.369 -41.679 1.00 92.00 318 GLY A C 1
ATOM 2469 O O . GLY A 1 318 ? 34.829 7.161 -41.816 1.00 92.00 318 GLY A O 1
ATOM 2470 N N . VAL A 1 319 ? 36.184 8.911 -41.416 1.00 94.44 319 VAL A N 1
ATOM 2471 C CA . VAL A 1 319 ? 37.417 8.152 -41.215 1.00 94.44 319 VAL A CA 1
ATOM 2472 C C . VAL A 1 319 ? 37.718 8.127 -39.723 1.00 94.44 319 VAL A C 1
ATOM 2474 O O . VAL A 1 319 ? 37.795 9.178 -39.089 1.00 94.44 319 VAL A O 1
ATOM 2477 N N . PHE A 1 320 ? 37.878 6.934 -39.149 1.00 95.81 320 PHE A N 1
ATOM 2478 C CA . PHE A 1 320 ? 38.291 6.794 -37.757 1.00 95.81 320 PHE A CA 1
ATOM 2479 C C . PHE A 1 320 ? 39.818 6.905 -37.649 1.00 95.81 320 PHE A C 1
ATOM 2481 O O . PHE A 1 320 ? 40.541 5.920 -37.782 1.00 95.81 320 PHE A O 1
ATOM 2488 N N . ASP A 1 321 ? 40.297 8.134 -37.451 1.00 95.06 321 ASP A N 1
ATOM 2489 C CA . ASP A 1 321 ? 41.719 8.489 -37.370 1.00 95.06 321 ASP A CA 1
ATOM 2490 C C . ASP A 1 321 ? 42.114 9.035 -35.975 1.00 95.06 321 ASP A C 1
ATOM 2492 O O . ASP A 1 321 ? 41.240 9.247 -35.125 1.00 95.06 321 ASP A O 1
ATOM 2496 N N . PRO A 1 322 ? 43.415 9.279 -35.701 1.00 96.94 322 PRO A N 1
ATOM 2497 C CA . PRO A 1 322 ? 43.894 9.753 -34.399 1.00 96.94 322 PRO A CA 1
ATOM 2498 C C . PRO A 1 322 ? 43.267 11.046 -33.857 1.00 96.94 322 PRO A C 1
ATOM 2500 O O . PRO A 1 322 ? 43.358 11.294 -32.654 1.00 96.94 322 PRO A O 1
ATOM 2503 N N . ASN A 1 323 ? 42.628 11.863 -34.697 1.00 94.81 323 ASN A N 1
ATOM 2504 C CA . ASN A 1 323 ? 41.949 13.089 -34.282 1.00 94.81 323 ASN A CA 1
ATOM 2505 C C . ASN A 1 323 ? 40.504 12.842 -33.823 1.00 94.81 323 ASN A C 1
ATOM 2507 O O . ASN A 1 323 ? 39.854 13.765 -33.320 1.00 94.81 323 ASN A O 1
ATOM 2511 N N . VAL A 1 324 ? 39.982 11.623 -33.974 1.00 97.31 324 VAL A N 1
ATOM 2512 C CA . VAL A 1 324 ? 38.624 11.272 -33.558 1.00 97.31 324 VAL A CA 1
ATOM 2513 C C . VAL A 1 324 ? 38.565 10.980 -32.059 1.00 97.31 324 VAL A C 1
ATOM 2515 O O . VAL A 1 324 ? 39.392 10.270 -31.483 1.00 97.31 324 VAL A O 1
ATOM 2518 N N . SER A 1 325 ? 37.546 11.523 -31.398 1.00 97.38 325 SER A N 1
ATOM 2519 C CA . SER A 1 325 ? 37.234 11.210 -29.999 1.00 97.38 325 SER A CA 1
ATOM 2520 C C . SER A 1 325 ? 35.741 11.318 -29.727 1.00 97.38 325 SER A C 1
ATOM 2522 O O . SER A 1 325 ? 35.031 12.026 -30.438 1.00 97.38 325 SER A O 1
ATOM 2524 N N . ILE A 1 326 ? 35.270 10.629 -28.690 1.00 98.12 326 ILE A N 1
ATOM 2525 C CA . ILE A 1 326 ? 33.868 10.642 -28.265 1.00 98.12 326 ILE A CA 1
ATOM 2526 C C . ILE A 1 326 ? 33.767 11.307 -26.897 1.00 98.12 326 ILE A C 1
ATOM 2528 O O . ILE A 1 326 ? 34.370 10.822 -25.945 1.00 98.12 326 ILE A O 1
ATOM 2532 N N . ASP A 1 327 ? 32.959 12.355 -26.789 1.00 97.62 327 ASP A N 1
ATOM 2533 C CA . ASP A 1 327 ? 32.577 12.983 -25.529 1.00 97.62 327 ASP A CA 1
ATOM 2534 C C . ASP A 1 327 ? 31.145 12.596 -25.157 1.00 97.62 327 ASP A C 1
ATOM 2536 O O . ASP A 1 327 ? 30.224 12.694 -25.975 1.00 97.62 327 ASP A O 1
ATOM 2540 N N . PHE A 1 328 ? 30.931 12.184 -23.911 1.00 97.69 328 PHE A N 1
ATOM 2541 C CA . PHE A 1 328 ? 29.596 11.891 -23.398 1.00 97.69 328 PHE A CA 1
ATOM 2542 C C . PHE A 1 328 ? 29.469 12.232 -21.913 1.00 97.69 328 PHE A C 1
ATOM 2544 O O . PHE A 1 328 ? 30.451 12.238 -21.172 1.00 97.69 328 PHE A O 1
ATOM 2551 N N . TYR A 1 329 ? 28.244 12.524 -21.475 1.00 97.00 329 TYR A N 1
ATOM 2552 C CA . TYR A 1 329 ? 27.943 12.760 -20.066 1.00 97.00 329 TYR A CA 1
ATOM 2553 C C . TYR A 1 329 ? 27.609 11.435 -19.379 1.00 97.00 329 TYR A C 1
ATOM 2555 O O . TYR A 1 329 ? 26.570 10.824 -19.643 1.00 97.00 329 TYR A O 1
ATOM 2563 N N . GLY A 1 330 ? 28.524 10.975 -18.532 1.00 95.44 330 GLY A N 1
ATOM 2564 C CA . GLY A 1 330 ? 28.380 9.777 -17.723 1.00 95.44 330 GLY A CA 1
ATOM 2565 C C . GLY A 1 330 ? 27.789 10.127 -16.364 1.00 95.44 330 GLY A C 1
ATOM 2566 O O . GLY A 1 330 ? 28.285 11.006 -15.669 1.00 95.44 330 GLY A O 1
ATOM 2567 N N . LEU A 1 331 ? 26.725 9.428 -15.990 1.00 93.88 331 LEU A N 1
ATOM 2568 C CA . LEU A 1 331 ? 26.174 9.442 -14.636 1.00 93.88 331 LEU A CA 1
ATOM 2569 C C . LEU A 1 331 ? 26.661 8.215 -13.880 1.00 93.88 331 LEU A C 1
ATOM 2571 O O . LEU A 1 331 ? 26.554 7.105 -14.416 1.00 93.88 331 LEU A O 1
ATOM 2575 N N . GLU A 1 332 ? 27.078 8.408 -12.634 1.00 91.12 332 GLU A N 1
ATOM 2576 C CA . GLU A 1 332 ? 27.247 7.310 -11.681 1.00 91.12 332 GLU A CA 1
ATOM 2577 C C . GLU A 1 332 ? 25.897 6.645 -11.360 1.00 91.12 332 GLU A C 1
ATOM 2579 O O . GLU A 1 332 ? 24.823 7.107 -11.769 1.00 91.12 332 GLU A O 1
ATOM 2584 N N . LEU A 1 333 ? 25.943 5.523 -10.650 1.00 87.81 333 LEU A N 1
ATOM 2585 C CA . LEU A 1 333 ? 24.753 4.878 -10.114 1.00 87.81 333 LEU A CA 1
ATOM 2586 C C . LEU A 1 333 ? 24.950 4.752 -8.616 1.00 87.81 333 LEU A C 1
ATOM 2588 O O . LEU A 1 333 ? 25.614 3.827 -8.204 1.00 87.81 333 LEU A O 1
ATOM 2592 N N . ASN A 1 334 ? 24.377 5.636 -7.806 1.00 81.56 334 ASN A N 1
ATOM 2593 C CA . ASN A 1 334 ? 24.533 5.558 -6.356 1.00 81.56 334 ASN A CA 1
ATOM 2594 C C . ASN A 1 334 ? 23.395 4.732 -5.730 1.00 81.56 334 ASN A C 1
ATOM 2596 O O . ASN A 1 334 ? 22.285 5.221 -5.507 1.00 81.56 334 ASN A O 1
ATOM 2600 N N . THR A 1 335 ? 23.650 3.442 -5.508 1.00 82.25 335 THR A N 1
ATOM 2601 C CA . THR A 1 335 ? 22.726 2.513 -4.842 1.00 82.25 335 THR A CA 1
ATOM 2602 C C . THR A 1 335 ? 23.446 1.747 -3.738 1.00 82.25 335 THR A C 1
ATOM 2604 O O . THR A 1 335 ? 24.666 1.649 -3.735 1.00 82.25 335 THR A O 1
ATOM 2607 N N . VAL A 1 336 ? 22.697 1.088 -2.850 1.00 75.75 336 VAL A N 1
ATOM 2608 C CA . VAL A 1 336 ? 23.284 0.225 -1.802 1.00 75.75 336 VAL A CA 1
ATOM 2609 C C . VAL A 1 336 ? 24.079 -0.974 -2.344 1.00 75.75 336 VAL A C 1
ATOM 2611 O O . VAL A 1 336 ? 24.744 -1.659 -1.577 1.00 75.75 336 VAL A O 1
ATOM 2614 N N . TYR A 1 337 ? 23.984 -1.264 -3.646 1.00 72.38 337 TYR A N 1
ATOM 2615 C CA . TYR A 1 337 ? 24.610 -2.429 -4.276 1.00 72.38 337 TYR A CA 1
ATOM 2616 C C . TYR A 1 337 ? 25.787 -2.073 -5.184 1.00 72.38 337 TYR A C 1
ATOM 2618 O O . TYR A 1 337 ? 26.601 -2.938 -5.495 1.00 72.38 337 TYR A O 1
ATOM 2626 N N . THR A 1 338 ? 25.855 -0.833 -5.665 1.00 85.75 338 THR A N 1
ATOM 2627 C CA . THR A 1 338 ? 26.913 -0.360 -6.559 1.00 85.75 338 THR A CA 1
ATOM 2628 C C . THR A 1 338 ? 26.880 1.161 -6.629 1.00 85.75 338 THR A C 1
ATOM 2630 O O . THR A 1 338 ? 25.796 1.738 -6.520 1.00 85.75 338 THR A O 1
ATOM 2633 N N . ASP A 1 339 ? 28.055 1.758 -6.828 1.00 89.06 339 ASP A N 1
ATOM 2634 C CA . ASP A 1 339 ? 28.314 3.148 -7.230 1.00 89.06 339 ASP A CA 1
ATOM 2635 C C . ASP A 1 339 ? 28.513 3.283 -8.762 1.00 89.06 339 ASP A C 1
ATOM 2637 O O . ASP A 1 339 ? 28.617 4.378 -9.320 1.00 89.06 339 ASP A O 1
ATOM 2641 N N . THR A 1 340 ? 28.570 2.152 -9.470 1.00 91.38 340 THR A N 1
ATOM 2642 C CA . THR A 1 340 ? 29.055 2.063 -10.842 1.00 91.38 340 THR A CA 1
ATOM 2643 C C . THR A 1 340 ? 27.902 1.848 -11.813 1.00 91.38 340 THR A C 1
ATOM 2645 O O . THR A 1 340 ? 27.150 0.874 -11.746 1.00 91.38 340 THR A O 1
ATOM 2648 N N . ASN A 1 341 ? 27.794 2.738 -12.791 1.00 94.50 341 ASN A N 1
ATOM 2649 C CA . ASN A 1 341 ? 26.845 2.645 -13.888 1.00 94.50 341 ASN A CA 1
ATOM 2650 C C . ASN A 1 341 ? 27.514 2.066 -15.138 1.00 94.50 341 ASN A C 1
ATOM 2652 O O . ASN A 1 341 ? 28.683 2.343 -15.413 1.00 94.50 341 ASN A O 1
ATOM 2656 N N . ILE A 1 342 ? 26.770 1.282 -15.918 1.00 94.50 342 ILE A N 1
ATOM 2657 C CA . ILE A 1 342 ? 27.295 0.610 -17.109 1.00 94.50 342 ILE A CA 1
ATOM 2658 C C . ILE A 1 342 ? 26.685 1.198 -18.376 1.00 94.50 342 ILE A C 1
ATOM 2660 O O . ILE A 1 342 ? 25.468 1.183 -18.579 1.00 94.50 342 ILE A O 1
ATOM 2664 N N . TYR A 1 343 ? 27.573 1.634 -19.261 1.00 95.38 343 TYR A N 1
ATOM 2665 C CA . TYR A 1 343 ? 27.277 2.077 -20.612 1.00 95.38 343 TYR A CA 1
ATOM 2666 C C . TYR A 1 343 ? 27.884 1.094 -21.615 1.00 95.38 343 TYR A C 1
ATOM 2668 O O . TYR A 1 343 ? 28.828 0.365 -21.306 1.00 95.38 343 TYR A O 1
ATOM 2676 N N . TRP A 1 344 ? 27.340 1.086 -22.825 1.00 94.88 344 TRP A N 1
ATOM 2677 C CA . TRP A 1 344 ? 27.831 0.263 -23.926 1.00 94.88 344 TRP A CA 1
ATOM 2678 C C . TRP A 1 344 ? 28.097 1.140 -25.139 1.00 94.88 344 TRP A C 1
ATOM 2680 O O . TRP A 1 344 ? 27.180 1.812 -25.613 1.00 94.88 344 TRP A O 1
ATOM 2690 N N . LEU A 1 345 ? 29.334 1.136 -25.628 1.00 95.38 345 LEU A N 1
ATOM 2691 C CA . LEU A 1 345 ? 29.701 1.698 -26.919 1.00 95.38 345 LEU A CA 1
ATOM 2692 C C . LEU A 1 345 ? 29.449 0.655 -28.005 1.00 95.38 345 LEU A C 1
ATOM 2694 O O . LEU A 1 345 ? 29.913 -0.476 -27.911 1.00 95.38 345 LEU A O 1
ATOM 2698 N N . THR A 1 346 ? 28.748 1.075 -29.049 1.00 93.38 346 THR A N 1
ATOM 2699 C CA . THR A 1 346 ? 28.433 0.269 -30.231 1.00 93.38 346 THR A CA 1
ATOM 2700 C C . THR A 1 346 ? 28.750 1.085 -31.487 1.00 93.38 346 THR A C 1
ATOM 2702 O O . THR A 1 346 ? 28.783 2.319 -31.425 1.00 93.38 346 THR A O 1
ATOM 2705 N N . TYR A 1 347 ? 28.974 0.426 -32.620 1.00 92.25 347 TYR A N 1
ATOM 2706 C CA . TYR A 1 347 ? 29.238 1.058 -33.919 1.00 92.25 347 TYR A CA 1
ATOM 2707 C C . TYR A 1 347 ? 28.622 0.235 -35.054 1.00 92.25 347 TYR A C 1
ATOM 2709 O O . TYR A 1 347 ? 28.188 -0.899 -34.859 1.00 92.25 347 TYR A O 1
ATOM 2717 N N . GLY A 1 348 ? 28.569 0.824 -36.246 1.00 87.44 348 GLY A N 1
ATOM 2718 C CA . GLY A 1 348 ? 27.928 0.255 -37.426 1.00 87.44 348 GLY A CA 1
ATOM 2719 C C . GLY A 1 348 ? 26.436 0.595 -37.561 1.00 87.44 348 GLY A C 1
ATOM 2720 O O . GLY A 1 348 ? 25.758 1.057 -36.634 1.00 87.44 348 GLY A O 1
ATOM 2721 N N . GLY A 1 349 ? 25.914 0.365 -38.768 1.00 88.81 349 GLY A N 1
ATOM 2722 C CA . GLY A 1 349 ? 24.526 0.658 -39.127 1.00 88.81 349 GLY A CA 1
ATOM 2723 C C . GLY A 1 349 ? 24.237 2.159 -39.225 1.00 88.81 349 GLY A C 1
ATOM 2724 O O . GLY A 1 349 ? 25.046 2.922 -39.743 1.00 88.81 349 GLY A O 1
ATOM 2725 N N . ALA A 1 350 ? 23.060 2.580 -38.752 1.00 93.00 350 ALA A N 1
ATOM 2726 C CA . ALA A 1 350 ? 22.632 3.980 -38.816 1.00 93.00 350 ALA A CA 1
ATOM 2727 C C . ALA A 1 350 ? 23.540 4.917 -37.989 1.00 93.00 350 ALA A C 1
ATOM 2729 O O . ALA A 1 350 ? 24.112 4.462 -36.992 1.00 93.00 350 ALA A O 1
ATOM 2730 N N . PRO A 1 351 ? 23.623 6.215 -38.330 1.00 94.06 351 PRO A N 1
ATOM 2731 C CA . PRO A 1 351 ? 24.301 7.207 -37.502 1.00 94.06 351 PRO A CA 1
ATOM 2732 C C . PRO A 1 351 ? 23.781 7.232 -36.059 1.00 94.06 351 PRO A C 1
ATOM 2734 O O . PRO A 1 351 ? 22.610 6.933 -35.810 1.00 94.06 351 PRO A O 1
ATOM 2737 N N . GLY A 1 352 ? 24.655 7.560 -35.109 1.00 94.06 352 GLY A N 1
ATOM 2738 C CA . GLY A 1 352 ? 24.273 7.678 -33.702 1.00 94.06 352 GLY A CA 1
ATOM 2739 C C . GLY A 1 352 ? 23.679 9.034 -33.327 1.00 94.06 352 GLY A C 1
ATOM 2740 O O . GLY A 1 352 ? 23.847 10.031 -34.028 1.00 94.06 352 GLY A O 1
ATOM 2741 N N . LEU A 1 353 ? 23.030 9.092 -32.170 1.00 96.56 353 LEU A N 1
ATOM 2742 C CA . LEU A 1 353 ? 22.457 10.301 -31.593 1.00 96.56 353 LEU A CA 1
ATOM 2743 C C . LEU A 1 353 ? 23.567 11.290 -31.217 1.00 96.56 353 LEU A C 1
ATOM 2745 O O . LEU A 1 353 ? 24.529 10.937 -30.528 1.00 96.56 353 LEU A O 1
ATOM 2749 N N . ARG A 1 354 ? 23.437 12.543 -31.663 1.00 96.12 354 ARG A N 1
ATOM 2750 C CA . ARG A 1 354 ? 24.426 13.601 -31.422 1.00 96.12 354 ARG A CA 1
ATOM 2751 C C . ARG A 1 354 ? 23.931 14.647 -30.435 1.00 96.12 354 ARG A C 1
ATOM 2753 O O . ARG A 1 354 ? 22.746 14.967 -30.398 1.00 96.12 354 ARG A O 1
ATOM 2760 N N . MET A 1 355 ? 24.847 15.182 -29.632 1.00 93.12 355 MET A N 1
ATOM 2761 C CA . MET A 1 355 ? 24.587 16.376 -28.827 1.00 93.12 355 MET A CA 1
ATOM 2762 C C . MET A 1 355 ? 24.371 17.582 -29.745 1.00 93.12 355 MET A C 1
ATOM 2764 O O . MET A 1 355 ? 25.173 17.828 -30.645 1.00 93.12 355 MET A O 1
ATOM 2768 N N . SER A 1 356 ? 23.327 18.368 -29.492 1.00 87.19 356 SER A N 1
ATOM 2769 C CA . SER A 1 356 ? 23.137 19.648 -30.175 1.00 87.19 356 SER A CA 1
ATOM 2770 C C . SER A 1 356 ? 24.174 20.665 -29.699 1.00 87.19 356 SER A C 1
ATOM 2772 O O . SER A 1 356 ? 24.380 20.833 -28.495 1.00 87.19 356 SER A O 1
ATOM 2774 N N . LEU A 1 357 ? 24.801 21.376 -30.636 1.00 83.56 357 LEU A N 1
ATOM 2775 C CA . LEU A 1 357 ? 25.666 22.505 -30.312 1.00 83.56 357 LEU A CA 1
ATOM 2776 C C . LEU A 1 357 ? 24.811 23.741 -30.039 1.00 83.56 357 LEU A C 1
ATOM 2778 O O . LEU A 1 357 ? 23.891 24.059 -30.792 1.00 83.56 357 LEU A O 1
ATOM 2782 N N . ARG A 1 358 ? 25.139 24.446 -28.959 1.00 83.50 358 ARG A N 1
ATOM 2783 C CA . ARG A 1 358 ? 24.584 25.759 -28.648 1.00 83.50 358 ARG A CA 1
ATOM 2784 C C . ARG A 1 358 ? 25.731 26.748 -28.577 1.00 83.50 358 ARG A C 1
ATOM 2786 O O . ARG A 1 358 ? 26.656 26.546 -27.794 1.00 83.50 358 ARG A O 1
ATOM 2793 N N . ASP A 1 359 ? 25.643 27.801 -29.379 1.00 80.25 359 ASP A N 1
ATOM 2794 C CA . ASP A 1 359 ? 26.568 28.918 -29.273 1.00 80.25 359 ASP A CA 1
ATOM 2795 C C . ASP A 1 359 ? 26.347 29.628 -27.929 1.00 80.25 359 ASP A C 1
ATOM 2797 O O . ASP A 1 359 ? 25.221 29.978 -27.562 1.00 80.25 359 ASP A O 1
ATOM 2801 N N . ALA A 1 360 ? 27.431 29.763 -27.174 1.00 80.31 360 ALA A N 1
ATOM 2802 C CA . ALA A 1 360 ? 27.479 30.443 -25.887 1.00 80.31 360 ALA A CA 1
ATOM 2803 C C . ALA A 1 360 ? 28.401 31.671 -25.945 1.00 80.31 360 ALA A C 1
A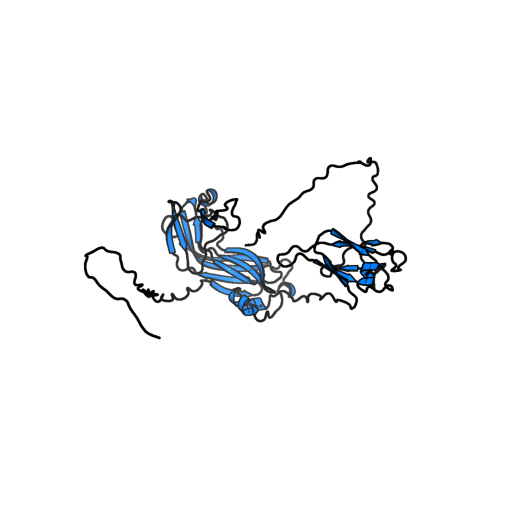TOM 2805 O O . ALA A 1 360 ? 28.827 32.159 -24.899 1.00 80.31 360 ALA A O 1
ATOM 2806 N N . THR A 1 361 ? 28.721 32.158 -27.152 1.00 79.81 361 THR A N 1
ATOM 2807 C CA . THR A 1 361 ? 29.506 33.376 -27.357 1.00 79.81 361 THR A CA 1
ATOM 2808 C C . THR A 1 361 ? 28.839 34.540 -26.617 1.00 79.81 361 THR A C 1
ATOM 2810 O O . THR A 1 361 ? 27.683 34.870 -26.903 1.00 79.81 361 THR A O 1
ATOM 2813 N N . PRO A 1 362 ? 29.522 35.166 -25.640 1.00 74.00 362 PRO A N 1
ATOM 2814 C CA . PRO A 1 362 ? 28.972 36.312 -24.930 1.00 74.00 362 PRO A CA 1
ATOM 2815 C C . PRO A 1 362 ? 28.746 37.468 -25.911 1.00 74.00 362 PRO A C 1
ATOM 2817 O O . PRO A 1 362 ? 29.679 37.905 -26.575 1.00 74.00 362 PRO A O 1
ATOM 2820 N N . SER A 1 363 ? 27.515 37.974 -26.013 1.00 71.88 363 SER A N 1
ATOM 2821 C CA . SER A 1 363 ? 27.174 39.015 -26.994 1.00 71.88 363 SER A CA 1
ATOM 2822 C C . SER A 1 363 ? 27.722 40.398 -26.627 1.00 71.88 363 SER A C 1
ATOM 2824 O O . SER A 1 363 ? 28.103 41.162 -27.506 1.00 71.88 363 SER A O 1
ATOM 2826 N N . THR A 1 364 ? 27.722 40.750 -25.337 1.00 71.19 364 THR A N 1
ATOM 2827 C CA . THR A 1 364 ? 28.006 42.124 -24.867 1.00 71.19 364 THR A CA 1
ATOM 2828 C C . THR A 1 364 ? 28.624 42.207 -23.470 1.00 71.19 364 THR A C 1
ATOM 2830 O O . THR A 1 364 ? 28.982 43.295 -23.022 1.00 71.19 364 THR A O 1
ATOM 2833 N N . ALA A 1 365 ? 28.746 41.089 -22.750 1.00 69.62 365 ALA A N 1
ATOM 2834 C CA . ALA A 1 365 ? 29.280 41.103 -21.393 1.00 69.62 365 ALA A CA 1
ATOM 2835 C C . ALA A 1 365 ? 30.820 41.178 -21.424 1.00 69.62 365 ALA A C 1
ATOM 2837 O O . ALA A 1 365 ? 31.441 40.355 -22.103 1.00 69.62 365 ALA A O 1
ATOM 2838 N N . PRO A 1 366 ? 31.454 42.116 -20.695 1.00 70.94 366 PRO A N 1
ATOM 2839 C CA . PRO A 1 366 ? 32.905 42.134 -20.564 1.00 70.94 366 PRO A CA 1
ATOM 2840 C C . PRO A 1 366 ? 33.385 40.837 -19.902 1.00 70.94 366 PRO A C 1
ATOM 2842 O O . PRO A 1 366 ? 32.786 40.367 -18.932 1.00 70.94 366 PRO A O 1
ATOM 2845 N N . ALA A 1 367 ? 34.470 40.257 -20.422 1.00 69.50 367 ALA A N 1
ATOM 2846 C CA . ALA A 1 367 ? 35.110 39.100 -19.810 1.00 69.50 367 ALA A CA 1
ATOM 2847 C C . ALA A 1 367 ? 35.580 39.480 -18.399 1.00 69.50 367 ALA A C 1
ATOM 2849 O O . ALA A 1 367 ? 36.451 40.333 -18.231 1.00 69.50 367 ALA A O 1
ATOM 2850 N N . LEU A 1 368 ? 34.978 38.876 -17.376 1.00 76.12 368 LEU A N 1
ATOM 2851 C CA . LEU A 1 368 ? 35.383 39.114 -15.997 1.00 76.12 368 LEU A CA 1
ATOM 2852 C C . LEU A 1 368 ? 36.649 38.291 -15.705 1.00 76.12 368 LEU A C 1
ATOM 2854 O O . LEU A 1 368 ? 36.606 37.068 -15.845 1.00 76.12 368 LEU A O 1
ATOM 2858 N N . PRO A 1 369 ? 37.763 38.911 -15.267 1.00 78.12 369 PRO A N 1
ATOM 2859 C CA . PRO A 1 369 ? 38.999 38.187 -14.954 1.00 78.12 369 PRO A CA 1
ATOM 2860 C C . PRO A 1 369 ? 38.884 37.333 -13.682 1.00 78.12 369 PRO A C 1
ATOM 2862 O O . PRO A 1 369 ? 39.740 36.495 -13.417 1.00 78.12 369 PRO A O 1
ATOM 2865 N N . ALA A 1 370 ? 37.832 37.542 -12.885 1.00 80.25 370 ALA A N 1
ATOM 2866 C CA . ALA A 1 370 ? 37.530 36.759 -11.699 1.00 80.25 370 ALA A CA 1
ATOM 2867 C C . ALA A 1 370 ? 36.017 36.705 -11.463 1.00 80.25 370 ALA A C 1
ATOM 2869 O O . ALA A 1 370 ? 35.289 37.657 -11.745 1.00 80.25 370 ALA A O 1
ATOM 2870 N N . PHE A 1 371 ? 35.552 35.605 -10.879 1.00 76.19 371 PHE A N 1
ATOM 2871 C CA . PHE A 1 371 ? 34.193 35.456 -10.372 1.00 76.19 371 PHE A CA 1
ATOM 2872 C C . PHE A 1 371 ? 34.240 34.802 -8.991 1.00 76.19 371 PHE A C 1
ATOM 2874 O O . PHE A 1 371 ? 35.162 34.053 -8.668 1.00 76.19 371 PHE A O 1
ATOM 2881 N N . ARG A 1 372 ? 33.247 35.092 -8.148 1.00 82.50 372 ARG A N 1
ATOM 2882 C CA . ARG A 1 372 ? 33.113 34.415 -6.855 1.00 82.50 372 ARG A CA 1
ATOM 2883 C C . ARG A 1 372 ? 32.524 33.027 -7.091 1.00 82.50 372 ARG A C 1
ATOM 2885 O O . ARG A 1 372 ? 31.350 32.914 -7.427 1.00 82.50 372 ARG A O 1
ATOM 2892 N N . ALA A 1 373 ? 33.327 31.987 -6.900 1.00 75.62 373 ALA A N 1
ATOM 2893 C CA . ALA A 1 373 ? 32.849 30.612 -6.844 1.00 75.62 373 ALA A CA 1
ATOM 2894 C C . ALA A 1 373 ? 32.529 30.238 -5.391 1.00 75.62 373 ALA A C 1
ATOM 2896 O O . ALA A 1 373 ? 33.306 30.534 -4.483 1.00 75.62 373 ALA A O 1
ATOM 2897 N N . ARG A 1 374 ? 31.393 29.576 -5.161 1.00 81.38 374 ARG A N 1
ATOM 2898 C CA . ARG A 1 374 ? 31.120 28.892 -3.894 1.00 81.38 374 ARG A CA 1
ATOM 2899 C C . ARG A 1 374 ? 31.447 27.417 -4.099 1.00 81.38 374 ARG A C 1
ATOM 2901 O O . ARG A 1 374 ? 30.772 26.756 -4.880 1.00 81.38 374 ARG A O 1
ATOM 2908 N N . VAL A 1 375 ? 32.479 26.928 -3.420 1.00 70.81 375 VAL A N 1
ATOM 2909 C CA . VAL A 1 375 ? 32.797 25.497 -3.369 1.00 70.81 375 VAL A CA 1
ATOM 2910 C C . VAL A 1 375 ? 32.070 24.917 -2.160 1.00 70.81 375 VAL A C 1
ATOM 2912 O O . VAL A 1 375 ? 32.232 25.418 -1.049 1.00 70.81 375 VAL A O 1
ATOM 2915 N N . HIS A 1 376 ? 31.234 23.907 -2.387 1.00 68.81 376 HIS A N 1
ATOM 2916 C CA . HIS A 1 376 ? 30.621 23.118 -1.321 1.00 68.81 376 HIS A CA 1
ATOM 2917 C C . HIS A 1 376 ? 31.471 21.866 -1.118 1.00 68.81 376 HIS A C 1
ATOM 2919 O O . HIS A 1 376 ? 31.693 21.118 -2.068 1.00 68.81 376 HIS A O 1
ATOM 2925 N N . LEU A 1 377 ? 31.984 21.684 0.096 1.00 70.19 377 LEU A N 1
ATOM 2926 C CA . LEU A 1 377 ? 32.761 20.520 0.508 1.00 70.19 377 LEU A CA 1
ATOM 2927 C C . LEU A 1 377 ? 31.975 19.845 1.627 1.00 70.19 377 LEU A C 1
ATOM 2929 O O . LEU A 1 377 ? 31.711 20.470 2.653 1.00 70.19 377 LEU A O 1
ATOM 2933 N N . GLU A 1 378 ? 31.599 18.591 1.426 1.00 61.91 378 GLU A N 1
ATOM 2934 C CA . GLU A 1 378 ? 30.962 17.770 2.449 1.00 61.91 378 GLU A CA 1
ATOM 2935 C C . GLU A 1 378 ? 31.671 16.422 2.536 1.00 61.91 378 GLU A C 1
ATOM 2937 O O . GLU A 1 378 ? 32.066 15.845 1.523 1.00 61.91 378 GLU A O 1
ATOM 2942 N N . GLU A 1 379 ? 31.859 15.943 3.762 1.00 52.81 379 GLU A N 1
ATOM 2943 C CA . GLU A 1 379 ? 32.450 14.643 4.049 1.00 52.81 379 GLU A CA 1
ATOM 2944 C C . GLU A 1 379 ? 31.386 13.793 4.748 1.00 52.81 379 GLU A C 1
ATOM 2946 O O . GLU A 1 379 ? 30.974 14.069 5.877 1.00 52.81 379 GLU A O 1
ATOM 2951 N N . ASN A 1 380 ? 30.886 12.786 4.034 1.00 50.97 380 ASN A N 1
ATOM 2952 C CA . ASN A 1 380 ? 29.816 11.920 4.511 1.00 50.97 380 ASN A CA 1
ATOM 2953 C C . ASN A 1 380 ? 30.412 10.733 5.279 1.00 50.97 380 ASN A C 1
ATOM 2955 O O . ASN A 1 380 ? 30.752 9.708 4.696 1.00 50.97 380 ASN A O 1
ATOM 2959 N N . HIS A 1 381 ? 30.526 10.877 6.601 1.00 61.38 381 HIS A N 1
ATOM 2960 C CA . HIS A 1 381 ? 31.051 9.833 7.499 1.00 61.38 381 HIS A CA 1
ATOM 2961 C C . HIS A 1 381 ? 30.033 8.738 7.850 1.00 61.38 381 HIS A C 1
ATOM 2963 O O . HIS A 1 381 ? 30.405 7.700 8.393 1.00 61.38 381 HIS A O 1
ATOM 2969 N N . PHE A 1 382 ? 28.745 8.953 7.562 1.00 51.84 382 PHE A N 1
ATOM 2970 C CA . PHE A 1 382 ? 27.672 8.040 7.957 1.00 51.84 382 PHE A CA 1
ATOM 2971 C C . PHE A 1 382 ? 26.603 7.930 6.872 1.00 51.84 382 PHE A C 1
ATOM 2973 O O . PHE A 1 382 ? 26.132 8.931 6.338 1.00 51.84 382 PHE A O 1
ATOM 2980 N N . TYR A 1 383 ? 26.179 6.698 6.595 1.00 47.94 383 TYR A N 1
ATOM 2981 C CA . TYR A 1 383 ? 24.998 6.413 5.790 1.00 47.94 383 TYR A CA 1
ATOM 2982 C C . TYR A 1 383 ? 23.784 6.293 6.718 1.00 47.94 383 TYR A C 1
ATOM 2984 O O . TYR A 1 383 ? 23.702 5.359 7.515 1.00 47.94 383 TYR A O 1
ATOM 2992 N N . VAL A 1 384 ? 22.837 7.229 6.616 1.00 53.00 384 VAL A N 1
ATOM 2993 C CA . VAL A 1 384 ? 21.505 7.099 7.224 1.00 53.00 384 VAL A CA 1
ATOM 2994 C C . VAL A 1 384 ? 20.543 6.728 6.105 1.00 53.00 384 VAL A C 1
ATOM 2996 O O . VAL A 1 384 ? 20.271 7.526 5.212 1.00 53.00 384 VAL A O 1
ATOM 2999 N N . GLY A 1 385 ? 20.085 5.479 6.104 1.00 53.16 385 GLY A N 1
ATOM 3000 C CA . GLY A 1 385 ? 19.067 5.031 5.165 1.00 53.16 385 GLY A CA 1
ATOM 3001 C C . GLY A 1 385 ? 17.684 5.404 5.680 1.00 53.16 385 GLY A C 1
ATOM 3002 O O . GLY A 1 385 ? 17.211 4.780 6.622 1.00 53.16 385 GLY A O 1
ATOM 3003 N N . ASP A 1 386 ? 17.008 6.350 5.029 1.00 42.09 386 ASP A N 1
ATOM 3004 C CA . ASP A 1 386 ? 15.607 6.706 5.315 1.00 42.09 386 ASP A CA 1
ATOM 3005 C C . ASP A 1 386 ? 14.615 5.666 4.755 1.00 42.09 386 ASP A C 1
ATOM 3007 O O . ASP A 1 386 ? 13.594 6.003 4.151 1.00 42.09 386 ASP A O 1
ATOM 3011 N N . ARG A 1 387 ? 14.926 4.373 4.883 1.00 40.34 387 ARG A N 1
ATOM 3012 C CA . ARG A 1 387 ? 14.021 3.292 4.480 1.00 40.34 387 ARG A CA 1
ATOM 3013 C C . ARG A 1 387 ? 13.586 2.500 5.716 1.00 40.34 387 ARG A C 1
ATOM 3015 O O . ARG A 1 387 ? 14.443 2.243 6.558 1.00 40.34 387 ARG A O 1
ATOM 3022 N N . PRO A 1 388 ? 12.283 2.183 5.829 1.00 43.00 388 PRO A N 1
ATOM 3023 C CA . PRO A 1 388 ? 11.690 1.551 7.006 1.00 43.00 388 PRO A CA 1
ATOM 3024 C C . PRO A 1 388 ? 12.258 0.165 7.310 1.00 43.00 388 PRO A C 1
ATOM 3026 O O . PRO A 1 388 ? 12.731 -0.507 6.361 1.00 43.00 388 PRO A O 1
#

Secondary structure (DSSP, 8-state):
-------------------------------------------SEEEEEESSSEEEEEEE----EEEEEEETTEEEEEEE-TT-EE--SSTTSBP-EEEEEEEE--TT-EEEEEEEEEEEEEPSS---BPBPPEEEEE--TT-SS--EEEEEE----HHHHT--S-BSSSSEEEEEEEEETTEEEEEEEE-SEEEEGGGTEEEEEEEEEEEEEEE-TT---HHHH-B----GGGHHHHHHHBTTHHHHTTSBPP----------TT-EEEEE-S-EEEEEEHHHHHHHT--TTS-GGG-EEEETTEEE-BEEET-TT----TT-EEEEEEPP--BTTBS-EEEEEE-SSSPPPBPPP-----SS----S-------------------

Radius of gyration: 36.03 Å; Cα contacts (8 Å, |Δi|>4): 694; chains: 1; bounding box: 99×82×111 Å

pLDDT: mean 83.34, std 21.13, range [28.97, 98.81]

Nearest PDB structures (foldseek):
  4ief-assembly3_E  TM=8.230E-01  e=4.773E-13  Porphyromonas gingivalis W83
  4ief-assembly4_G  TM=8.238E-01  e=5.330E-13  Porphyromonas gingivalis W83
  4ief-assembly1_A  TM=8.250E-01  e=5.953E-13  Porphyromonas gingivalis W83
  5mun-assembly1_B  TM=8.141E-01  e=2.845E-11  Porphyromonas gingivalis
  5mun-assembly1_A  TM=7.800E-01  e=4.189E-11  Porphyromonas gingivalis

Sequence (388 aa):
MDRAQKRLSARSGRVATVAALIGLVGIVFFFASPTSAQPAASDGLRLIKSDTHSVVFELSVPTYQLARRARNGIAFDVLAAPGTEPNADTPGDPQLPVRGLLIAIPQGAEIVLRVLAQESVEIPGRVNLAPIPTPRIDRQRFDTQNYRYAGVDDTPNPQAYARNNFEPASPARVGTTGYLRSQRFAQITLSPFQYHAAQQRVRWIKRLTVEAQFVFPRGQTRATIGEPRDEGAFERVLQNQILNYSTARSWRAPHTPRKTPSIAPGDFKIAINQTGIYRLSYAALTAAGVPTSVDPRTFKIKKNGNEIPIRVNNETSGVFDPNVSIDFYGLELNTVYTDTNIYWLTYGGAPGLRMSLRDATPSTAPALPAFRARVHLEENHFYVGDRP